Protein AF-E1ZUA6-F1 (afdb_monomer)

Secondary structure (DSSP, 8-state):
---HHHHHHHHHHHHS-SSHHHHHHHHHHHHHTTSHHHHHHHHHTTHHHHHHHHHH-TTS-HHHHHHHHHHHHHHHTS-HHHHHHHHHTTHHHHHHHHTT-S-HHHHHHHHHHHHHHTTSGGGHHHHHHTTHHHHHHHHTTSS-HHHHHHHHHHHHHHHTT-HHHHHHHHHTTHHHHHHHHHT-TT-HHHHHHHHHHHHHHHHH-TTHHHHHHHTTHHHHHHHHHHH-S-HHHHHHHHHHHHHHHTT-HHHHHHHHHTTHHHHHHHHTT-S-HHHHHHHHHHHHHHHSS-HHHHHHHHHTTHHHHHHHHHHH-S-HHHHHHHHHHHHHHHHHHHHHHT---GGG--S-----------------------------S-SSSSS-------------------

Foldseek 3Di:
DDDLVLLLVLQVQLVPDADDSVLVSLQVLLVQLLDPVSLVSNVVSVNLLSLLCLLQDPSHDPSNNLSSLSNLLSQLLDDPVSLVSNVVSPNLLSLLVQLPPPDLSSVLSSLSSLLSSLQDPPCLVVNVVSVNLLSLLVQLVDPDLSSLLSSLSSLLSSLAVPLVSLVVNVVSVNLLSLLVQLQPPPDLSNVLSSLSNVLSSCVSPVVCLVVNVVSVSLLSLQCLLQPRPDLSSVLSSLQNLLSSLAPDPPSLVVNVVSVNLLSLLVQCPDPDPSSLLSSLSSLLSSLAPHLPSLVSNVVSVVQVSLVCSLVDPPDPSSNVSSVSSNVSSVVSVVVVVPDDDPVVPDDDDDDDDDDDDDDDDDDDDDDDDDDDDDDDPDPPPPPDDPPDPDPPDDDDPDDDDD

Sequence (402 aa):
MATTTTIRTLGKRLCSGSGRKATAAARTLADLSYGIDNKTAIIAAGGIPALVRCLGSKDSTEALQQEAAAVLCNLSSGSPDNKAAIAAAGAIPALVQHLRSSSEQMQEVASTALRNLACGPDHKLAIAAAGAIPALLHCLRTSSSHLLEAAAGALGNLAYKAPDHGAAIAAAGGIPTLVRQLRSTSSHGVQAAAVIALGNLLTAYPAHKAAVSAAGGIAALVQPLRSSGSEEVQARAADLLGMLASDSADNQAAIAAAGAIPALVRHLRSSSNAVQEQAASALWSLSEGSPDSSAAIAAAGGIPALQQLHRSSPSDTAREAAAAALRGLADNGQAAAGVPSPESAAEGSAATAGDPAAALTPPVVALGAAEPAGPTVAATAVARVCAADGCANTRRLKLCTG

Nearest PDB structures (foldseek):
  1t08-assembly1_A  TM=8.279E-01  e=5.416E-11  Homo sapiens
  1g3j-assembly1_A  TM=7.171E-01  e=6.095E-12  Homo sapiens
  1i7w-assembly1_A  TM=7.254E-01  e=2.022E-11  Mus musculus
  8y0p-assembly2_B  TM=7.064E-01  e=1.318E-11  Homo sapiens
  3fex-assembly3_C  TM=7.017E-01  e=3.646E-12  Homo sapiens

Structure (mmCIF, N/CA/C/O backbone):
data_AF-E1ZUA6-F1
#
_entry.id   AF-E1ZUA6-F1
#
loop_
_atom_site.group_PDB
_atom_site.id
_atom_site.type_symbol
_atom_site.label_atom_id
_atom_site.label_alt_id
_atom_site.label_comp_id
_atom_site.label_asym_id
_atom_site.label_entity_id
_atom_site.label_seq_id
_atom_site.pdbx_PDB_ins_code
_atom_site.Cartn_x
_atom_site.Cartn_y
_atom_site.Cartn_z
_atom_site.occupancy
_atom_site.B_iso_or_equiv
_atom_site.auth_seq_id
_atom_site.auth_comp_id
_atom_site.auth_asym_id
_atom_site.auth_atom_id
_atom_site.pdbx_PDB_model_num
ATOM 1 N N . MET A 1 1 ? 2.604 11.334 32.187 1.00 49.47 1 MET A N 1
ATOM 2 C CA . MET A 1 1 ? 2.101 9.948 32.317 1.00 49.47 1 MET A CA 1
ATOM 3 C C . MET A 1 1 ? 0.777 9.978 33.061 1.00 49.47 1 MET A C 1
ATOM 5 O O . MET A 1 1 ? 0.718 10.609 34.110 1.00 49.47 1 MET A O 1
ATOM 9 N N . ALA A 1 2 ? -0.277 9.349 32.537 1.00 62.06 2 ALA A N 1
ATOM 10 C CA . ALA A 1 2 ? -1.470 9.111 33.349 1.00 62.06 2 ALA A CA 1
ATOM 11 C C . ALA A 1 2 ? -1.167 7.976 34.331 1.00 62.06 2 ALA A C 1
ATOM 13 O O . ALA A 1 2 ? -0.488 7.015 33.979 1.00 62.06 2 ALA A O 1
ATOM 14 N N . THR A 1 3 ? -1.645 8.074 35.569 1.00 72.12 3 THR A N 1
ATOM 15 C CA . THR A 1 3 ? -1.441 6.993 36.536 1.00 72.12 3 THR A CA 1
ATOM 16 C C . THR A 1 3 ? -2.278 5.773 36.134 1.00 72.12 3 THR A C 1
ATOM 18 O O . THR A 1 3 ? -3.409 5.906 35.658 1.00 72.12 3 THR A O 1
ATOM 21 N N . THR A 1 4 ? -1.762 4.562 36.361 1.00 72.00 4 THR A N 1
ATOM 22 C CA . THR A 1 4 ? -2.482 3.292 36.128 1.00 72.00 4 THR A CA 1
ATOM 23 C C . THR A 1 4 ? -3.862 3.276 36.804 1.00 72.00 4 THR A C 1
ATOM 25 O O . THR A 1 4 ? -4.820 2.691 36.295 1.00 72.00 4 THR A O 1
ATOM 28 N N . THR A 1 5 ? -3.997 3.980 37.931 1.00 76.69 5 THR A N 1
ATOM 29 C CA . THR A 1 5 ? -5.258 4.194 38.654 1.00 76.69 5 THR A CA 1
ATOM 30 C C . THR A 1 5 ? -6.281 4.990 37.838 1.00 76.69 5 THR A C 1
ATOM 32 O O . THR A 1 5 ? -7.459 4.620 37.809 1.00 76.69 5 THR A O 1
ATOM 35 N N . THR A 1 6 ? -5.852 6.038 37.128 1.00 82.31 6 THR A N 1
ATOM 36 C CA . THR A 1 6 ? -6.717 6.824 36.235 1.00 82.31 6 THR A CA 1
ATOM 37 C C . THR A 1 6 ? -7.239 5.962 35.090 1.00 82.31 6 THR A C 1
ATOM 39 O O . THR A 1 6 ? -8.448 5.910 34.873 1.00 82.31 6 THR A O 1
ATOM 42 N N . ILE A 1 7 ? -6.367 5.198 34.423 1.00 78.94 7 ILE A N 1
ATOM 43 C CA . ILE A 1 7 ? -6.752 4.325 33.299 1.00 78.94 7 ILE A CA 1
ATOM 44 C C . ILE A 1 7 ? -7.747 3.245 33.744 1.00 78.94 7 ILE A C 1
ATOM 46 O O . ILE A 1 7 ? -8.769 3.033 33.092 1.00 78.94 7 ILE A O 1
ATOM 50 N N . ARG A 1 8 ? -7.524 2.627 34.909 1.00 75.81 8 ARG A N 1
ATOM 51 C CA . ARG A 1 8 ? -8.460 1.644 35.477 1.00 75.81 8 ARG A CA 1
ATOM 52 C C . ARG A 1 8 ? -9.822 2.260 35.807 1.00 75.81 8 ARG A C 1
ATOM 54 O O . ARG A 1 8 ? -10.855 1.623 35.610 1.00 75.81 8 ARG A O 1
ATOM 61 N N . THR A 1 9 ? -9.837 3.497 36.298 1.00 82.06 9 THR A N 1
ATOM 62 C CA . THR A 1 9 ? -11.080 4.223 36.605 1.00 82.06 9 THR A CA 1
ATOM 63 C C . THR A 1 9 ? -11.858 4.557 35.333 1.00 82.06 9 THR A C 1
ATOM 65 O O . THR A 1 9 ? -13.077 4.384 35.301 1.00 82.06 9 THR A O 1
ATOM 68 N N . LEU A 1 10 ? -11.166 4.973 34.268 1.00 82.06 10 LEU A N 1
ATOM 69 C CA . LEU A 1 10 ? -11.766 5.204 32.952 1.00 82.06 10 LEU A CA 1
ATOM 70 C C . LEU A 1 10 ? -12.322 3.901 32.353 1.00 82.06 10 LEU A C 1
ATOM 72 O O . LEU A 1 10 ? -13.457 3.890 31.883 1.00 82.06 10 LEU A O 1
ATOM 76 N N . GLY A 1 11 ? -11.593 2.786 32.475 1.00 74.75 11 GLY A N 1
ATOM 77 C CA . GLY A 1 11 ? -12.065 1.458 32.064 1.00 74.75 11 GLY A CA 1
ATOM 78 C C . GLY A 1 11 ? -13.337 1.018 32.798 1.00 74.75 11 GLY A C 1
ATOM 79 O O . GLY A 1 11 ? -14.295 0.571 32.172 1.00 74.75 11 GLY A O 1
ATOM 80 N N . LYS A 1 12 ? -13.419 1.236 34.118 1.00 74.25 12 LYS A N 1
ATOM 81 C CA . LYS A 1 12 ? -14.656 0.975 34.878 1.00 74.25 12 LYS A CA 1
ATOM 82 C C . LYS A 1 12 ? -15.833 1.820 34.381 1.00 74.25 12 LYS A C 1
ATOM 84 O O . LYS A 1 12 ? -16.938 1.296 34.289 1.00 74.25 12 LYS A O 1
ATOM 89 N N . ARG A 1 13 ? -15.601 3.090 34.024 1.00 79.44 13 ARG A N 1
ATOM 90 C CA . ARG A 1 13 ? -16.639 3.985 33.476 1.00 79.44 13 ARG A CA 1
ATOM 91 C C . ARG A 1 13 ? -17.137 3.553 32.096 1.00 79.44 13 ARG A C 1
ATOM 93 O O . ARG A 1 13 ? -18.312 3.758 31.817 1.00 79.44 13 ARG A O 1
ATOM 100 N N . LEU A 1 14 ? -16.283 2.937 31.273 1.00 76.50 14 LEU A N 1
ATOM 101 C CA . LEU A 1 14 ? -16.694 2.290 30.018 1.00 76.50 14 LEU A CA 1
ATOM 102 C C . LEU A 1 14 ? -17.568 1.055 30.271 1.00 76.50 14 LEU A C 1
ATOM 104 O O . LEU A 1 14 ? -18.508 0.793 29.530 1.00 76.50 14 LEU A O 1
ATOM 108 N N . CYS A 1 15 ? -17.278 0.292 31.327 1.00 66.19 15 CYS A N 1
ATOM 109 C CA . CYS A 1 15 ? -18.060 -0.890 31.686 1.00 66.19 15 CYS A CA 1
ATOM 110 C C . CYS A 1 15 ? -19.402 -0.571 32.361 1.00 66.19 15 CYS A C 1
ATOM 112 O O . CYS A 1 15 ? -20.297 -1.410 32.315 1.00 66.19 15 CYS A O 1
ATOM 114 N N . SER A 1 16 ? -19.542 0.592 33.006 1.00 66.00 16 SER A N 1
ATOM 115 C CA . SER A 1 16 ? -20.678 0.901 33.885 1.00 66.00 16 SER A CA 1
ATOM 116 C C . SER A 1 16 ? -21.829 1.687 33.236 1.00 66.00 16 SER A C 1
ATOM 118 O O . SER A 1 16 ? -22.741 2.084 33.956 1.00 66.00 16 SER A O 1
ATOM 120 N N . GLY A 1 17 ? -21.815 1.963 31.926 1.00 62.03 17 GLY A N 1
ATOM 121 C CA . GLY A 1 17 ? -22.987 2.546 31.254 1.00 62.03 17 GLY A CA 1
ATOM 122 C C . GLY A 1 17 ? -22.753 3.067 29.835 1.00 62.03 17 GLY A C 1
ATOM 123 O O . GLY A 1 17 ? -21.620 3.309 29.430 1.00 62.03 17 GLY A O 1
ATOM 124 N N . SER A 1 18 ? -23.845 3.279 29.097 1.00 62.84 18 SER A N 1
ATOM 125 C CA . SER A 1 18 ? -23.893 4.035 27.840 1.00 62.84 18 SER A CA 1
ATOM 126 C C . SER A 1 18 ? -24.262 5.502 28.125 1.00 62.84 18 SER A C 1
ATOM 128 O O . SER A 1 18 ? -25.080 5.795 28.996 1.00 62.84 18 SER A O 1
ATOM 130 N N . GLY A 1 19 ? -23.615 6.463 27.450 1.00 75.50 19 GLY A N 1
ATOM 131 C CA . GLY A 1 19 ? -23.944 7.896 27.559 1.00 75.50 19 GLY A CA 1
ATOM 132 C C . GLY A 1 19 ? -22.750 8.828 27.801 1.00 75.50 19 GLY A C 1
ATOM 133 O O . GLY A 1 19 ? -21.592 8.426 27.715 1.00 75.50 19 GLY A O 1
ATOM 134 N N . ARG A 1 20 ? -23.029 10.101 28.136 1.00 79.50 20 ARG A N 1
ATOM 135 C CA . ARG A 1 20 ? -22.033 11.201 28.183 1.00 79.50 20 ARG A CA 1
ATOM 136 C C . ARG A 1 20 ? -20.773 10.892 29.004 1.00 79.50 20 ARG A C 1
ATOM 138 O O . ARG A 1 20 ? -19.676 11.262 28.599 1.00 79.50 20 ARG A O 1
ATOM 145 N N . LYS A 1 21 ? -20.911 10.205 30.144 1.00 82.06 21 LYS A N 1
ATOM 146 C CA . LYS A 1 21 ? -19.772 9.840 31.009 1.00 82.06 21 LYS A CA 1
ATOM 147 C C . LYS A 1 21 ? -18.867 8.779 30.374 1.00 82.06 21 LYS A C 1
ATOM 149 O O . LYS A 1 21 ? -17.652 8.864 30.534 1.00 82.06 21 LYS A O 1
ATOM 154 N N . ALA A 1 22 ? -19.443 7.814 29.657 1.00 82.50 22 ALA A N 1
ATOM 155 C CA . ALA A 1 22 ? -18.689 6.796 28.933 1.00 82.50 22 ALA A CA 1
ATOM 156 C C . ALA A 1 22 ? -18.001 7.394 27.702 1.00 82.50 22 ALA A C 1
ATOM 158 O O . ALA A 1 22 ? -16.825 7.127 27.485 1.00 82.50 22 ALA A O 1
ATOM 159 N N . THR A 1 23 ? -18.677 8.286 26.968 1.00 85.25 23 THR A N 1
ATOM 160 C CA . THR A 1 23 ? -18.072 9.023 25.845 1.00 85.25 23 THR A CA 1
ATOM 161 C C . THR A 1 23 ? -16.884 9.868 26.301 1.00 85.25 23 THR A C 1
ATOM 163 O O . THR A 1 23 ? -15.819 9.796 25.700 1.00 85.25 23 THR A O 1
ATOM 166 N N . ALA A 1 24 ? -17.022 10.621 27.399 1.00 85.81 24 ALA A N 1
ATOM 167 C CA . ALA A 1 24 ? -15.912 11.401 27.948 1.00 85.81 24 ALA A CA 1
ATOM 168 C C . ALA A 1 24 ? -14.736 10.505 28.369 1.00 85.81 24 ALA A C 1
ATOM 170 O O . ALA A 1 24 ? -13.585 10.841 28.109 1.00 85.81 24 ALA A O 1
ATOM 171 N N . ALA A 1 25 ? -15.021 9.346 28.974 1.00 85.88 25 ALA A N 1
ATOM 172 C CA . ALA A 1 25 ? -13.983 8.388 29.335 1.00 85.88 25 ALA A CA 1
ATOM 173 C C . ALA A 1 25 ? -13.278 7.797 28.103 1.00 85.88 25 ALA A C 1
ATOM 175 O O . ALA A 1 25 ? -12.053 7.708 28.102 1.00 85.88 25 ALA A O 1
ATOM 176 N N . ALA A 1 26 ? -14.032 7.436 27.059 1.00 85.88 26 ALA A N 1
ATOM 177 C CA . ALA A 1 26 ? -13.498 6.932 25.796 1.00 85.88 26 ALA A CA 1
ATOM 178 C C . ALA A 1 26 ? -12.597 7.968 25.112 1.00 85.88 26 ALA A C 1
ATOM 180 O O . ALA A 1 26 ? -11.482 7.632 24.730 1.00 85.88 26 ALA A O 1
ATOM 181 N N . ARG A 1 27 ? -13.027 9.234 25.063 1.00 87.62 27 ARG A N 1
ATOM 182 C CA . ARG A 1 27 ? -12.238 10.340 24.505 1.00 87.62 27 ARG A CA 1
ATOM 183 C C . ARG A 1 27 ? -10.916 10.536 25.237 1.00 87.62 27 ARG A C 1
ATOM 185 O O . ARG A 1 27 ? -9.861 10.549 24.618 1.00 87.62 27 ARG A O 1
ATOM 192 N N . THR A 1 28 ? -10.946 10.597 26.570 1.00 88.31 28 THR A N 1
ATOM 193 C CA . THR A 1 28 ? -9.705 10.691 27.354 1.00 88.31 28 THR A CA 1
ATOM 194 C C . THR A 1 28 ? -8.797 9.484 27.116 1.00 88.31 28 THR A C 1
ATOM 196 O O . THR A 1 28 ? -7.578 9.624 27.068 1.00 88.31 28 THR A O 1
ATOM 199 N N . LEU A 1 29 ? -9.362 8.285 26.954 1.00 86.56 29 LEU A N 1
ATOM 200 C CA . LEU A 1 29 ? -8.576 7.100 26.617 1.00 86.56 29 LEU A CA 1
ATOM 201 C C . LEU A 1 29 ? -7.996 7.162 25.200 1.00 86.56 29 LEU A C 1
ATOM 203 O O . LEU A 1 29 ? -6.868 6.707 25.021 1.00 86.56 29 LEU A O 1
ATOM 207 N N . ALA A 1 30 ? -8.702 7.746 24.229 1.00 87.00 30 ALA A N 1
ATOM 208 C CA . ALA A 1 30 ? -8.186 7.976 22.883 1.00 87.00 30 ALA A CA 1
ATOM 209 C C . ALA A 1 30 ? -6.932 8.861 22.937 1.00 87.00 30 ALA A C 1
ATOM 211 O O . ALA A 1 30 ? -5.881 8.445 22.447 1.00 87.00 30 ALA A O 1
ATOM 212 N N . ASP A 1 31 ? -6.989 9.981 23.661 1.00 87.50 31 ASP A N 1
ATOM 213 C CA . ASP A 1 31 ? -5.846 10.886 23.845 1.00 87.50 31 ASP A CA 1
ATOM 214 C C . ASP A 1 31 ? -4.671 10.205 24.566 1.00 87.50 31 ASP A C 1
ATOM 216 O O . ASP A 1 31 ? -3.506 10.345 24.191 1.00 87.50 31 ASP A O 1
ATOM 220 N N . LEU A 1 32 ? -4.955 9.416 25.605 1.00 86.38 32 LEU A N 1
ATOM 221 C CA . LEU A 1 32 ? -3.907 8.709 26.341 1.00 86.38 32 LEU A CA 1
ATOM 222 C C . LEU A 1 32 ? -3.281 7.580 25.520 1.00 86.38 32 LEU A C 1
ATOM 224 O O . LEU A 1 32 ? -2.091 7.303 25.683 1.00 86.38 32 LEU A O 1
ATOM 228 N N . SER A 1 33 ? -4.053 6.938 24.643 1.00 85.56 33 SER A N 1
ATOM 229 C CA . SER A 1 33 ? -3.621 5.766 23.880 1.00 85.56 33 SER A CA 1
ATOM 230 C C . SER A 1 33 ? -2.544 6.057 22.833 1.00 85.56 33 SER A C 1
ATOM 232 O O . SER A 1 33 ? -1.962 5.109 22.321 1.00 85.56 33 SER A O 1
ATOM 234 N N . TYR A 1 34 ? -2.195 7.319 22.558 1.00 83.88 34 TYR A N 1
ATOM 235 C CA . TYR A 1 34 ? -1.010 7.641 21.752 1.00 83.88 34 TYR A CA 1
ATOM 236 C C . TYR A 1 34 ? 0.305 7.255 22.456 1.00 83.88 34 TYR A C 1
ATOM 238 O O . TYR A 1 34 ? 1.270 6.870 21.797 1.00 83.88 34 TYR A O 1
ATOM 246 N N . GLY A 1 35 ? 0.345 7.298 23.794 1.00 83.06 35 GLY A N 1
ATOM 247 C CA . GLY A 1 35 ? 1.528 6.939 24.581 1.00 83.06 35 GLY A CA 1
ATOM 248 C C . GLY A 1 35 ? 1.682 5.427 24.763 1.00 83.06 35 GLY A C 1
ATOM 249 O O . GLY A 1 35 ? 0.755 4.765 25.225 1.00 83.06 35 GLY A O 1
ATOM 250 N N . ILE A 1 36 ? 2.867 4.883 24.464 1.00 78.06 36 ILE A N 1
ATOM 251 C CA . ILE A 1 36 ? 3.152 3.434 24.531 1.00 78.06 36 ILE A CA 1
ATOM 252 C C . ILE A 1 36 ? 2.833 2.850 25.917 1.00 78.06 36 ILE A C 1
ATOM 254 O O . ILE A 1 36 ? 2.105 1.862 26.004 1.00 78.06 36 ILE A O 1
ATOM 258 N N . ASP A 1 37 ? 3.286 3.493 26.997 1.00 81.88 37 ASP A N 1
ATOM 259 C CA . ASP A 1 37 ? 3.046 3.015 28.369 1.00 81.88 37 ASP A CA 1
ATOM 260 C C . ASP A 1 37 ? 1.551 2.976 28.721 1.00 81.88 37 ASP A C 1
ATOM 262 O O . ASP A 1 37 ? 1.068 2.062 29.396 1.00 81.88 37 ASP A O 1
ATOM 266 N N . ASN A 1 38 ? 0.785 3.942 28.204 1.00 84.81 38 ASN A N 1
ATOM 267 C CA . ASN A 1 38 ? -0.655 3.996 28.417 1.00 84.81 38 ASN A CA 1
ATOM 268 C C . ASN A 1 38 ? -1.372 2.868 27.661 1.00 84.81 38 ASN A C 1
ATOM 270 O O . ASN A 1 38 ? -2.332 2.320 28.198 1.00 84.81 38 ASN A O 1
ATOM 274 N N . LYS A 1 39 ? -0.912 2.473 26.459 1.00 85.62 39 LYS A N 1
ATOM 275 C CA . LYS A 1 39 ? -1.493 1.337 25.713 1.00 85.62 39 LYS A CA 1
ATOM 276 C C . LYS A 1 39 ? -1.449 0.061 26.554 1.00 85.62 39 LYS A C 1
ATOM 278 O O . LYS A 1 39 ? -2.476 -0.593 26.725 1.00 85.62 39 LYS A O 1
ATOM 283 N N . THR A 1 40 ? -0.295 -0.241 27.149 1.00 83.69 40 THR A N 1
ATOM 284 C CA . THR A 1 40 ? -0.115 -1.409 28.025 1.00 83.69 40 THR A CA 1
ATOM 285 C C . THR A 1 40 ? -1.046 -1.353 29.236 1.00 83.69 40 THR A C 1
ATOM 287 O O . THR A 1 40 ? -1.708 -2.339 29.561 1.00 83.69 40 THR A O 1
ATOM 290 N N . ALA A 1 41 ? -1.165 -0.188 29.878 1.00 84.25 41 ALA A N 1
ATOM 291 C CA . ALA A 1 41 ? -2.051 -0.010 31.026 1.00 84.25 41 ALA A CA 1
ATOM 292 C C . ALA A 1 41 ? -3.544 -0.149 30.667 1.00 84.25 41 ALA A C 1
ATOM 294 O O . ALA A 1 41 ? -4.310 -0.706 31.455 1.00 84.25 41 ALA A O 1
ATOM 295 N N . ILE A 1 42 ? -3.965 0.316 29.484 1.00 85.19 42 ILE A N 1
ATOM 296 C CA . ILE A 1 42 ? -5.344 0.163 28.987 1.00 85.19 42 ILE A CA 1
ATOM 297 C C . ILE A 1 42 ? -5.676 -1.318 28.794 1.00 85.19 42 ILE A C 1
ATOM 299 O O . ILE A 1 42 ? -6.744 -1.777 29.206 1.00 85.19 42 ILE A O 1
ATOM 303 N N . ILE A 1 43 ? -4.750 -2.076 28.209 1.00 85.88 43 ILE A N 1
ATOM 304 C CA . ILE A 1 43 ? -4.918 -3.510 27.959 1.00 85.88 43 ILE A CA 1
ATOM 305 C C . ILE A 1 43 ? -4.984 -4.278 29.281 1.00 85.88 43 ILE A C 1
ATOM 307 O O . ILE A 1 43 ? -5.938 -5.023 29.502 1.00 85.88 43 ILE A O 1
ATOM 311 N N . ALA A 1 44 ? -4.042 -4.028 30.196 1.00 83.00 44 ALA A N 1
ATOM 312 C CA . ALA A 1 44 ? -4.011 -4.659 31.517 1.00 83.00 44 ALA A CA 1
ATOM 313 C C . ALA A 1 44 ? -5.262 -4.353 32.363 1.00 83.00 44 ALA A C 1
ATOM 315 O O . ALA A 1 44 ? -5.636 -5.136 33.233 1.00 83.00 44 ALA A O 1
ATOM 316 N N . ALA A 1 45 ? -5.934 -3.227 32.107 1.00 83.56 45 ALA A N 1
ATOM 317 C CA . ALA A 1 45 ? -7.194 -2.870 32.753 1.00 83.56 45 ALA A CA 1
ATOM 318 C C . ALA A 1 45 ? -8.436 -3.542 32.127 1.00 83.56 45 ALA A C 1
ATOM 320 O O . ALA A 1 45 ? -9.553 -3.225 32.536 1.00 83.56 45 ALA A O 1
ATOM 321 N N . GLY A 1 46 ? -8.272 -4.437 31.144 1.00 84.75 46 GLY A N 1
ATOM 322 C CA . GLY A 1 46 ? -9.387 -5.067 30.428 1.00 84.75 46 GLY A CA 1
ATOM 323 C C . GLY A 1 46 ? -10.087 -4.120 29.448 1.00 84.75 46 GLY A C 1
ATOM 324 O O . GLY A 1 46 ? -11.274 -4.286 29.167 1.00 84.75 46 GLY A O 1
ATOM 325 N N . GLY A 1 47 ? -9.374 -3.108 28.939 1.00 88.31 47 GLY A N 1
ATOM 326 C CA . GLY A 1 47 ? -9.942 -2.087 28.062 1.00 88.31 47 GLY A CA 1
ATOM 327 C C . GLY A 1 47 ? -10.455 -2.638 26.731 1.00 88.31 47 GLY A C 1
ATOM 328 O O . GLY A 1 47 ? -11.516 -2.216 26.283 1.00 88.31 47 GLY A O 1
ATOM 329 N N . ILE A 1 48 ? -9.760 -3.608 26.122 1.00 91.38 48 ILE A N 1
ATOM 330 C CA . ILE A 1 48 ? -10.111 -4.123 24.785 1.00 91.38 48 ILE A CA 1
ATOM 331 C C . ILE A 1 48 ? -11.540 -4.706 24.744 1.00 91.38 48 ILE A C 1
ATOM 333 O O . ILE A 1 48 ? -12.342 -4.187 23.966 1.00 91.38 48 ILE A O 1
ATOM 337 N N . PRO A 1 49 ? -11.928 -5.699 25.575 1.00 91.44 49 PRO A N 1
ATOM 338 C CA . PRO A 1 49 ? -13.294 -6.233 25.539 1.00 91.44 49 PRO A CA 1
ATOM 339 C C . PRO A 1 49 ? -14.373 -5.172 25.798 1.00 91.44 49 PRO A C 1
ATOM 341 O O . PRO A 1 49 ? -15.434 -5.193 25.175 1.00 91.44 49 PRO A O 1
ATOM 344 N N . ALA A 1 50 ? -14.104 -4.214 26.694 1.00 89.50 50 ALA A N 1
ATOM 345 C CA . ALA A 1 50 ? -15.037 -3.130 26.987 1.00 89.50 50 ALA A CA 1
ATOM 346 C C . ALA A 1 50 ? -15.237 -2.205 25.776 1.00 89.50 50 ALA A C 1
ATOM 348 O O . ALA A 1 50 ? -16.376 -1.883 25.441 1.00 89.50 50 ALA A O 1
ATOM 349 N N . LEU A 1 51 ? -14.148 -1.828 25.099 1.00 92.31 51 LEU A N 1
ATOM 350 C CA . LEU A 1 51 ? -14.174 -0.989 23.901 1.00 92.31 51 LEU A CA 1
ATOM 351 C C . LEU A 1 51 ? -14.883 -1.686 22.736 1.00 92.31 51 LEU A C 1
ATOM 353 O O . LEU A 1 51 ? -15.698 -1.056 22.071 1.00 92.31 51 LEU A O 1
ATOM 357 N N . VAL A 1 52 ? -14.641 -2.985 22.522 1.00 93.88 52 VAL A N 1
ATOM 358 C CA . VAL A 1 52 ? -15.330 -3.747 21.464 1.00 93.88 52 VAL A CA 1
ATOM 359 C C . VAL A 1 52 ? -16.834 -3.829 21.727 1.00 93.88 52 VAL A C 1
ATOM 361 O O . VAL A 1 52 ? -17.634 -3.634 20.812 1.00 93.88 52 VAL A O 1
ATOM 364 N N . ARG A 1 53 ? -17.245 -4.021 22.985 1.00 91.56 53 ARG A N 1
ATOM 365 C CA . ARG A 1 53 ? -18.665 -3.970 23.358 1.00 91.56 53 ARG A CA 1
ATOM 366 C C . ARG A 1 53 ? -19.280 -2.592 23.094 1.00 91.56 53 ARG A C 1
ATOM 368 O O . ARG A 1 53 ? -20.392 -2.530 22.581 1.00 91.56 53 ARG A O 1
ATOM 375 N N . CYS A 1 54 ? -18.579 -1.502 23.416 1.00 91.12 54 CYS A N 1
ATOM 376 C CA . CYS A 1 54 ? -19.038 -0.145 23.095 1.00 91.12 54 CYS A CA 1
ATOM 377 C C . CYS A 1 54 ? -19.141 0.083 21.579 1.00 91.12 54 CYS A C 1
ATOM 379 O O . CYS A 1 54 ? -20.090 0.710 21.124 1.00 91.12 54 CYS A O 1
ATOM 381 N N . LEU A 1 55 ? -18.201 -0.458 20.799 1.00 92.88 55 LEU A N 1
ATOM 382 C CA . LEU A 1 55 ? -18.181 -0.340 19.342 1.00 92.88 55 LEU A CA 1
ATOM 383 C C . LEU A 1 55 ? -19.376 -1.042 18.674 1.00 92.88 55 LEU A C 1
ATOM 385 O O . LEU A 1 55 ? -19.937 -0.507 17.720 1.00 92.88 55 LEU A O 1
ATOM 389 N N . GLY A 1 56 ? -19.746 -2.236 19.151 1.00 88.94 56 GLY A N 1
ATOM 390 C CA . GLY A 1 56 ? -20.802 -3.066 18.554 1.00 88.94 56 GLY A CA 1
ATOM 391 C C . GLY A 1 56 ? -22.201 -2.901 19.164 1.00 88.94 56 GLY A C 1
ATOM 392 O O . GLY A 1 56 ? -23.170 -3.428 18.620 1.00 88.94 56 GLY A O 1
ATOM 393 N N . SER A 1 57 ? -22.335 -2.208 20.298 1.00 87.75 57 SER A N 1
ATOM 394 C CA . SER A 1 57 ? -23.624 -2.051 20.980 1.00 87.75 57 SER A CA 1
ATOM 395 C C . SER A 1 57 ? -24.517 -1.022 20.284 1.00 87.75 57 SER A C 1
ATOM 397 O O . SER A 1 57 ? -24.095 0.108 20.035 1.00 87.75 57 SER A O 1
ATOM 399 N N . LYS A 1 58 ? -25.783 -1.394 20.050 1.00 84.00 58 LYS A N 1
ATOM 400 C CA . LYS A 1 58 ? -26.833 -0.494 19.538 1.00 84.00 58 LYS A CA 1
ATOM 401 C C . LYS A 1 58 ? -27.234 0.593 20.540 1.00 84.00 58 LYS A C 1
ATOM 403 O O . LYS A 1 58 ? -27.730 1.633 20.129 1.00 84.00 58 LYS A O 1
ATOM 408 N N . ASP A 1 59 ? -26.987 0.368 21.829 1.00 83.94 59 ASP A N 1
ATOM 409 C CA . ASP A 1 59 ? -27.285 1.329 22.899 1.00 83.94 59 ASP A CA 1
ATOM 410 C C . ASP A 1 59 ? -26.168 2.372 23.072 1.00 83.94 59 ASP A C 1
ATOM 412 O O . ASP A 1 59 ? -26.285 3.304 23.873 1.00 83.94 59 ASP A O 1
ATOM 416 N N . SER A 1 60 ? -25.045 2.201 22.367 1.00 86.19 60 SER A N 1
ATOM 417 C CA . SER A 1 60 ? -23.941 3.159 22.383 1.00 86.19 60 SER A CA 1
ATOM 418 C C . SER A 1 60 ? -24.212 4.286 21.400 1.00 86.19 60 SER A C 1
ATOM 420 O O . SER A 1 60 ? -24.636 4.058 20.272 1.00 86.19 60 SER A O 1
ATOM 422 N N . THR A 1 61 ? -23.939 5.519 21.822 1.00 89.31 61 THR A N 1
ATOM 423 C CA . THR A 1 61 ? -24.040 6.677 20.932 1.00 89.31 61 THR A CA 1
ATOM 424 C C . THR A 1 61 ? -22.974 6.603 19.840 1.00 89.31 61 THR A C 1
ATOM 426 O O . THR A 1 61 ? -21.890 6.069 20.078 1.00 89.31 61 THR A O 1
ATOM 429 N N . GLU A 1 62 ? -23.229 7.210 18.679 1.00 89.19 62 GLU A N 1
ATOM 430 C CA . GLU A 1 62 ? -22.240 7.298 17.589 1.00 89.19 62 GLU A CA 1
ATOM 431 C C . GLU A 1 62 ? -20.915 7.895 18.077 1.00 89.19 62 GLU A C 1
ATOM 433 O O . GLU A 1 62 ? -19.843 7.370 17.791 1.00 89.19 62 GLU A O 1
ATOM 438 N N . ALA A 1 63 ? -20.983 8.928 18.924 1.00 90.12 63 ALA A N 1
ATOM 439 C CA . ALA A 1 63 ? -19.803 9.507 19.555 1.00 90.12 63 ALA A CA 1
ATOM 440 C C . ALA A 1 63 ? -19.037 8.482 20.410 1.00 90.12 63 ALA A C 1
ATOM 442 O O . ALA A 1 63 ? -17.817 8.425 20.347 1.00 90.12 63 ALA A O 1
ATOM 443 N N . LEU A 1 64 ? -19.718 7.647 21.205 1.00 90.62 64 LEU A N 1
ATOM 444 C CA . LEU A 1 64 ? -19.043 6.603 21.983 1.00 90.62 64 LEU A CA 1
ATOM 445 C C . LEU A 1 64 ? -18.418 5.531 21.078 1.00 90.62 64 LEU A C 1
ATOM 447 O O . LEU A 1 64 ? -17.297 5.106 21.343 1.00 90.62 64 LEU A O 1
ATOM 451 N N . GLN A 1 65 ? -19.117 5.110 20.023 1.00 93.25 65 GLN A N 1
ATOM 452 C CA . GLN A 1 65 ? -18.602 4.135 19.058 1.00 93.25 65 GLN A CA 1
ATOM 453 C C . GLN A 1 65 ? -17.354 4.664 18.345 1.00 93.25 65 GLN A C 1
ATOM 455 O O . GLN A 1 65 ? -16.364 3.944 18.236 1.00 93.25 65 GLN A O 1
ATOM 460 N N . GLN A 1 66 ? -17.368 5.936 17.946 1.00 92.94 66 GLN A N 1
ATOM 461 C CA . GLN A 1 66 ? -16.245 6.589 17.285 1.00 92.94 66 GLN A CA 1
ATOM 462 C C . GLN A 1 66 ? -15.019 6.698 18.199 1.00 92.94 66 GLN A C 1
ATOM 464 O O . GLN A 1 66 ? -13.918 6.331 17.794 1.00 92.94 66 GLN A O 1
ATOM 469 N N . GLU A 1 67 ? -15.196 7.131 19.450 1.00 92.81 67 GLU A N 1
ATOM 470 C CA . GLU A 1 67 ? -14.091 7.197 20.417 1.00 92.81 67 GLU A CA 1
ATOM 471 C C . GLU A 1 67 ? -13.566 5.789 20.754 1.00 92.81 67 GLU A C 1
ATOM 473 O O . GLU A 1 67 ? -12.358 5.575 20.848 1.00 92.81 67 GLU A O 1
ATOM 478 N N . ALA A 1 68 ? -14.453 4.793 20.875 1.00 93.44 68 ALA A N 1
ATOM 479 C CA . ALA A 1 68 ? -14.053 3.405 21.092 1.00 93.44 68 ALA A CA 1
ATOM 480 C C . ALA A 1 68 ? -13.236 2.853 19.913 1.00 93.44 68 ALA A C 1
ATOM 482 O O . ALA A 1 68 ? -12.200 2.217 20.124 1.00 93.44 68 ALA A O 1
ATOM 483 N N . ALA A 1 69 ? -13.662 3.138 18.680 1.00 95.38 69 ALA A N 1
ATOM 484 C CA . ALA A 1 69 ? -12.920 2.792 17.476 1.00 95.38 69 ALA A CA 1
ATOM 485 C C . ALA A 1 69 ? -11.555 3.489 17.434 1.00 95.38 69 ALA A C 1
ATOM 487 O O . ALA A 1 69 ? -10.570 2.849 17.074 1.00 95.38 69 ALA A O 1
ATOM 488 N N . ALA A 1 70 ? -11.474 4.758 17.848 1.00 94.50 70 ALA A N 1
ATOM 489 C CA . ALA A 1 70 ? -10.224 5.515 17.881 1.00 94.50 70 ALA A CA 1
ATOM 490 C C . ALA A 1 70 ? -9.220 4.893 18.860 1.00 94.50 70 ALA A C 1
ATOM 492 O O . ALA A 1 70 ? -8.059 4.679 18.507 1.00 94.50 70 ALA A O 1
ATOM 493 N N . VAL A 1 71 ? -9.675 4.498 20.056 1.00 94.00 71 VAL A N 1
ATOM 494 C CA . VAL A 1 71 ? -8.814 3.790 21.016 1.00 94.00 71 VAL A CA 1
ATOM 495 C C . VAL A 1 71 ? -8.352 2.450 20.437 1.00 94.00 71 VAL A C 1
ATOM 497 O O . VAL A 1 71 ? -7.162 2.146 20.481 1.00 94.00 71 VAL A O 1
ATOM 500 N N . LEU A 1 72 ? -9.255 1.654 19.853 1.00 95.31 72 LEU A N 1
ATOM 501 C CA . LEU A 1 72 ? -8.900 0.371 19.229 1.00 95.31 72 LEU A CA 1
ATOM 502 C C . LEU A 1 72 ? -7.916 0.549 18.062 1.00 95.31 72 LEU A C 1
ATOM 504 O O . LEU A 1 72 ? -6.961 -0.219 17.948 1.00 95.31 72 LEU A O 1
ATOM 508 N N . CYS A 1 73 ? -8.094 1.587 17.244 1.00 95.56 73 CYS A N 1
ATOM 509 C CA . CYS A 1 73 ? -7.171 1.967 16.180 1.00 95.56 73 CYS A CA 1
ATOM 510 C C . CYS A 1 73 ? -5.771 2.250 16.746 1.00 95.56 73 CYS A C 1
ATOM 512 O O . CYS A 1 73 ? -4.792 1.638 16.310 1.00 95.56 73 CYS A O 1
ATOM 514 N N . ASN A 1 74 ? -5.670 3.067 17.794 1.00 94.19 74 ASN A N 1
ATOM 515 C CA . ASN A 1 74 ? -4.393 3.388 18.431 1.00 94.19 74 ASN A CA 1
ATOM 516 C C . ASN A 1 74 ? -3.730 2.165 19.087 1.00 94.19 74 ASN A C 1
ATOM 518 O O . ASN A 1 74 ? -2.509 1.995 19.008 1.00 94.19 74 ASN A O 1
ATOM 522 N N . LEU A 1 75 ? -4.514 1.275 19.702 1.00 92.00 75 LEU A N 1
ATOM 523 C CA . LEU A 1 75 ? -4.009 0.022 20.274 1.00 92.00 75 LEU A CA 1
ATOM 524 C C . LEU A 1 75 ? -3.530 -0.957 19.190 1.00 92.00 75 LEU A C 1
ATOM 526 O O . LEU A 1 75 ? -2.515 -1.629 19.390 1.00 92.00 75 LEU A O 1
ATOM 530 N N . SER A 1 76 ? -4.210 -0.997 18.037 1.00 92.69 76 SER A N 1
ATOM 531 C CA . SER A 1 76 ? -3.862 -1.862 16.900 1.00 92.69 76 SER A CA 1
ATOM 532 C C . SER A 1 76 ? -2.547 -1.475 16.224 1.00 92.69 76 SER A C 1
ATOM 534 O O . SER A 1 76 ? -1.928 -2.315 15.583 1.00 92.69 76 SER A O 1
ATOM 536 N N . SER A 1 77 ? -2.068 -0.241 16.406 1.00 89.31 77 SER A N 1
ATOM 537 C CA . SER A 1 77 ? -0.739 0.178 15.942 1.00 89.31 77 SER A CA 1
ATOM 538 C C . SER A 1 77 ? 0.404 -0.340 16.840 1.00 89.31 77 SER A C 1
ATOM 540 O O . SER A 1 77 ? 1.564 0.003 16.617 1.00 89.31 77 SER A O 1
ATOM 542 N N . GLY A 1 78 ? 0.078 -1.077 17.910 1.00 78.50 78 GLY A N 1
ATOM 543 C CA . GLY A 1 78 ? 1.025 -1.655 18.864 1.00 78.50 78 GLY A CA 1
ATOM 544 C C . GLY A 1 78 ? 1.578 -3.021 18.442 1.00 78.50 78 GLY A C 1
ATOM 545 O O . GLY A 1 78 ? 1.670 -3.341 17.257 1.00 78.50 78 GLY A O 1
ATOM 546 N N . SER A 1 79 ? 1.963 -3.829 19.433 1.00 85.06 79 SER A N 1
ATOM 547 C CA . SER A 1 79 ? 2.557 -5.156 19.223 1.00 85.06 79 SER A CA 1
ATOM 548 C C . SER A 1 79 ? 1.587 -6.142 18.546 1.00 85.06 79 SER A C 1
ATOM 550 O O . SER A 1 79 ? 0.368 -5.949 18.608 1.00 85.06 79 SER A O 1
ATOM 552 N N . PRO A 1 80 ? 2.099 -7.231 17.937 1.00 89.38 80 PRO A N 1
ATOM 553 C CA . PRO A 1 80 ? 1.269 -8.334 17.445 1.00 89.38 80 PRO A CA 1
ATOM 554 C C . PRO A 1 80 ? 0.282 -8.868 18.495 1.00 89.38 80 PRO A C 1
ATOM 556 O O . PRO A 1 80 ? -0.877 -9.100 18.169 1.00 89.38 80 PRO A O 1
ATOM 559 N N . ASP A 1 81 ? 0.689 -8.938 19.767 1.00 90.00 81 ASP A N 1
ATOM 560 C CA . ASP A 1 81 ? -0.180 -9.369 20.873 1.00 90.00 81 ASP A CA 1
ATOM 561 C C . ASP A 1 81 ? -1.411 -8.466 21.039 1.00 90.00 81 ASP A C 1
ATOM 563 O O . ASP A 1 81 ? -2.521 -8.951 21.262 1.00 90.00 81 ASP A O 1
ATOM 567 N N . ASN A 1 82 ? -1.249 -7.147 20.876 1.00 90.75 82 ASN A N 1
ATOM 568 C CA . ASN A 1 82 ? -2.372 -6.211 20.937 1.00 90.75 82 ASN A CA 1
ATOM 569 C C . ASN A 1 82 ? -3.353 -6.463 19.791 1.00 90.75 82 ASN A C 1
ATOM 571 O O . ASN A 1 82 ? -4.566 -6.453 19.999 1.00 90.75 82 ASN A O 1
ATOM 575 N N . LYS A 1 83 ? -2.831 -6.689 18.580 1.00 94.06 83 LYS A N 1
ATOM 576 C CA . LYS A 1 83 ? -3.641 -6.981 17.390 1.00 94.06 83 LYS A CA 1
ATOM 577 C C . LYS A 1 83 ? -4.428 -8.278 17.580 1.00 94.06 83 LYS A C 1
ATOM 579 O O . LYS A 1 83 ? -5.641 -8.280 17.372 1.00 94.06 83 LYS A O 1
ATOM 584 N N . ALA A 1 84 ? -3.768 -9.320 18.088 1.00 93.75 84 ALA A N 1
ATOM 585 C CA . ALA A 1 84 ? -4.390 -10.597 18.409 1.00 93.75 84 ALA A CA 1
ATOM 586 C C . ALA A 1 84 ? -5.485 -10.451 19.476 1.00 93.75 84 ALA A C 1
ATOM 588 O O . ALA A 1 84 ? -6.586 -10.966 19.291 1.00 93.75 84 ALA A O 1
ATOM 589 N N . ALA A 1 85 ? -5.238 -9.691 20.549 1.00 93.44 85 ALA A N 1
ATOM 590 C CA . ALA A 1 85 ? -6.234 -9.436 21.590 1.00 93.44 85 ALA A CA 1
ATOM 591 C C . ALA A 1 85 ? -7.459 -8.665 21.061 1.00 93.44 85 ALA A C 1
ATOM 593 O O . ALA A 1 85 ? -8.592 -8.989 21.416 1.00 93.44 85 ALA A O 1
ATOM 594 N N . ILE A 1 86 ? -7.252 -7.672 20.189 1.00 95.31 86 ILE A N 1
ATOM 595 C CA . ILE A 1 86 ? -8.333 -6.920 19.529 1.00 95.31 86 ILE A CA 1
ATOM 596 C C . ILE A 1 86 ? -9.164 -7.843 18.628 1.00 95.31 86 ILE A C 1
ATOM 598 O O . ILE A 1 86 ? -10.396 -7.815 18.684 1.00 95.31 86 ILE A O 1
ATOM 602 N N . ALA A 1 87 ? -8.505 -8.676 17.818 1.00 95.88 87 ALA A N 1
ATOM 603 C CA . ALA A 1 87 ? -9.175 -9.632 16.943 1.00 95.88 87 ALA A CA 1
ATOM 604 C C . ALA A 1 87 ? -9.970 -10.676 17.748 1.00 95.88 87 ALA A C 1
ATOM 606 O O . ALA A 1 87 ? -11.154 -10.878 17.477 1.00 95.88 87 ALA A O 1
ATOM 607 N N . ALA A 1 88 ? -9.359 -11.266 18.781 1.00 95.25 88 ALA A N 1
ATOM 608 C CA . ALA A 1 88 ? -9.980 -12.265 19.653 1.00 95.25 88 ALA A CA 1
ATOM 609 C C . ALA A 1 88 ? -11.177 -11.712 20.441 1.00 95.25 88 ALA A C 1
ATOM 611 O O . ALA A 1 88 ? -12.131 -12.439 20.707 1.00 95.25 88 ALA A O 1
ATOM 612 N N . ALA A 1 89 ? -11.168 -10.418 20.772 1.00 95.19 89 ALA A N 1
ATOM 613 C CA . ALA A 1 89 ? -12.302 -9.751 21.404 1.00 95.19 89 ALA A CA 1
ATOM 614 C C . ALA A 1 89 ? -13.491 -9.509 20.453 1.00 95.19 89 ALA A C 1
ATOM 616 O O . ALA A 1 89 ? -14.521 -9.013 20.903 1.00 95.19 89 ALA A O 1
ATOM 617 N N . GLY A 1 90 ? -13.373 -9.840 19.160 1.00 95.62 90 GLY A N 1
ATOM 618 C CA . GLY A 1 90 ? -14.454 -9.709 18.180 1.00 95.62 90 GLY A CA 1
ATOM 619 C C . GLY A 1 90 ? -14.548 -8.331 17.521 1.00 95.62 90 GLY A C 1
ATOM 620 O O . GLY A 1 90 ? -15.615 -7.955 17.041 1.00 95.62 90 GLY A O 1
ATOM 621 N N . ALA A 1 91 ? -13.457 -7.556 17.481 1.00 97.31 91 ALA A N 1
ATOM 622 C CA . ALA A 1 91 ? -13.483 -6.207 16.908 1.00 97.31 91 ALA A CA 1
ATOM 623 C C . ALA A 1 91 ? -13.699 -6.187 15.384 1.00 97.31 91 ALA A C 1
ATOM 625 O O . ALA A 1 91 ? -14.297 -5.245 14.869 1.00 97.31 91 ALA A O 1
ATOM 626 N N . ILE A 1 92 ? -13.213 -7.201 14.654 1.00 98.25 92 ILE A N 1
ATOM 627 C CA . ILE A 1 92 ? -13.166 -7.191 13.179 1.00 98.25 92 ILE A CA 1
ATOM 628 C C . ILE A 1 92 ? -14.562 -7.019 12.548 1.00 98.25 92 ILE A C 1
ATOM 630 O O . ILE A 1 92 ? -14.718 -6.078 11.769 1.00 98.25 92 ILE A O 1
ATOM 634 N N . PRO A 1 93 ? -15.593 -7.827 12.880 1.00 97.75 93 PRO A N 1
ATOM 635 C CA . PRO A 1 93 ? -16.924 -7.644 12.296 1.00 97.75 93 PRO A CA 1
ATOM 636 C C . PRO A 1 93 ? -17.521 -6.260 12.582 1.00 97.75 93 PRO A C 1
ATOM 638 O O . PRO A 1 93 ? -18.106 -5.645 11.691 1.00 97.75 93 PRO A O 1
ATOM 641 N N . ALA A 1 94 ? -17.324 -5.737 13.798 1.00 96.75 94 ALA A N 1
ATOM 642 C CA . ALA A 1 94 ? -17.819 -4.418 14.184 1.00 96.75 94 ALA A CA 1
ATOM 643 C C . ALA A 1 94 ? -17.108 -3.291 13.412 1.00 96.75 94 ALA A C 1
ATOM 645 O O . ALA A 1 94 ? -17.761 -2.383 12.905 1.00 96.75 94 ALA A O 1
ATOM 646 N N . LEU A 1 95 ? -15.783 -3.367 13.253 1.00 98.25 95 LEU A N 1
ATOM 647 C CA . LEU A 1 95 ? -15.021 -2.410 12.443 1.00 98.25 95 LEU A CA 1
ATOM 648 C C . LEU A 1 95 ? -15.466 -2.435 10.974 1.00 98.25 95 LEU A C 1
ATOM 650 O O . LEU A 1 95 ? -15.645 -1.378 10.376 1.00 98.25 95 LEU A O 1
ATOM 654 N N . VAL A 1 96 ? -15.707 -3.621 10.404 1.00 98.44 96 VAL A N 1
ATOM 655 C CA . VAL A 1 96 ? -16.193 -3.746 9.019 1.00 98.44 96 VAL A CA 1
ATOM 656 C C . VAL A 1 96 ? -17.608 -3.189 8.856 1.00 98.44 96 VAL A C 1
ATOM 658 O O . VAL A 1 96 ? -17.900 -2.556 7.842 1.00 98.44 96 VAL A O 1
ATOM 661 N N . GLN A 1 97 ? -18.484 -3.356 9.850 1.00 96.94 97 GLN A N 1
ATOM 662 C CA . GLN A 1 97 ? -19.800 -2.714 9.848 1.00 96.94 97 GLN A CA 1
ATOM 663 C C . GLN A 1 97 ? -19.675 -1.182 9.788 1.00 96.94 97 GLN A C 1
ATOM 665 O O . GLN A 1 97 ? -20.375 -0.540 9.004 1.00 96.94 97 GLN A O 1
ATOM 670 N N . HIS A 1 98 ? -18.753 -0.606 10.563 1.00 97.31 98 HIS A N 1
ATOM 671 C CA . HIS A 1 98 ? -18.545 0.843 10.644 1.00 97.31 98 HIS A CA 1
ATOM 672 C C . HIS A 1 98 ? -17.919 1.479 9.395 1.00 97.31 98 HIS A C 1
ATOM 674 O O . HIS A 1 98 ? -18.044 2.688 9.213 1.00 97.31 98 HIS A O 1
ATOM 680 N N . LEU A 1 99 ? -17.357 0.691 8.471 1.00 97.69 99 LEU A N 1
ATOM 681 C CA . LEU A 1 99 ? -16.977 1.178 7.134 1.00 97.69 99 LEU A CA 1
ATOM 682 C C . LEU A 1 99 ? -18.177 1.691 6.315 1.00 97.69 99 LEU A C 1
ATOM 684 O O . LEU A 1 99 ? -17.991 2.408 5.339 1.00 97.69 99 LEU A O 1
ATOM 688 N N . ARG A 1 100 ? -19.410 1.329 6.697 1.00 95.50 100 ARG A N 1
ATOM 689 C CA . ARG A 1 100 ? -20.654 1.818 6.076 1.00 95.50 100 ARG A CA 1
ATOM 690 C C . ARG A 1 100 ? -21.339 2.926 6.887 1.00 95.50 100 ARG A C 1
ATOM 692 O O . ARG A 1 100 ? -22.502 3.226 6.632 1.00 95.50 100 ARG A O 1
ATOM 699 N N . SER A 1 101 ? -20.655 3.499 7.879 1.00 94.56 101 SER A N 1
ATOM 700 C CA . SER A 1 101 ? -21.174 4.629 8.658 1.00 94.56 101 SER A CA 1
ATOM 701 C C . SER A 1 101 ? -21.404 5.855 7.768 1.00 94.56 101 SER A C 1
ATOM 703 O O . SER A 1 101 ? -20.706 6.036 6.776 1.00 94.56 101 SER A O 1
ATOM 705 N N . SER A 1 102 ? -22.347 6.723 8.130 1.00 92.69 102 SER A N 1
ATOM 706 C CA . SER A 1 102 ? -22.512 8.040 7.496 1.00 92.69 102 SER A CA 1
ATOM 707 C C . SER A 1 102 ? -21.384 9.019 7.854 1.00 92.69 102 SER A C 1
ATOM 709 O O . SER A 1 102 ? -21.194 10.010 7.155 1.00 92.69 102 SER A O 1
ATOM 711 N N . SER A 1 103 ? -20.631 8.750 8.927 1.00 94.81 103 SER A N 1
ATOM 712 C CA . SER A 1 103 ? -19.498 9.568 9.366 1.00 94.81 103 SER A CA 1
ATOM 713 C C . SER A 1 103 ? -18.209 9.135 8.666 1.00 94.81 103 SER A C 1
ATOM 715 O O . SER A 1 103 ? -17.697 8.043 8.918 1.00 94.81 103 SER A O 1
ATOM 717 N N . GLU A 1 104 ? -17.637 10.010 7.834 1.00 94.75 104 GLU A N 1
ATOM 718 C CA . GLU A 1 104 ? -16.334 9.761 7.194 1.00 94.75 104 GLU A CA 1
ATOM 719 C C . GLU A 1 104 ? -15.218 9.557 8.224 1.00 94.75 104 GLU A C 1
ATOM 721 O O . GLU A 1 104 ? -14.352 8.708 8.032 1.00 94.75 104 GLU A O 1
ATOM 726 N N . GLN A 1 105 ? -15.277 10.258 9.361 1.00 95.00 105 GLN A N 1
ATOM 727 C CA . GLN A 1 105 ? -14.308 10.089 10.444 1.00 95.00 105 GLN A CA 1
ATOM 728 C C . GLN A 1 105 ? -14.386 8.682 11.059 1.00 95.00 105 GLN A C 1
ATOM 730 O O . GLN A 1 105 ? -13.363 8.067 11.356 1.00 95.00 105 GLN A O 1
ATOM 735 N N . MET A 1 106 ? -15.596 8.136 11.219 1.00 96.69 106 MET A N 1
ATOM 736 C CA . MET A 1 106 ? -15.788 6.755 11.670 1.00 96.69 106 MET A CA 1
ATOM 737 C C . MET A 1 106 ? -15.255 5.757 10.632 1.00 96.69 106 MET A C 1
ATOM 739 O O . MET A 1 106 ? -14.553 4.811 10.997 1.00 96.69 106 MET A O 1
ATOM 743 N N . GLN A 1 107 ? -15.527 5.985 9.341 1.00 98.06 107 GLN A N 1
ATOM 744 C CA . GLN A 1 107 ? -14.992 5.152 8.259 1.00 98.06 107 GLN A CA 1
ATOM 745 C C . GLN A 1 107 ? -13.456 5.174 8.221 1.00 98.06 107 GLN A C 1
ATOM 747 O O . GLN A 1 107 ? -12.832 4.130 8.021 1.00 98.06 107 GLN A O 1
ATOM 752 N N . GLU A 1 108 ? -12.837 6.336 8.438 1.00 97.62 108 GLU A N 1
ATOM 753 C CA . GLU A 1 108 ? -11.381 6.518 8.426 1.00 97.62 108 GLU A CA 1
ATOM 754 C C . GLU A 1 108 ? -10.720 5.754 9.572 1.00 97.62 108 GLU A C 1
ATOM 756 O O . GLU A 1 108 ? -9.789 4.971 9.356 1.00 97.62 108 GLU A O 1
ATOM 761 N N . VAL A 1 109 ? -11.243 5.921 10.788 1.00 97.19 109 VAL A N 1
ATOM 762 C CA . VAL A 1 109 ? -10.745 5.227 11.978 1.00 97.19 109 VAL A CA 1
ATOM 763 C C . VAL A 1 109 ? -10.913 3.712 11.831 1.00 97.19 109 VAL A C 1
ATOM 765 O O . VAL A 1 109 ? -9.984 2.957 12.129 1.00 97.19 109 VAL A O 1
ATOM 768 N N . ALA A 1 110 ? -12.060 3.250 11.321 1.00 98.31 110 ALA A N 1
ATOM 769 C CA . ALA A 1 110 ? -12.289 1.833 11.054 1.00 98.31 110 ALA A CA 1
ATOM 770 C C . ALA A 1 110 ? -11.331 1.282 9.984 1.00 98.31 110 ALA A C 1
ATOM 772 O O . ALA A 1 110 ? -10.723 0.229 10.187 1.00 98.31 110 ALA A O 1
ATOM 773 N N . SER A 1 111 ? -11.139 2.011 8.880 1.00 98.50 111 SER A N 1
ATOM 774 C CA . SER A 1 111 ? -10.208 1.639 7.806 1.00 98.50 111 SER A CA 1
ATOM 775 C C . SER A 1 111 ? -8.772 1.545 8.319 1.00 98.50 111 SER A C 1
ATOM 777 O O . SER A 1 111 ? -8.068 0.582 8.018 1.00 98.50 111 SER A O 1
ATOM 779 N N . THR A 1 112 ? -8.353 2.494 9.159 1.00 98.25 112 THR A N 1
ATOM 780 C CA . THR A 1 112 ? -7.007 2.525 9.747 1.00 98.25 112 THR A CA 1
ATOM 781 C C . THR A 1 112 ? -6.790 1.376 10.731 1.00 98.25 112 THR A C 1
ATOM 783 O O . THR A 1 112 ? -5.758 0.705 10.678 1.00 98.25 112 THR A O 1
ATOM 786 N N . ALA A 1 113 ? -7.775 1.076 11.584 1.00 97.94 113 ALA A N 1
ATOM 787 C CA . ALA A 1 113 ? -7.711 -0.079 12.476 1.00 97.94 113 ALA A CA 1
ATOM 788 C C . ALA A 1 113 ? -7.591 -1.395 11.684 1.00 97.94 113 ALA A C 1
ATOM 790 O O . ALA A 1 113 ? -6.732 -2.225 11.984 1.00 97.94 113 ALA A O 1
ATOM 791 N N . LEU A 1 114 ? -8.392 -1.569 10.626 1.00 98.50 114 LEU A N 1
ATOM 792 C CA . LEU A 1 114 ? -8.323 -2.747 9.755 1.00 98.50 114 LEU A CA 1
ATOM 793 C C . LEU A 1 114 ? -6.989 -2.834 9.005 1.00 98.50 114 LEU A C 1
ATOM 795 O O . LEU A 1 114 ? -6.406 -3.916 8.935 1.00 98.50 114 LEU A O 1
ATOM 799 N N . ARG A 1 115 ? -6.453 -1.707 8.519 1.00 98.19 115 ARG A N 1
ATOM 800 C CA . ARG A 1 115 ? -5.108 -1.632 7.929 1.00 98.19 115 ARG A CA 1
ATOM 801 C C . ARG A 1 115 ? -4.043 -2.134 8.904 1.00 98.19 115 ARG A C 1
ATOM 803 O O . ARG A 1 115 ? -3.208 -2.953 8.519 1.00 98.19 115 ARG A O 1
ATOM 810 N N . ASN A 1 116 ? -4.080 -1.680 10.156 1.00 97.50 116 ASN A N 1
ATOM 811 C CA . ASN A 1 116 ? -3.113 -2.067 11.186 1.00 97.50 116 ASN A CA 1
ATOM 812 C C . ASN A 1 116 ? -3.187 -3.564 11.524 1.00 97.50 116 ASN A C 1
ATOM 814 O O . ASN A 1 116 ? -2.143 -4.216 11.663 1.00 97.50 116 ASN A O 1
ATOM 818 N N . LEU A 1 117 ? -4.404 -4.110 11.623 1.00 97.06 117 LEU A N 1
ATOM 819 C CA . LEU A 1 117 ? -4.648 -5.538 11.851 1.00 97.06 117 LEU A CA 1
ATOM 820 C C . LEU A 1 117 ? -4.200 -6.394 10.654 1.00 97.06 117 LEU A C 1
ATOM 822 O O . LEU A 1 117 ? -3.634 -7.463 10.855 1.00 97.06 117 LEU A O 1
ATOM 826 N N . ALA A 1 118 ? -4.370 -5.904 9.422 1.00 96.69 118 ALA A N 1
ATOM 827 C CA . ALA A 1 118 ? -3.960 -6.590 8.193 1.00 96.69 118 ALA A CA 1
ATOM 828 C C . ALA A 1 118 ? -2.449 -6.508 7.891 1.00 96.69 118 ALA A C 1
ATOM 830 O O . ALA A 1 118 ? -1.997 -7.050 6.887 1.00 96.69 118 ALA A O 1
ATOM 831 N N . CYS A 1 119 ? -1.652 -5.827 8.720 1.00 91.94 119 CYS A N 1
ATOM 832 C CA . CYS A 1 119 ? -0.204 -5.704 8.514 1.00 91.94 119 CYS A CA 1
ATOM 833 C C . CYS A 1 119 ? 0.519 -7.070 8.572 1.00 91.94 119 CYS A C 1
ATOM 835 O O . CYS A 1 119 ? 1.472 -7.294 7.832 1.00 91.94 119 CYS A O 1
ATOM 837 N N . GLY A 1 120 ? 0.035 -7.998 9.407 1.00 85.62 120 GLY A N 1
ATOM 838 C CA . GLY A 1 120 ? 0.502 -9.389 9.473 1.00 85.62 120 GLY A CA 1
ATOM 839 C C . GLY A 1 120 ? -0.467 -10.365 8.791 1.00 85.62 120 GLY A C 1
ATOM 840 O O . GLY A 1 120 ? -1.585 -9.974 8.454 1.00 85.62 120 GLY A O 1
ATOM 841 N N . PRO A 1 121 ? -0.072 -11.632 8.570 1.00 87.25 121 PRO A N 1
ATOM 842 C CA . PRO A 1 121 ? -0.930 -12.632 7.927 1.00 87.25 121 PRO A CA 1
ATOM 843 C C . PRO A 1 121 ? -2.125 -13.056 8.798 1.00 87.25 121 PRO A C 1
ATOM 845 O O . PRO A 1 121 ? -3.198 -13.330 8.262 1.00 87.25 121 PRO A O 1
ATOM 848 N N . ASP A 1 122 ? -1.966 -13.034 10.123 1.00 92.69 122 ASP A N 1
ATOM 849 C CA . ASP A 1 122 ? -2.853 -13.686 11.100 1.00 92.69 122 ASP A CA 1
ATOM 850 C C . ASP A 1 122 ? -4.323 -13.255 11.034 1.00 92.69 122 ASP A C 1
ATOM 852 O O . ASP A 1 122 ? -5.217 -14.003 11.427 1.00 92.69 122 ASP A O 1
ATOM 856 N N . HIS A 1 123 ? -4.600 -12.034 10.573 1.00 96.31 123 HIS A N 1
ATOM 857 C CA . HIS A 1 123 ? -5.948 -11.460 10.617 1.00 96.31 123 HIS A CA 1
ATOM 858 C C . HIS A 1 123 ? -6.539 -11.186 9.235 1.00 96.31 123 HIS A C 1
ATOM 860 O O . HIS A 1 123 ? -7.724 -10.869 9.140 1.00 96.31 123 HIS A O 1
ATOM 866 N N . LYS A 1 124 ? -5.761 -11.330 8.153 1.00 96.50 124 LYS A N 1
ATOM 867 C CA . LYS A 1 124 ? -6.218 -10.972 6.799 1.00 96.50 124 LYS A CA 1
ATOM 868 C C . LYS A 1 124 ? -7.443 -11.778 6.382 1.00 96.50 124 LYS A C 1
ATOM 870 O O . LYS A 1 124 ? -8.396 -11.197 5.874 1.00 96.50 124 LYS A O 1
ATOM 875 N N . LEU A 1 125 ? -7.432 -13.088 6.650 1.00 96.69 125 LEU A N 1
ATOM 876 C CA . LEU A 1 125 ? -8.540 -13.982 6.313 1.00 96.69 125 LEU A CA 1
ATOM 877 C C . LEU A 1 125 ? -9.821 -13.591 7.060 1.00 96.69 125 LEU A C 1
ATOM 879 O O . LEU A 1 125 ? -10.874 -13.467 6.446 1.00 96.69 125 LEU A O 1
ATOM 883 N N . ALA A 1 126 ? -9.729 -13.327 8.367 1.00 97.88 126 ALA A N 1
ATOM 884 C CA . ALA A 1 126 ? -10.873 -12.899 9.172 1.00 97.88 126 ALA A CA 1
ATOM 885 C C . ALA A 1 126 ? -11.439 -11.547 8.701 1.00 97.88 126 ALA A C 1
ATOM 887 O O . ALA A 1 126 ? -12.654 -11.370 8.635 1.00 97.88 126 ALA A O 1
ATOM 888 N N . ILE A 1 127 ? -10.566 -10.604 8.332 1.00 98.44 127 ILE A N 1
ATOM 889 C CA . ILE A 1 127 ? -10.961 -9.295 7.794 1.00 98.44 127 ILE A CA 1
ATOM 890 C C . ILE A 1 127 ? -11.667 -9.453 6.439 1.00 98.44 127 ILE A C 1
ATOM 892 O O . ILE A 1 127 ? -12.732 -8.869 6.228 1.00 98.44 127 ILE A O 1
ATOM 896 N N . ALA A 1 128 ? -11.114 -10.261 5.531 1.00 97.62 128 ALA A N 1
ATOM 897 C CA . ALA A 1 128 ? -11.722 -10.526 4.231 1.00 97.62 128 ALA A CA 1
ATOM 898 C C . ALA A 1 128 ? -13.077 -11.240 4.373 1.00 97.62 128 ALA A C 1
ATOM 900 O O . ALA A 1 128 ? -14.064 -10.787 3.791 1.00 97.62 128 ALA A O 1
ATOM 901 N N . ALA A 1 129 ? -13.150 -12.282 5.209 1.00 97.56 129 ALA A N 1
ATOM 902 C CA . ALA A 1 129 ? -14.369 -13.046 5.481 1.00 97.56 129 ALA A CA 1
ATOM 903 C C . ALA A 1 129 ? -15.482 -12.197 6.118 1.00 97.56 129 ALA A C 1
ATOM 905 O O . ALA A 1 129 ? -16.659 -12.426 5.852 1.00 97.56 129 ALA A O 1
ATOM 906 N N . ALA A 1 130 ? -15.128 -11.172 6.900 1.00 97.94 130 ALA A N 1
ATOM 907 C CA . ALA A 1 130 ? -16.088 -10.209 7.439 1.00 97.94 130 ALA A CA 1
ATOM 908 C C . ALA A 1 130 ? -16.673 -9.252 6.374 1.00 97.94 130 A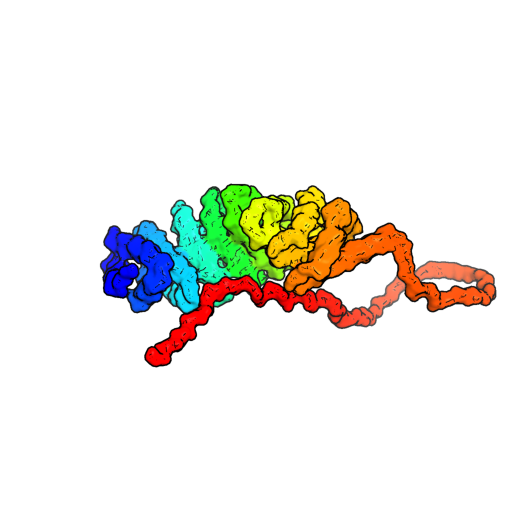LA A C 1
ATOM 910 O O . ALA A 1 130 ? -17.555 -8.453 6.688 1.00 97.94 130 ALA A O 1
ATOM 911 N N . GLY A 1 131 ? -16.209 -9.314 5.120 1.00 97.94 131 GLY A N 1
ATOM 912 C CA . GLY A 1 131 ? -16.698 -8.482 4.019 1.00 97.94 131 GLY A CA 1
ATOM 913 C C . GLY A 1 131 ? -16.007 -7.120 3.911 1.00 97.94 131 GLY A C 1
ATOM 914 O O . GLY A 1 131 ? -16.601 -6.175 3.386 1.00 97.94 131 GLY A O 1
ATOM 915 N N . ALA A 1 132 ? -14.766 -6.998 4.398 1.00 98.44 132 ALA A N 1
ATOM 916 C CA . ALA A 1 132 ? -14.034 -5.731 4.386 1.00 98.44 132 ALA A CA 1
ATOM 917 C C . ALA A 1 132 ? -13.718 -5.224 2.972 1.00 98.44 132 ALA A C 1
ATOM 919 O O . ALA A 1 132 ? -13.810 -4.027 2.735 1.00 98.44 132 ALA A O 1
ATOM 920 N N . ILE A 1 133 ? -13.379 -6.105 2.024 1.00 98.31 133 ILE A N 1
ATOM 921 C CA . ILE A 1 133 ? -12.954 -5.716 0.664 1.00 98.31 133 ILE A CA 1
ATOM 922 C C . ILE A 1 133 ? -13.991 -4.818 -0.042 1.00 98.31 133 ILE A C 1
ATOM 924 O O . ILE A 1 133 ? -13.645 -3.685 -0.384 1.00 98.31 133 ILE A O 1
ATOM 928 N N . PRO A 1 134 ? -15.260 -5.237 -0.233 1.00 98.00 134 PRO A N 1
ATOM 929 C CA . PRO A 1 134 ? -16.251 -4.381 -0.887 1.00 98.00 134 PRO A CA 1
ATOM 930 C C . PRO A 1 134 ? -16.561 -3.105 -0.089 1.00 98.00 134 PRO A C 1
ATOM 932 O O . PRO A 1 134 ? -16.865 -2.073 -0.685 1.00 98.00 134 PRO A O 1
ATOM 935 N N . ALA A 1 135 ? -16.466 -3.143 1.244 1.00 98.25 135 ALA A N 1
ATOM 936 C CA . ALA A 1 135 ? -16.694 -1.972 2.088 1.00 98.25 135 ALA A CA 1
ATOM 937 C C . ALA A 1 135 ? -15.556 -0.938 1.971 1.00 98.25 135 ALA A C 1
ATOM 939 O O . ALA A 1 135 ? -15.821 0.245 1.788 1.00 98.25 135 ALA A O 1
ATOM 940 N N . LEU A 1 136 ? -14.294 -1.376 1.964 1.00 98.56 136 LEU A N 1
ATOM 941 C CA . LEU A 1 136 ? -13.130 -0.509 1.750 1.00 98.56 136 LEU A CA 1
ATOM 942 C C . LEU A 1 136 ? -13.135 0.103 0.341 1.00 98.56 136 LEU A C 1
ATOM 944 O O . LEU A 1 136 ? -12.826 1.280 0.174 1.00 98.56 136 LEU A O 1
ATOM 948 N N . LEU A 1 137 ? -13.552 -0.658 -0.678 1.00 97.81 137 LEU A N 1
ATOM 949 C CA . LEU A 1 137 ? -13.728 -0.126 -2.034 1.00 97.81 137 LEU A CA 1
ATOM 950 C C . LEU A 1 137 ? -14.836 0.933 -2.116 1.00 97.81 137 LEU A C 1
ATOM 952 O O . LEU A 1 137 ? -14.734 1.865 -2.914 1.00 97.81 137 LEU A O 1
ATOM 956 N N . HIS A 1 138 ? -15.878 0.826 -1.287 1.00 96.69 138 HIS A N 1
ATOM 957 C CA . HIS A 1 138 ? -16.886 1.876 -1.161 1.00 96.69 138 HIS A CA 1
ATOM 958 C C . HIS A 1 138 ? -16.293 3.156 -0.552 1.00 96.69 138 HIS A C 1
ATOM 960 O O . HIS A 1 138 ? -16.520 4.235 -1.099 1.00 96.69 138 HIS A O 1
ATOM 966 N N . CYS A 1 139 ? -15.465 3.039 0.493 1.00 97.44 139 CYS A N 1
ATOM 967 C CA . CYS A 1 139 ? -14.759 4.174 1.098 1.00 97.44 139 CYS A CA 1
ATOM 968 C C . CYS A 1 139 ? -13.846 4.914 0.101 1.00 97.44 139 CYS A C 1
ATOM 970 O O . CYS A 1 139 ? -13.666 6.121 0.219 1.00 97.44 139 CYS A O 1
ATOM 972 N N . LEU A 1 140 ? -13.345 4.250 -0.950 1.00 96.19 140 LEU A N 1
ATOM 973 C CA . LEU A 1 140 ? -12.547 4.886 -2.012 1.00 96.19 140 LEU A CA 1
ATOM 974 C C . LEU A 1 140 ? -13.334 5.818 -2.964 1.00 96.19 140 LEU A C 1
ATOM 976 O O . LEU A 1 140 ? -12.794 6.266 -3.984 1.00 96.19 140 LEU A O 1
ATOM 980 N N . ARG A 1 141 ? -14.614 6.089 -2.677 1.00 92.69 141 ARG A N 1
ATOM 981 C CA . ARG A 1 141 ? -15.484 7.011 -3.434 1.00 92.69 141 ARG A CA 1
ATOM 982 C C . ARG A 1 141 ? -15.636 8.393 -2.783 1.00 92.69 141 ARG A C 1
ATOM 984 O O . ARG A 1 141 ? -16.267 9.253 -3.385 1.00 92.69 141 ARG A O 1
ATOM 991 N N . THR A 1 142 ? -15.071 8.593 -1.595 1.00 91.50 142 THR A N 1
ATOM 992 C CA . THR A 1 142 ? -15.010 9.888 -0.893 1.00 91.50 142 THR A CA 1
ATOM 993 C C . THR A 1 142 ? -14.036 10.876 -1.559 1.00 91.50 142 THR A C 1
ATOM 995 O O . THR A 1 142 ? -13.192 10.492 -2.372 1.00 91.50 142 THR A O 1
ATOM 998 N N . SER A 1 143 ? -14.130 12.151 -1.172 1.00 90.50 143 SER A N 1
ATOM 999 C CA . SER A 1 143 ?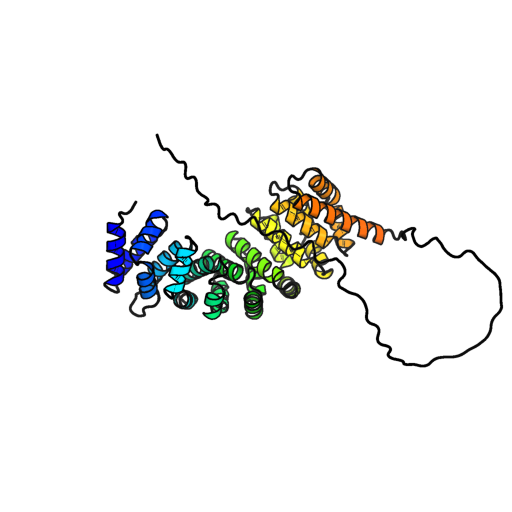 -13.126 13.193 -1.415 1.00 90.50 143 SER A CA 1
ATOM 1000 C C . SER A 1 143 ? -12.113 13.365 -0.270 1.00 90.50 143 SER A C 1
ATOM 1002 O O . SER A 1 143 ? -11.143 14.101 -0.438 1.00 90.50 143 SER A O 1
ATOM 1004 N N . SER A 1 144 ? -12.318 12.726 0.888 1.00 93.81 144 SER A N 1
ATOM 1005 C CA . SER A 1 144 ? -11.413 12.816 2.043 1.00 93.81 144 SER A CA 1
ATOM 1006 C C . SER A 1 144 ? -10.095 12.078 1.787 1.00 93.81 144 SER A C 1
ATOM 1008 O O . SER A 1 144 ? -10.063 10.853 1.666 1.00 93.81 144 SER A O 1
ATOM 1010 N N . SER A 1 145 ? -8.981 12.813 1.744 1.00 93.75 145 SER A N 1
ATOM 1011 C CA . SER A 1 145 ? -7.646 12.242 1.520 1.00 93.75 145 SER A CA 1
ATOM 1012 C C . SER A 1 145 ? -7.239 11.244 2.605 1.00 93.75 145 SER A C 1
ATOM 1014 O O . SER A 1 145 ? -6.655 10.211 2.283 1.00 93.75 145 SER A O 1
ATOM 1016 N N . HIS A 1 146 ? -7.584 11.511 3.866 1.00 94.25 146 HIS A N 1
ATOM 1017 C CA . HIS A 1 146 ? -7.270 10.627 4.988 1.00 94.25 146 HIS A CA 1
ATOM 1018 C C . HIS A 1 146 ? -7.992 9.280 4.874 1.00 94.25 146 HIS A C 1
ATOM 1020 O O . HIS A 1 146 ? -7.375 8.223 5.017 1.00 94.25 146 HIS A O 1
ATOM 1026 N N . LEU A 1 147 ? -9.281 9.301 4.524 1.00 96.69 147 LEU A N 1
ATOM 1027 C CA . LEU A 1 147 ? -10.052 8.080 4.307 1.00 96.69 147 LEU A CA 1
ATOM 1028 C C . LEU A 1 147 ? -9.576 7.315 3.062 1.00 96.69 147 LEU A C 1
ATOM 1030 O O . LEU A 1 147 ? -9.460 6.089 3.107 1.00 96.69 147 LEU A O 1
ATOM 1034 N N . LEU A 1 148 ? -9.258 8.020 1.971 1.00 96.50 148 LEU A N 1
ATOM 1035 C CA . LEU A 1 148 ? -8.695 7.409 0.763 1.00 96.50 148 LEU A CA 1
ATOM 1036 C C . LEU A 1 148 ? -7.388 6.666 1.064 1.00 96.50 148 LEU A C 1
ATOM 1038 O O . LEU A 1 148 ? -7.224 5.517 0.651 1.00 96.50 148 LEU A O 1
ATOM 1042 N N . GLU A 1 149 ? -6.482 7.299 1.808 1.00 95.56 149 GLU A N 1
ATOM 1043 C CA . GLU A 1 149 ? -5.210 6.707 2.217 1.00 95.56 149 GLU A CA 1
ATOM 1044 C C . GLU A 1 149 ? -5.422 5.486 3.121 1.00 95.56 149 GLU A C 1
ATOM 1046 O O . GLU A 1 149 ? -4.863 4.415 2.860 1.00 95.56 149 GLU A O 1
ATOM 1051 N N . ALA A 1 150 ? -6.276 5.609 4.142 1.00 97.44 150 ALA A N 1
ATOM 1052 C CA . ALA A 1 150 ? -6.572 4.522 5.067 1.00 97.44 150 ALA A CA 1
ATOM 1053 C C . ALA A 1 150 ? -7.176 3.303 4.349 1.00 97.44 150 ALA A C 1
ATOM 1055 O O . ALA A 1 150 ? -6.730 2.171 4.562 1.00 97.44 150 ALA A O 1
ATOM 1056 N N . ALA A 1 151 ? -8.155 3.525 3.465 1.00 98.31 151 ALA A N 1
ATOM 1057 C CA . ALA A 1 151 ? -8.835 2.461 2.736 1.00 98.31 151 ALA A CA 1
ATOM 1058 C C . ALA A 1 151 ? -7.927 1.789 1.692 1.00 98.31 151 ALA A C 1
ATOM 1060 O O . ALA A 1 151 ? -7.872 0.557 1.630 1.00 98.31 151 ALA A O 1
ATOM 1061 N N . ALA A 1 152 ? -7.165 2.567 0.913 1.00 97.56 152 ALA A N 1
ATOM 1062 C CA . ALA A 1 152 ? -6.205 2.022 -0.049 1.00 97.56 152 ALA A CA 1
ATOM 1063 C C . ALA A 1 152 ? -5.092 1.236 0.661 1.00 97.56 152 ALA A C 1
ATOM 1065 O O . ALA A 1 152 ? -4.746 0.133 0.239 1.00 97.56 152 ALA A O 1
ATOM 1066 N N . GLY A 1 153 ? -4.589 1.752 1.787 1.00 97.00 153 GLY A N 1
ATOM 1067 C CA . GLY A 1 153 ? -3.578 1.075 2.591 1.00 97.00 153 GLY A CA 1
ATOM 1068 C C . GLY A 1 153 ? -4.088 -0.231 3.207 1.00 97.00 153 GLY A C 1
ATOM 1069 O O . GLY A 1 153 ? -3.355 -1.220 3.237 1.00 97.00 153 GLY A O 1
ATOM 1070 N N . ALA A 1 154 ? -5.348 -0.275 3.655 1.00 98.44 154 ALA A N 1
ATOM 1071 C CA . ALA A 1 154 ? -5.973 -1.508 4.132 1.00 98.44 154 ALA A CA 1
ATOM 1072 C C . ALA A 1 154 ? -6.067 -2.565 3.020 1.00 98.44 154 ALA A C 1
ATOM 1074 O O . ALA A 1 154 ? -5.687 -3.716 3.237 1.00 98.44 154 ALA A O 1
ATOM 1075 N N . LEU A 1 155 ? -6.508 -2.174 1.819 1.00 98.31 155 LEU A N 1
ATOM 1076 C CA . LEU A 1 155 ? -6.567 -3.062 0.652 1.00 98.31 155 LEU A CA 1
ATOM 1077 C C . LEU A 1 155 ? -5.176 -3.560 0.242 1.00 98.31 155 LEU A C 1
ATOM 1079 O O . LEU A 1 155 ? -5.012 -4.748 -0.031 1.00 98.31 155 LEU A O 1
ATOM 1083 N N . GLY A 1 156 ? -4.165 -2.688 0.263 1.00 96.50 156 GLY A N 1
ATOM 1084 C CA . GLY A 1 156 ? -2.784 -3.072 -0.021 1.00 96.50 156 GLY A CA 1
ATOM 1085 C C . GLY A 1 156 ? -2.253 -4.115 0.962 1.00 96.50 156 GLY A C 1
ATOM 1086 O O . GLY A 1 156 ? -1.691 -5.125 0.535 1.00 96.50 156 GLY A O 1
ATOM 1087 N N . ASN A 1 157 ? -2.502 -3.934 2.261 1.00 97.12 157 ASN A N 1
ATOM 1088 C CA . ASN A 1 157 ? -2.133 -4.916 3.282 1.00 97.12 157 ASN A CA 1
ATOM 1089 C C . ASN A 1 157 ? -2.877 -6.248 3.098 1.00 97.12 157 ASN A C 1
ATOM 1091 O O . ASN A 1 157 ? -2.271 -7.313 3.237 1.00 97.12 157 ASN A O 1
ATOM 1095 N N . LEU A 1 158 ? -4.166 -6.204 2.742 1.00 97.44 158 LEU A N 1
ATOM 1096 C CA . LEU A 1 158 ? -4.960 -7.403 2.466 1.00 97.44 158 LEU A CA 1
ATOM 1097 C C . LEU A 1 158 ? -4.476 -8.172 1.234 1.00 97.44 158 LEU A C 1
ATOM 1099 O O . LEU A 1 158 ? -4.542 -9.396 1.269 1.00 97.44 158 LEU A O 1
ATOM 1103 N N . ALA A 1 159 ? -3.972 -7.486 0.203 1.00 95.62 159 ALA A N 1
ATOM 1104 C CA . ALA A 1 159 ? -3.424 -8.099 -1.011 1.00 95.62 159 ALA A CA 1
ATOM 1105 C C . ALA A 1 159 ? -2.006 -8.673 -0.823 1.00 95.62 159 ALA A C 1
ATOM 1107 O O . ALA A 1 159 ? -1.617 -9.613 -1.516 1.00 95.62 159 ALA A O 1
ATOM 1108 N N . TYR A 1 160 ? -1.215 -8.129 0.109 1.00 94.50 160 TYR A N 1
ATOM 1109 C CA . TYR A 1 160 ? 0.183 -8.528 0.292 1.00 94.50 160 TYR A CA 1
ATOM 1110 C C . TYR A 1 160 ? 0.322 -10.018 0.641 1.00 94.50 160 TYR A C 1
ATOM 1112 O O . TYR A 1 160 ? -0.138 -10.452 1.704 1.00 94.50 160 TYR A O 1
ATOM 1120 N N . LYS A 1 161 ? 0.994 -10.784 -0.232 1.00 91.50 161 LYS A N 1
ATOM 1121 C CA . LYS A 1 161 ? 1.194 -12.243 -0.102 1.00 91.50 161 LYS A CA 1
ATOM 1122 C C . LYS A 1 161 ? -0.113 -13.022 0.127 1.00 91.50 161 LYS A C 1
ATOM 1124 O O . LYS A 1 161 ? -0.118 -14.031 0.824 1.00 91.50 161 LYS A O 1
ATOM 1129 N N . ALA A 1 162 ? -1.222 -12.537 -0.431 1.00 92.19 162 ALA A N 1
ATOM 1130 C CA . ALA A 1 162 ? -2.541 -13.143 -0.287 1.00 92.19 162 ALA A CA 1
ATOM 1131 C C . ALA A 1 162 ? -3.269 -13.151 -1.644 1.00 92.19 162 ALA A C 1
ATOM 1133 O O . ALA A 1 162 ? -4.086 -12.263 -1.916 1.00 92.19 162 ALA A O 1
ATOM 1134 N N . PRO A 1 163 ? -2.962 -14.128 -2.516 1.00 91.12 163 PRO A N 1
ATOM 1135 C CA . PRO A 1 163 ? -3.510 -14.175 -3.866 1.00 91.12 163 PRO A CA 1
ATOM 1136 C C . PRO A 1 163 ? -5.049 -14.224 -3.868 1.00 91.12 163 PRO A C 1
ATOM 1138 O O . PRO A 1 163 ? -5.686 -13.461 -4.588 1.00 91.12 163 PRO A O 1
ATOM 1141 N N . ASP A 1 164 ? -5.707 -15.002 -3.015 1.00 92.75 164 ASP A N 1
ATOM 1142 C CA . ASP A 1 164 ? -7.182 -15.049 -3.030 1.00 92.75 164 ASP A CA 1
ATOM 1143 C C . ASP A 1 164 ? -7.823 -13.679 -2.741 1.00 92.75 164 ASP A C 1
ATOM 1145 O O . ASP A 1 164 ? -8.793 -13.274 -3.387 1.00 92.75 164 ASP A O 1
ATOM 1149 N N . HIS A 1 165 ? -7.230 -12.901 -1.829 1.00 95.12 165 HIS A N 1
ATOM 1150 C CA . HIS A 1 165 ? -7.679 -11.535 -1.557 1.00 95.12 165 HIS A CA 1
ATOM 1151 C C . HIS A 1 165 ? -7.390 -10.600 -2.729 1.00 95.12 165 HIS A C 1
ATOM 1153 O O . HIS A 1 165 ? -8.228 -9.764 -3.059 1.00 95.12 165 HIS A O 1
ATOM 1159 N N . GLY A 1 166 ? -6.225 -10.735 -3.369 1.00 93.81 166 GLY A N 1
ATOM 1160 C CA . GLY A 1 166 ? -5.876 -9.942 -4.543 1.00 93.81 166 GLY A CA 1
ATOM 1161 C C . GLY A 1 166 ? -6.859 -10.150 -5.698 1.00 93.81 166 GLY A C 1
ATOM 1162 O O . GLY A 1 166 ? -7.347 -9.175 -6.273 1.00 93.81 166 GLY A O 1
ATOM 1163 N N . ALA A 1 167 ? -7.226 -11.404 -5.973 1.00 92.88 167 ALA A N 1
ATOM 1164 C CA . ALA A 1 167 ? -8.245 -11.743 -6.963 1.00 92.88 167 ALA A CA 1
ATOM 1165 C C . ALA A 1 167 ? -9.621 -11.168 -6.583 1.00 92.88 167 ALA A C 1
ATOM 1167 O O . ALA A 1 167 ? -10.289 -10.563 -7.421 1.00 92.88 167 ALA A O 1
ATOM 1168 N N . ALA A 1 168 ? -10.022 -11.268 -5.310 1.00 95.31 168 ALA A N 1
ATOM 1169 C CA . ALA A 1 168 ? -11.279 -10.692 -4.829 1.00 95.31 168 ALA A CA 1
ATOM 1170 C C . ALA A 1 168 ? -11.319 -9.155 -4.955 1.00 95.31 168 ALA A C 1
ATOM 1172 O O . ALA A 1 168 ? -12.341 -8.592 -5.351 1.00 95.31 168 ALA A O 1
ATOM 1173 N N . ILE A 1 169 ? -10.209 -8.466 -4.663 1.00 96.69 169 ILE A N 1
ATOM 1174 C CA . ILE A 1 169 ? -10.083 -7.011 -4.838 1.00 96.69 169 ILE A CA 1
ATOM 1175 C C . ILE A 1 169 ? -10.214 -6.638 -6.318 1.00 96.69 169 ILE A C 1
ATOM 1177 O O . ILE A 1 169 ? -10.938 -5.697 -6.649 1.00 96.69 169 ILE A O 1
ATOM 1181 N N . ALA A 1 170 ? -9.544 -7.368 -7.212 1.00 94.81 170 ALA A N 1
ATOM 1182 C CA . ALA A 1 170 ? -9.623 -7.126 -8.649 1.00 94.81 170 ALA A CA 1
ATOM 1183 C C . ALA A 1 170 ? -11.046 -7.352 -9.187 1.00 94.81 170 ALA A C 1
ATOM 1185 O O . ALA A 1 170 ? -11.597 -6.458 -9.834 1.00 94.81 170 ALA A O 1
ATOM 1186 N N . ALA A 1 171 ? -11.672 -8.483 -8.842 1.00 94.12 171 ALA A N 1
ATOM 1187 C CA . ALA A 1 171 ? -13.035 -8.831 -9.247 1.00 94.12 171 ALA A CA 1
ATOM 1188 C C . ALA A 1 171 ? -14.082 -7.814 -8.761 1.00 94.12 171 ALA A C 1
ATOM 1190 O O . ALA A 1 171 ? -15.058 -7.544 -9.457 1.00 94.12 171 ALA A O 1
ATOM 1191 N N . ALA A 1 172 ? -13.859 -7.192 -7.601 1.00 95.38 172 ALA A N 1
ATOM 1192 C CA . ALA A 1 172 ? -14.722 -6.142 -7.063 1.00 95.38 172 ALA A CA 1
ATOM 1193 C C . ALA A 1 172 ? -14.472 -4.740 -7.672 1.00 95.38 172 ALA A C 1
ATOM 1195 O O . ALA A 1 172 ? -15.028 -3.751 -7.190 1.00 95.38 172 ALA A O 1
ATOM 1196 N N . GLY A 1 173 ? -13.643 -4.621 -8.718 1.00 95.06 173 GLY A N 1
ATOM 1197 C CA . GLY A 1 173 ? -13.338 -3.345 -9.381 1.00 95.06 173 GLY A CA 1
ATOM 1198 C C . GLY A 1 173 ? -12.260 -2.512 -8.677 1.00 95.06 173 GLY A C 1
ATOM 1199 O O . GLY A 1 173 ? -12.196 -1.289 -8.846 1.00 95.06 173 GLY A O 1
ATOM 1200 N N . GLY A 1 174 ? -11.401 -3.150 -7.877 1.00 96.62 174 GLY A N 1
ATOM 1201 C CA . GLY A 1 174 ? -10.349 -2.473 -7.121 1.00 96.62 174 GLY A CA 1
ATOM 1202 C C . GLY A 1 174 ? -9.266 -1.845 -7.992 1.00 96.62 174 GLY A C 1
ATOM 1203 O O . GLY A 1 174 ? -8.864 -0.718 -7.723 1.00 96.62 174 GLY A O 1
ATOM 1204 N N . ILE A 1 175 ? -8.850 -2.509 -9.075 1.00 96.12 175 ILE A N 1
ATOM 1205 C CA . ILE A 1 175 ? -7.790 -2.016 -9.973 1.00 96.12 175 ILE A CA 1
ATOM 1206 C C . ILE A 1 175 ? -8.112 -0.629 -10.562 1.00 96.12 175 ILE A C 1
ATOM 1208 O O . ILE A 1 175 ? -7.348 0.303 -10.299 1.00 96.12 175 ILE A O 1
ATOM 1212 N N . PRO A 1 176 ? -9.227 -0.422 -11.295 1.00 96.00 176 PRO A N 1
ATOM 1213 C CA . PRO A 1 176 ? -9.535 0.898 -11.848 1.00 96.00 176 PRO A CA 1
ATOM 1214 C C . PRO A 1 176 ? -9.743 1.956 -10.755 1.00 96.00 176 PRO A C 1
ATOM 1216 O O . PRO A 1 176 ? -9.382 3.120 -10.938 1.00 96.00 176 PRO A O 1
ATOM 1219 N N . THR A 1 177 ? -10.265 1.555 -9.590 1.00 95.88 177 THR A N 1
ATOM 1220 C CA . THR A 1 177 ? -10.443 2.450 -8.440 1.00 95.88 177 THR A CA 1
ATOM 1221 C C . THR A 1 177 ? -9.100 2.927 -7.882 1.00 95.88 177 THR A C 1
ATOM 1223 O O . THR A 1 177 ? -8.939 4.123 -7.652 1.00 95.88 177 THR A O 1
ATOM 1226 N N . LEU A 1 178 ? -8.125 2.032 -7.703 1.00 96.19 178 LEU A N 1
ATOM 1227 C CA . LEU A 1 178 ? -6.782 2.362 -7.216 1.00 96.19 178 LEU A CA 1
ATOM 1228 C C . LEU A 1 178 ? -5.986 3.177 -8.245 1.00 96.19 178 LEU A C 1
ATOM 1230 O O . LEU A 1 178 ? -5.336 4.152 -7.877 1.00 96.19 178 LEU A O 1
ATOM 1234 N N . VAL A 1 179 ? -6.105 2.859 -9.540 1.00 95.50 179 VAL A N 1
ATOM 1235 C CA . VAL A 1 179 ? -5.486 3.653 -10.617 1.00 95.50 179 VAL A CA 1
ATOM 1236 C C . VAL A 1 179 ? -6.016 5.090 -10.631 1.00 95.50 179 VAL A C 1
ATOM 1238 O O . VAL A 1 179 ? -5.247 6.027 -10.837 1.00 95.50 179 VAL A O 1
ATOM 1241 N N . ARG A 1 180 ? -7.307 5.302 -10.347 1.00 93.88 180 ARG A N 1
ATOM 1242 C CA . ARG A 1 180 ? -7.855 6.656 -10.178 1.00 93.88 180 ARG A CA 1
ATOM 1243 C C . ARG A 1 180 ? -7.174 7.410 -9.031 1.00 93.88 180 ARG A C 1
ATOM 1245 O O . ARG A 1 180 ? -6.909 8.597 -9.191 1.00 93.88 180 ARG A O 1
ATOM 1252 N N . GLN A 1 181 ? -6.862 6.742 -7.918 1.00 91.81 181 GLN A N 1
ATOM 1253 C CA . GLN A 1 181 ? -6.221 7.383 -6.762 1.00 91.81 181 GLN A CA 1
ATOM 1254 C C . GLN A 1 181 ? -4.775 7.814 -7.028 1.00 91.81 181 GLN A C 1
ATOM 1256 O O . GLN A 1 181 ? -4.338 8.826 -6.485 1.00 91.81 181 GLN A O 1
ATOM 1261 N N . LEU A 1 182 ? -4.051 7.129 -7.922 1.00 89.19 182 LEU A N 1
ATOM 1262 C CA . LEU A 1 182 ? -2.711 7.558 -8.354 1.00 89.19 182 LEU A CA 1
ATOM 1263 C C . LEU A 1 182 ? -2.702 8.968 -8.962 1.00 89.19 182 LEU A C 1
ATOM 1265 O O . LEU A 1 182 ? -1.725 9.701 -8.824 1.00 89.19 182 LEU A O 1
ATOM 1269 N N . ARG A 1 183 ? -3.811 9.363 -9.598 1.00 86.25 183 ARG A N 1
ATOM 1270 C CA . ARG A 1 183 ? -3.980 10.686 -10.219 1.00 86.25 183 ARG A CA 1
ATOM 1271 C C . ARG A 1 183 ? -4.254 11.797 -9.200 1.00 86.25 183 ARG A C 1
ATOM 1273 O O . ARG A 1 183 ? -4.369 12.955 -9.591 1.00 86.25 183 ARG A O 1
ATOM 1280 N N . SER A 1 184 ? -4.381 11.467 -7.913 1.00 78.81 184 SER A N 1
ATOM 1281 C CA . SER A 1 184 ? -4.591 12.451 -6.852 1.00 78.81 184 SER A CA 1
ATOM 1282 C C . SER A 1 184 ? -3.308 13.244 -6.610 1.00 78.81 184 SER A C 1
ATOM 1284 O O . SER A 1 184 ? -2.375 12.770 -5.969 1.00 78.81 184 SER A O 1
ATOM 1286 N N . THR A 1 185 ? -3.245 14.463 -7.142 1.00 68.69 185 THR A N 1
ATOM 1287 C CA . THR A 1 185 ? -2.068 15.339 -7.033 1.00 68.69 185 THR A CA 1
ATOM 1288 C C . THR A 1 185 ? -1.961 16.050 -5.684 1.00 68.69 185 THR A C 1
ATOM 1290 O O . THR A 1 185 ? -0.926 16.641 -5.391 1.00 68.69 185 THR A O 1
ATOM 1293 N N . SER A 1 186 ? -3.011 15.995 -4.861 1.00 72.56 186 SER A N 1
ATOM 1294 C CA . SER A 1 186 ? -3.133 16.741 -3.606 1.00 72.56 186 SER A CA 1
ATOM 1295 C C . SER A 1 186 ? -2.686 15.968 -2.362 1.00 72.56 186 SER A C 1
ATOM 1297 O O . SER A 1 186 ? -2.569 16.571 -1.298 1.00 72.56 186 SER A O 1
ATOM 1299 N N . SER A 1 187 ? -2.427 14.656 -2.459 1.00 81.69 187 SER A N 1
ATOM 1300 C CA . SER A 1 187 ? -1.959 13.853 -1.321 1.00 81.69 187 SER A CA 1
ATOM 1301 C C . SER A 1 187 ? -0.969 12.765 -1.730 1.00 81.69 187 SER A C 1
ATOM 1303 O O . SER A 1 187 ? -1.330 11.759 -2.344 1.00 81.69 187 SER A O 1
ATOM 1305 N N . HIS A 1 188 ? 0.284 12.930 -1.300 1.00 82.19 188 HIS A N 1
ATOM 1306 C CA . HIS A 1 188 ? 1.319 11.910 -1.463 1.00 82.19 188 HIS A CA 1
ATOM 1307 C C . HIS A 1 188 ? 1.001 10.612 -0.709 1.00 82.19 188 HIS A C 1
ATOM 1309 O O . HIS A 1 188 ? 1.374 9.545 -1.186 1.00 82.19 188 HIS A O 1
ATOM 1315 N N . GLY A 1 189 ? 0.296 10.681 0.426 1.00 86.69 189 GLY A N 1
ATOM 1316 C CA . GLY A 1 189 ? -0.098 9.495 1.193 1.00 86.69 189 GLY A CA 1
ATOM 1317 C C . GLY A 1 189 ? -1.097 8.618 0.435 1.00 86.69 189 GLY A C 1
ATOM 1318 O O . GLY A 1 189 ? -0.917 7.404 0.335 1.00 86.69 189 GLY A O 1
ATOM 1319 N N . VAL A 1 190 ? -2.082 9.239 -0.227 1.00 91.06 190 VAL A N 1
ATOM 1320 C CA . VAL A 1 190 ? -3.036 8.533 -1.101 1.00 91.06 190 VAL A CA 1
ATOM 1321 C C . VAL A 1 190 ? -2.318 7.875 -2.279 1.00 91.06 190 VAL A C 1
ATOM 1323 O O . VAL A 1 190 ? -2.564 6.703 -2.571 1.00 91.06 190 VAL A O 1
ATOM 1326 N N . GLN A 1 191 ? -1.400 8.598 -2.932 1.00 88.56 191 GLN A N 1
ATOM 1327 C CA . GLN A 1 191 ? -0.595 8.040 -4.021 1.00 88.56 191 GLN A CA 1
ATOM 1328 C C . GLN A 1 191 ? 0.245 6.851 -3.541 1.00 88.56 191 GLN A C 1
ATOM 1330 O O . GLN A 1 191 ? 0.219 5.802 -4.178 1.00 88.56 191 GLN A O 1
ATOM 1335 N N . ALA A 1 192 ? 0.933 6.981 -2.403 1.00 88.31 192 ALA A N 1
ATOM 1336 C CA . ALA A 1 192 ? 1.746 5.914 -1.825 1.00 88.31 192 ALA A CA 1
ATOM 1337 C C . ALA A 1 192 ? 0.918 4.651 -1.563 1.00 88.31 192 ALA A C 1
ATOM 1339 O O . ALA A 1 192 ? 1.263 3.566 -2.035 1.00 88.31 192 ALA A O 1
ATOM 1340 N N . ALA A 1 193 ? -0.217 4.801 -0.877 1.00 93.06 193 ALA A N 1
ATOM 1341 C CA . ALA A 1 193 ? -1.110 3.694 -0.567 1.00 93.06 193 ALA A CA 1
ATOM 1342 C C . ALA A 1 193 ? -1.635 3.001 -1.837 1.00 93.06 193 ALA A C 1
ATOM 1344 O O . ALA A 1 193 ? -1.680 1.771 -1.896 1.00 93.06 193 ALA A O 1
ATOM 1345 N N . ALA A 1 194 ? -1.984 3.773 -2.870 1.00 94.62 194 ALA A N 1
ATOM 1346 C CA . ALA A 1 194 ? -2.459 3.239 -4.141 1.00 94.62 194 ALA A CA 1
ATOM 1347 C C . ALA A 1 194 ? -1.364 2.500 -4.929 1.00 94.62 194 ALA A C 1
ATOM 1349 O O . ALA A 1 194 ? -1.628 1.407 -5.435 1.00 94.62 194 ALA A O 1
ATOM 1350 N N . VAL A 1 195 ? -0.140 3.045 -5.002 1.00 93.00 195 VAL A N 1
ATOM 1351 C CA . VAL A 1 195 ? 0.999 2.376 -5.662 1.00 93.00 195 VAL A CA 1
ATOM 1352 C C . VAL A 1 195 ? 1.306 1.052 -4.960 1.00 93.00 195 VAL A C 1
ATOM 1354 O O . VAL A 1 195 ? 1.428 0.026 -5.625 1.00 93.00 195 VAL A O 1
ATOM 1357 N N . ILE A 1 196 ? 1.378 1.051 -3.624 1.00 91.38 196 ILE A N 1
ATOM 1358 C CA . ILE A 1 196 ? 1.658 -0.159 -2.837 1.00 91.38 196 ILE A CA 1
ATOM 1359 C C . ILE A 1 196 ? 0.567 -1.213 -3.054 1.00 91.38 196 ILE A C 1
ATOM 1361 O O . ILE A 1 196 ? 0.873 -2.385 -3.276 1.00 91.38 196 ILE A O 1
ATOM 1365 N N . ALA A 1 197 ? -0.707 -0.809 -3.029 1.00 95.56 197 ALA A N 1
ATOM 1366 C CA . ALA A 1 197 ? -1.812 -1.733 -3.249 1.00 95.56 197 ALA A CA 1
ATOM 1367 C C . ALA A 1 197 ? -1.772 -2.362 -4.649 1.00 95.56 197 ALA A C 1
ATOM 1369 O O . ALA A 1 197 ? -1.925 -3.575 -4.770 1.00 95.56 197 ALA A O 1
ATOM 1370 N N . LEU A 1 198 ? -1.514 -1.569 -5.694 1.00 95.56 198 LEU A N 1
ATOM 1371 C CA . LEU A 1 198 ? -1.375 -2.081 -7.059 1.00 95.56 198 LEU A CA 1
ATOM 1372 C C . LEU A 1 198 ? -0.153 -2.995 -7.218 1.00 95.56 198 LEU A C 1
ATOM 1374 O O . LEU A 1 198 ? -0.273 -4.033 -7.863 1.00 95.56 198 LEU A O 1
ATOM 1378 N N . GLY A 1 199 ? 0.979 -2.663 -6.589 1.00 92.50 199 GLY A N 1
ATOM 1379 C CA . GLY A 1 199 ? 2.164 -3.527 -6.554 1.00 92.50 199 GLY A CA 1
ATOM 1380 C C . GLY A 1 199 ? 1.849 -4.898 -5.989 1.00 92.50 199 GLY A C 1
ATOM 1381 O O . GLY A 1 199 ? 2.052 -5.905 -6.661 1.00 92.50 199 GLY A O 1
ATOM 1382 N N . ASN A 1 200 ? 1.218 -4.937 -4.817 1.00 93.56 200 ASN A N 1
ATOM 1383 C CA . ASN A 1 200 ? 0.833 -6.195 -4.184 1.00 93.56 200 ASN A CA 1
ATOM 1384 C C . ASN A 1 200 ? -0.143 -7.017 -5.048 1.00 93.56 200 ASN A C 1
ATOM 1386 O O . ASN A 1 200 ? -0.066 -8.245 -5.055 1.00 93.56 200 ASN A O 1
ATOM 1390 N N . LEU A 1 201 ? -1.038 -6.359 -5.796 1.00 93.50 201 LEU A N 1
ATOM 1391 C CA . LEU A 1 201 ? -1.958 -7.024 -6.725 1.00 93.50 201 LEU A CA 1
ATOM 1392 C C . LEU A 1 201 ? -1.255 -7.608 -7.959 1.00 93.50 201 LEU A C 1
ATOM 1394 O O . LEU A 1 201 ? -1.659 -8.680 -8.414 1.00 93.50 201 LEU A O 1
ATOM 1398 N N . LEU A 1 202 ? -0.237 -6.924 -8.498 1.00 90.50 202 LEU A N 1
ATOM 1399 C CA . LEU A 1 202 ? 0.535 -7.397 -9.654 1.00 90.50 202 LEU A CA 1
ATOM 1400 C C . LEU A 1 202 ? 1.505 -8.518 -9.279 1.00 90.50 202 LEU A C 1
ATOM 1402 O O . LEU A 1 202 ? 1.595 -9.498 -10.014 1.00 90.50 202 LEU A O 1
ATOM 1406 N N . THR A 1 203 ? 2.172 -8.424 -8.123 1.00 86.38 203 THR A N 1
ATOM 1407 C CA . THR A 1 203 ? 3.058 -9.492 -7.632 1.00 86.38 203 THR A CA 1
ATOM 1408 C C . THR A 1 203 ? 2.292 -10.796 -7.404 1.00 86.38 203 THR A C 1
ATOM 1410 O O . THR A 1 203 ? 2.834 -11.874 -7.627 1.00 86.38 203 THR A O 1
ATOM 1413 N N . ALA A 1 204 ? 1.028 -10.714 -6.972 1.00 77.88 204 ALA A N 1
ATOM 1414 C CA . ALA A 1 204 ? 0.188 -11.889 -6.762 1.00 77.88 204 ALA A CA 1
ATOM 1415 C C . ALA A 1 204 ? -0.350 -12.490 -8.073 1.00 77.88 204 ALA A C 1
ATOM 1417 O O . ALA A 1 204 ? -0.455 -13.710 -8.171 1.00 77.88 204 ALA A O 1
ATOM 1418 N N . TYR A 1 205 ? -0.688 -11.655 -9.068 1.00 80.69 205 TYR A N 1
ATOM 1419 C CA . TYR A 1 205 ? -1.180 -12.115 -10.371 1.00 80.69 205 TYR A CA 1
ATOM 1420 C C . TYR A 1 205 ? -0.698 -11.222 -11.517 1.00 80.69 205 TYR A C 1
ATOM 1422 O O . TYR A 1 205 ? -1.272 -10.154 -11.759 1.00 80.69 205 TYR A O 1
ATOM 1430 N N . PRO A 1 206 ? 0.250 -11.710 -12.331 1.00 76.62 206 PRO A N 1
ATOM 1431 C CA . PRO A 1 206 ? 0.667 -11.037 -13.559 1.00 76.62 206 PRO A CA 1
ATOM 1432 C C . PRO A 1 206 ? -0.484 -10.777 -14.544 1.00 76.62 206 PRO A C 1
ATOM 1434 O O . PRO A 1 206 ? -0.444 -9.807 -15.295 1.00 76.62 206 PRO A O 1
ATOM 1437 N N . ALA A 1 207 ? -1.561 -11.571 -14.506 1.00 82.31 207 ALA A N 1
ATOM 1438 C CA . ALA A 1 207 ? -2.756 -11.348 -15.328 1.00 82.31 207 ALA A CA 1
ATOM 1439 C C . ALA A 1 207 ? -3.421 -9.976 -15.079 1.00 82.31 207 ALA A C 1
ATOM 1441 O O . ALA A 1 207 ? -4.078 -9.429 -15.964 1.00 82.31 207 ALA A O 1
ATOM 1442 N N . HIS A 1 208 ? -3.214 -9.371 -13.904 1.00 87.94 208 HIS A N 1
ATOM 1443 C CA . HIS A 1 208 ? -3.714 -8.032 -13.599 1.00 87.94 208 HIS A CA 1
ATOM 1444 C C . HIS A 1 208 ? -2.975 -6.914 -14.355 1.00 87.94 208 HIS A C 1
ATOM 1446 O O . HIS A 1 208 ? -3.506 -5.803 -14.419 1.00 87.94 208 HIS A O 1
ATOM 1452 N N . LYS A 1 209 ? -1.806 -7.179 -14.969 1.00 89.81 209 LYS A N 1
ATOM 1453 C CA . LYS A 1 209 ? -1.048 -6.188 -15.759 1.00 89.81 209 LYS A CA 1
ATOM 1454 C C . LYS A 1 209 ? -1.933 -5.544 -16.832 1.00 89.81 209 LYS A C 1
ATOM 1456 O O . LYS A 1 209 ? -2.021 -4.321 -16.9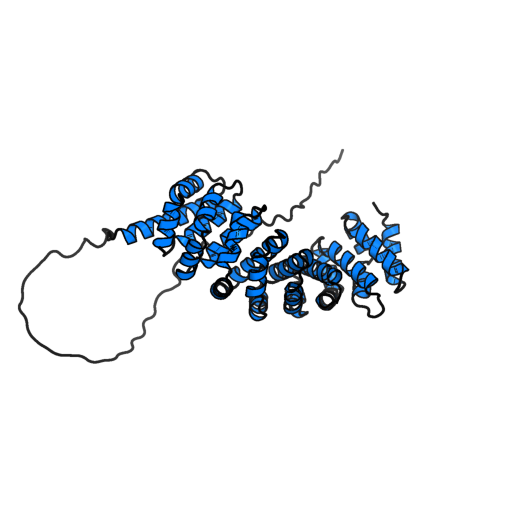00 1.00 89.81 209 LYS A O 1
ATOM 1461 N N . ALA A 1 210 ? -2.669 -6.358 -17.593 1.00 89.38 210 ALA A N 1
ATOM 1462 C CA . ALA A 1 210 ? -3.571 -5.879 -18.641 1.00 89.38 210 ALA A CA 1
ATOM 1463 C C . ALA A 1 210 ? -4.684 -4.972 -18.087 1.00 89.38 210 ALA A C 1
ATOM 1465 O O . ALA A 1 210 ? -4.982 -3.929 -18.666 1.00 89.38 210 ALA A O 1
ATOM 1466 N N . ALA A 1 211 ? -5.260 -5.318 -16.931 1.00 92.38 211 ALA A N 1
ATOM 1467 C CA . ALA A 1 211 ? -6.295 -4.510 -16.286 1.00 92.38 211 ALA A CA 1
ATOM 1468 C C . ALA A 1 211 ? -5.754 -3.162 -15.776 1.00 92.38 211 ALA A C 1
ATOM 1470 O O . ALA A 1 211 ? -6.432 -2.139 -15.893 1.00 92.38 211 ALA A O 1
ATOM 1471 N N . VAL A 1 212 ? -4.528 -3.138 -15.239 1.00 94.69 212 VAL A N 1
ATOM 1472 C CA . VAL A 1 212 ? -3.859 -1.898 -14.813 1.00 94.69 212 VAL A CA 1
ATOM 1473 C C . VAL A 1 212 ? -3.569 -1.002 -16.019 1.00 94.69 212 VAL A C 1
ATOM 1475 O O . VAL A 1 212 ? -3.878 0.192 -15.972 1.00 94.69 212 VAL A O 1
ATOM 1478 N N . SER A 1 213 ? -3.042 -1.562 -17.112 1.00 93.12 213 SER A N 1
ATOM 1479 C CA . SER A 1 213 ? -2.793 -0.819 -18.353 1.00 93.12 213 SER A CA 1
ATOM 1480 C C . SER A 1 213 ? -4.084 -0.264 -18.956 1.00 93.12 213 SER A C 1
ATOM 1482 O O . SER A 1 213 ? -4.158 0.935 -19.220 1.00 93.12 213 SER A O 1
ATOM 1484 N N . ALA A 1 214 ? -5.134 -1.084 -19.071 1.00 92.81 214 ALA A N 1
ATOM 1485 C CA . ALA A 1 214 ? -6.437 -0.674 -19.601 1.00 92.81 214 ALA A CA 1
ATOM 1486 C C . ALA A 1 214 ? -7.113 0.425 -18.760 1.00 92.81 214 ALA A C 1
ATOM 1488 O O . ALA A 1 214 ? -7.794 1.294 -19.298 1.00 92.81 214 ALA A O 1
ATOM 1489 N N . ALA A 1 215 ? -6.883 0.448 -17.442 1.00 94.50 215 ALA A N 1
ATOM 1490 C CA . ALA A 1 215 ? -7.356 1.520 -16.564 1.00 94.50 215 ALA A CA 1
ATOM 1491 C C . ALA A 1 215 ? -6.551 2.837 -16.698 1.00 94.50 215 ALA A C 1
ATOM 1493 O O . ALA A 1 215 ? -6.862 3.835 -16.033 1.00 94.50 215 ALA A O 1
ATOM 1494 N N . GLY A 1 216 ? -5.509 2.861 -17.537 1.00 94.69 216 GLY A N 1
ATOM 1495 C CA . GLY A 1 216 ? -4.596 3.990 -17.707 1.00 94.69 216 GLY A CA 1
ATOM 1496 C C . GLY A 1 216 ? -3.582 4.114 -16.567 1.00 94.69 216 GLY A C 1
ATOM 1497 O O . GLY A 1 216 ? -3.230 5.235 -16.186 1.00 94.69 216 GLY A O 1
ATOM 1498 N N . GLY A 1 217 ? -3.160 2.983 -15.989 1.00 94.69 217 GLY A N 1
ATOM 1499 C CA . GLY A 1 217 ? -2.200 2.915 -14.886 1.00 94.69 217 GLY A CA 1
ATOM 1500 C C . GLY A 1 217 ? -0.810 3.423 -15.263 1.00 94.69 217 GLY A C 1
ATOM 1501 O O . GLY A 1 217 ? -0.220 4.168 -14.489 1.00 94.69 217 GLY A O 1
ATOM 1502 N N . ILE A 1 218 ? -0.332 3.121 -16.476 1.00 94.69 218 ILE A N 1
ATOM 1503 C CA . ILE A 1 218 ? 0.988 3.560 -16.968 1.00 94.69 218 ILE A CA 1
ATOM 1504 C C . ILE A 1 218 ? 1.119 5.086 -16.897 1.00 94.69 218 ILE A C 1
ATOM 1506 O O . ILE A 1 218 ? 2.014 5.604 -16.233 1.00 94.69 218 ILE A O 1
ATOM 1510 N N . ALA A 1 219 ? 0.180 5.816 -17.507 1.00 93.50 219 ALA A N 1
ATOM 1511 C CA . ALA A 1 219 ? 0.179 7.277 -17.475 1.00 93.50 219 ALA A CA 1
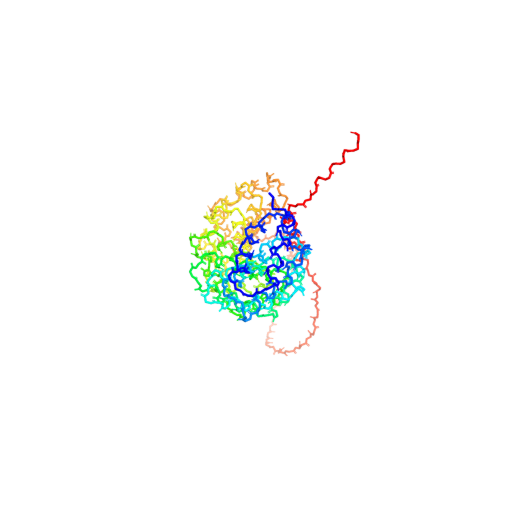ATOM 1512 C C . ALA A 1 219 ? 0.035 7.827 -16.042 1.00 93.50 219 ALA A C 1
ATOM 1514 O O . ALA A 1 219 ? 0.674 8.818 -15.691 1.00 93.50 219 ALA A O 1
ATOM 1515 N N . ALA A 1 220 ? -0.764 7.165 -15.197 1.00 93.12 220 ALA A N 1
ATOM 1516 C CA . ALA A 1 220 ? -0.975 7.576 -13.811 1.00 93.12 220 ALA A CA 1
ATOM 1517 C C . ALA A 1 220 ? 0.265 7.381 -12.914 1.00 93.12 220 ALA A C 1
ATOM 1519 O O . ALA A 1 220 ? 0.390 8.078 -11.911 1.00 93.12 220 ALA A O 1
ATOM 1520 N N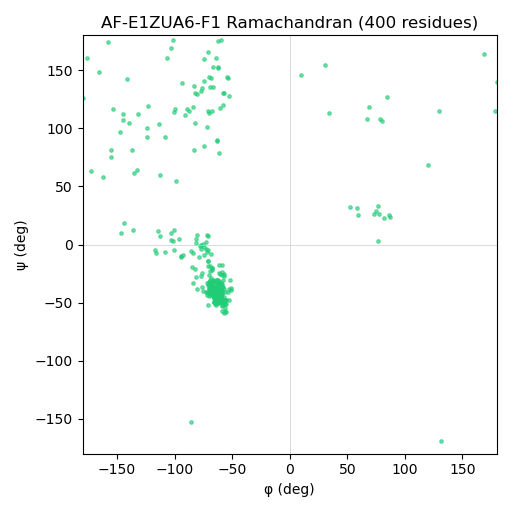 . LEU A 1 221 ? 1.192 6.484 -13.271 1.00 93.25 221 LEU A N 1
ATOM 1521 C CA . LEU A 1 221 ? 2.424 6.219 -12.514 1.00 93.25 221 LEU A CA 1
ATOM 1522 C C . LEU A 1 221 ? 3.557 7.207 -12.811 1.00 93.25 221 LEU A C 1
ATOM 1524 O O . LEU A 1 221 ? 4.448 7.384 -11.979 1.00 93.25 221 LEU A O 1
ATOM 1528 N N . VAL A 1 222 ? 3.518 7.896 -13.954 1.00 89.50 222 VAL A N 1
ATOM 1529 C CA . VAL A 1 222 ? 4.578 8.841 -14.347 1.00 89.50 222 VAL A CA 1
ATOM 1530 C C . VAL A 1 222 ? 4.688 10.016 -13.373 1.00 89.50 222 VAL A C 1
ATOM 1532 O O . VAL A 1 222 ? 5.793 10.483 -13.093 1.00 89.50 222 VAL A O 1
ATOM 1535 N N . GLN A 1 223 ? 3.571 10.499 -12.822 1.00 86.62 223 GLN A N 1
ATOM 1536 C CA . GLN A 1 223 ? 3.604 11.607 -11.866 1.00 86.62 223 GLN A CA 1
ATOM 1537 C C . GLN A 1 223 ? 4.203 11.187 -10.505 1.00 86.62 223 GLN A C 1
ATOM 1539 O O . GLN A 1 223 ? 5.158 11.848 -10.088 1.00 86.62 223 GLN A O 1
ATOM 1544 N N . PRO A 1 224 ? 3.749 10.105 -9.832 1.00 86.75 224 PRO A N 1
ATOM 1545 C CA . PRO A 1 224 ? 4.425 9.574 -8.645 1.00 86.75 224 PRO A CA 1
ATOM 1546 C C . PRO A 1 224 ? 5.918 9.307 -8.869 1.00 86.75 224 PRO A C 1
ATOM 1548 O O . PRO A 1 224 ? 6.731 9.636 -8.010 1.00 86.75 224 PRO A O 1
ATOM 1551 N N . LEU A 1 225 ? 6.297 8.805 -10.051 1.00 88.69 225 LEU A N 1
ATOM 1552 C CA . LEU A 1 225 ? 7.696 8.598 -10.423 1.00 88.69 225 LEU A CA 1
ATOM 1553 C C . LEU A 1 225 ? 8.498 9.913 -10.452 1.00 88.69 225 LEU A C 1
ATOM 1555 O O . LEU A 1 225 ? 9.638 9.949 -9.997 1.00 88.69 225 LEU A O 1
ATOM 1559 N N . ARG A 1 226 ? 7.944 10.996 -11.013 1.00 85.19 226 ARG A N 1
ATOM 1560 C CA . ARG A 1 226 ? 8.667 12.269 -11.200 1.00 85.19 226 ARG A CA 1
ATOM 1561 C C . ARG A 1 226 ? 8.670 13.170 -9.970 1.00 85.19 226 ARG A C 1
ATOM 1563 O O . ARG A 1 226 ? 9.631 13.916 -9.793 1.00 85.19 226 ARG A O 1
ATOM 1570 N N . SER A 1 227 ? 7.597 13.150 -9.185 1.00 68.88 227 SER A N 1
ATOM 1571 C CA . SER A 1 227 ? 7.237 14.284 -8.327 1.00 68.88 227 SER A CA 1
ATOM 1572 C C . SER A 1 227 ? 6.813 13.899 -6.912 1.00 68.88 227 SER A C 1
ATOM 1574 O O . SER A 1 227 ? 6.280 14.751 -6.204 1.00 68.88 227 SER A O 1
ATOM 1576 N N . SER A 1 228 ? 7.028 12.661 -6.458 1.00 61.75 228 SER A N 1
ATOM 1577 C CA . SER A 1 228 ? 6.835 12.372 -5.035 1.00 61.75 228 SER A CA 1
ATOM 1578 C C . SER A 1 228 ? 8.007 12.921 -4.216 1.00 61.75 228 SER A C 1
ATOM 1580 O O . SER A 1 228 ? 9.172 12.699 -4.548 1.00 61.75 228 SER A O 1
ATOM 1582 N N . GLY A 1 229 ? 7.705 13.587 -3.098 1.00 67.19 229 GLY A N 1
ATOM 1583 C CA . GLY A 1 229 ? 8.694 13.918 -2.062 1.00 67.19 229 GLY A CA 1
ATOM 1584 C C . GLY A 1 229 ? 9.166 12.704 -1.245 1.00 67.19 229 GLY A C 1
ATOM 1585 O O . GLY A 1 229 ? 9.843 12.875 -0.240 1.00 67.19 229 GLY A O 1
ATOM 1586 N N . SER A 1 230 ? 8.781 11.486 -1.644 1.00 81.06 230 SER A N 1
ATOM 1587 C CA . SER A 1 230 ? 9.094 10.231 -0.959 1.00 81.06 230 SER A CA 1
ATOM 1588 C C . SER A 1 230 ? 9.816 9.279 -1.905 1.00 81.06 230 SER A C 1
ATOM 1590 O O . SER A 1 230 ? 9.250 8.881 -2.927 1.00 81.06 230 SER A O 1
ATOM 1592 N N . GLU A 1 231 ? 11.043 8.902 -1.537 1.00 86.94 231 GLU A N 1
ATOM 1593 C CA . GLU A 1 231 ? 11.866 7.914 -2.246 1.00 86.94 231 GLU A CA 1
ATOM 1594 C C . GLU A 1 231 ? 11.170 6.547 -2.332 1.00 86.94 231 GLU A C 1
ATOM 1596 O O . GLU A 1 231 ? 11.249 5.879 -3.358 1.00 86.94 231 GLU A O 1
ATOM 1601 N N . GLU A 1 232 ? 10.417 6.158 -1.299 1.00 84.19 232 GLU A N 1
ATOM 1602 C CA . GLU A 1 232 ? 9.651 4.906 -1.284 1.00 84.19 232 GLU A CA 1
ATOM 1603 C C . GLU A 1 232 ? 8.609 4.876 -2.410 1.00 84.19 232 GLU A C 1
ATOM 1605 O O . GLU A 1 232 ? 8.502 3.895 -3.145 1.00 84.19 232 GLU A O 1
ATOM 1610 N N . VAL A 1 233 ? 7.886 5.984 -2.603 1.00 86.12 233 VAL A N 1
ATOM 1611 C CA . VAL A 1 233 ? 6.889 6.105 -3.676 1.00 86.12 233 VAL A CA 1
ATOM 1612 C C . VAL A 1 233 ? 7.555 6.069 -5.051 1.00 86.12 233 VAL A C 1
ATOM 1614 O O . VAL A 1 233 ? 7.025 5.430 -5.957 1.00 86.12 233 VAL A O 1
ATOM 1617 N N . GLN A 1 234 ? 8.726 6.697 -5.210 1.00 90.69 234 GLN A N 1
ATOM 1618 C CA . GLN A 1 234 ? 9.478 6.658 -6.471 1.00 90.69 234 GLN A CA 1
ATOM 1619 C C . GLN A 1 234 ? 9.943 5.237 -6.790 1.00 90.69 234 GLN A C 1
ATOM 1621 O O . GLN A 1 234 ? 9.754 4.775 -7.914 1.00 90.69 234 GLN A O 1
ATOM 1626 N N . ALA A 1 235 ? 10.505 4.538 -5.798 1.00 91.81 235 ALA A N 1
ATOM 1627 C CA . ALA A 1 235 ? 10.965 3.163 -5.946 1.00 91.81 235 ALA A CA 1
ATOM 1628 C C . ALA A 1 235 ? 9.802 2.232 -6.311 1.00 91.81 235 ALA A C 1
ATOM 1630 O O . ALA A 1 235 ? 9.908 1.456 -7.254 1.00 91.81 235 ALA A O 1
ATOM 1631 N N . ARG A 1 236 ? 8.659 2.355 -5.624 1.00 90.62 236 ARG A N 1
ATOM 1632 C CA . ARG A 1 236 ? 7.475 1.530 -5.905 1.00 90.62 236 ARG A CA 1
ATOM 1633 C C . ARG A 1 236 ? 6.821 1.858 -7.245 1.00 90.62 236 ARG A C 1
ATOM 1635 O O . ARG A 1 236 ? 6.331 0.954 -7.910 1.00 90.62 236 ARG A O 1
ATOM 1642 N N . ALA A 1 237 ? 6.825 3.121 -7.669 1.00 93.94 237 ALA A N 1
ATOM 1643 C CA . ALA A 1 237 ? 6.337 3.498 -8.993 1.00 93.94 237 ALA A CA 1
ATOM 1644 C C . ALA A 1 237 ? 7.243 2.951 -10.108 1.00 93.94 237 ALA A C 1
ATOM 1646 O O . ALA A 1 237 ? 6.731 2.479 -11.121 1.00 93.94 237 ALA A O 1
ATOM 1647 N N . ALA A 1 238 ? 8.567 2.987 -9.917 1.00 95.62 238 ALA A N 1
ATOM 1648 C CA . ALA A 1 238 ? 9.528 2.394 -10.846 1.00 95.62 238 ALA A CA 1
ATOM 1649 C C . ALA A 1 238 ? 9.349 0.871 -10.943 1.00 95.62 238 ALA A C 1
ATOM 1651 O O . ALA A 1 238 ? 9.202 0.355 -12.046 1.00 95.62 238 ALA A O 1
ATOM 1652 N N . ASP A 1 239 ? 9.255 0.185 -9.802 1.00 94.44 239 ASP A N 1
ATOM 1653 C CA . ASP A 1 239 ? 8.989 -1.257 -9.718 1.00 94.44 239 ASP A CA 1
ATOM 1654 C C . ASP A 1 239 ? 7.699 -1.640 -10.467 1.00 94.44 239 ASP A C 1
ATOM 1656 O O . ASP A 1 239 ? 7.695 -2.512 -11.335 1.00 94.44 239 ASP A O 1
ATOM 1660 N N . LEU A 1 240 ? 6.606 -0.899 -10.243 1.00 94.94 240 LEU A N 1
ATOM 1661 C CA . LEU A 1 240 ? 5.335 -1.150 -10.926 1.00 94.94 240 LEU A CA 1
ATOM 1662 C C . LEU A 1 240 ? 5.414 -0.945 -12.444 1.00 94.94 240 LEU A C 1
ATOM 1664 O O . LEU A 1 240 ? 4.806 -1.706 -13.195 1.00 94.94 240 LEU A O 1
ATOM 1668 N N . LEU A 1 241 ? 6.172 0.052 -12.910 1.00 95.88 241 LEU A N 1
ATOM 1669 C CA . LEU A 1 241 ? 6.429 0.245 -14.339 1.00 95.88 241 LEU A CA 1
ATOM 1670 C C . LEU A 1 241 ? 7.261 -0.907 -14.922 1.00 95.88 241 LEU A C 1
ATOM 1672 O O . LEU A 1 241 ? 6.936 -1.374 -16.010 1.00 95.88 241 LEU A O 1
ATOM 1676 N N . GLY A 1 242 ? 8.266 -1.409 -14.197 1.00 95.06 242 GLY A N 1
ATOM 1677 C CA . GLY A 1 242 ? 9.036 -2.594 -14.594 1.00 95.06 242 GLY A CA 1
ATOM 1678 C C . GLY A 1 242 ? 8.170 -3.855 -14.684 1.00 95.06 242 GLY A C 1
ATOM 1679 O O . GLY A 1 242 ? 8.179 -4.559 -15.695 1.00 95.06 242 GLY A O 1
ATOM 1680 N N . MET A 1 243 ? 7.314 -4.089 -13.685 1.00 93.94 243 MET A N 1
ATOM 1681 C CA . MET A 1 243 ? 6.337 -5.181 -13.715 1.00 93.94 243 MET A CA 1
ATOM 1682 C C . MET A 1 243 ? 5.370 -5.069 -14.900 1.00 93.94 243 MET A C 1
ATOM 1684 O O . MET A 1 243 ? 5.036 -6.083 -15.503 1.00 93.94 243 MET A O 1
ATOM 1688 N N . LEU A 1 244 ? 4.912 -3.866 -15.256 1.00 94.38 244 LEU A N 1
ATOM 1689 C CA . LEU A 1 244 ? 4.039 -3.676 -16.418 1.00 94.38 244 LEU A CA 1
ATOM 1690 C C . LEU A 1 244 ? 4.781 -3.869 -17.748 1.00 94.38 244 LEU A C 1
ATOM 1692 O O . LEU A 1 244 ? 4.176 -4.378 -18.689 1.00 94.38 244 LEU A O 1
ATOM 1696 N N . ALA A 1 245 ? 6.056 -3.480 -17.819 1.00 93.81 245 ALA A N 1
ATOM 1697 C CA . ALA A 1 245 ? 6.902 -3.635 -19.001 1.00 93.81 245 ALA A CA 1
ATOM 1698 C C . ALA A 1 245 ? 7.278 -5.099 -19.280 1.00 93.81 245 ALA A C 1
ATOM 1700 O O . ALA A 1 245 ? 7.319 -5.504 -20.439 1.00 93.81 245 ALA A O 1
ATOM 1701 N N . SER A 1 246 ? 7.543 -5.888 -18.234 1.00 91.62 246 SER A N 1
ATOM 1702 C CA . SER A 1 246 ? 7.949 -7.291 -18.398 1.00 91.62 246 SER A CA 1
ATOM 1703 C C . SER A 1 246 ? 6.901 -8.094 -19.171 1.00 91.62 246 SER A C 1
ATOM 1705 O O . SER A 1 246 ? 5.707 -8.062 -18.846 1.00 91.62 246 SER A O 1
ATOM 1707 N N . ASP A 1 247 ? 7.378 -8.817 -20.183 1.00 87.62 247 ASP A N 1
ATOM 1708 C CA . ASP A 1 247 ? 6.598 -9.669 -21.086 1.00 87.62 247 ASP A CA 1
ATOM 1709 C C . ASP A 1 247 ? 5.492 -8.934 -21.874 1.00 87.62 247 ASP A C 1
ATOM 1711 O O . ASP A 1 247 ? 4.489 -9.540 -22.255 1.00 87.62 247 ASP A O 1
ATOM 1715 N N . SER A 1 248 ? 5.622 -7.619 -22.112 1.00 89.81 248 SER A N 1
ATOM 1716 C CA . SER A 1 248 ? 4.609 -6.850 -22.850 1.00 89.81 248 SER A CA 1
ATOM 1717 C C . SER A 1 248 ? 5.193 -5.696 -23.671 1.00 89.81 248 SER A C 1
ATOM 1719 O O . SER A 1 248 ? 5.351 -4.579 -23.178 1.00 89.81 248 SER A O 1
ATOM 1721 N N . ALA A 1 249 ? 5.415 -5.943 -24.967 1.00 89.56 249 ALA A N 1
ATOM 1722 C CA . ALA A 1 249 ? 5.871 -4.929 -25.925 1.00 89.56 249 ALA A CA 1
ATOM 1723 C C . ALA A 1 249 ? 4.938 -3.703 -25.992 1.00 89.56 249 ALA A C 1
ATOM 1725 O O . ALA A 1 249 ? 5.405 -2.564 -25.984 1.00 89.56 249 ALA A O 1
ATOM 1726 N N . ASP A 1 250 ? 3.620 -3.920 -25.959 1.00 90.38 250 ASP A N 1
ATOM 1727 C CA . ASP A 1 250 ? 2.631 -2.834 -25.952 1.00 90.38 250 ASP A CA 1
ATOM 1728 C C . ASP A 1 250 ? 2.779 -1.937 -24.715 1.00 90.38 250 ASP A C 1
ATOM 1730 O O . ASP A 1 250 ? 2.765 -0.706 -24.819 1.00 90.38 250 ASP A O 1
ATOM 1734 N N . ASN A 1 251 ? 2.971 -2.532 -23.530 1.00 93.19 251 ASN A N 1
ATOM 1735 C CA . ASN A 1 251 ? 3.202 -1.761 -22.312 1.00 93.19 251 ASN A CA 1
ATOM 1736 C C . ASN A 1 251 ? 4.563 -1.063 -22.342 1.00 93.19 251 ASN A C 1
ATOM 1738 O O . ASN A 1 251 ? 4.647 0.084 -21.911 1.00 93.19 251 ASN A O 1
ATOM 1742 N N . GLN A 1 252 ? 5.616 -1.704 -22.859 1.00 93.56 252 GLN A N 1
ATOM 1743 C CA . GLN A 1 252 ? 6.933 -1.078 -23.015 1.00 93.56 252 GLN A CA 1
ATOM 1744 C C . GLN A 1 252 ? 6.843 0.181 -23.887 1.00 93.56 252 GLN A C 1
ATOM 1746 O O . GLN A 1 252 ? 7.322 1.244 -23.482 1.00 93.56 252 GLN A O 1
ATOM 1751 N N . ALA A 1 253 ? 6.164 0.088 -25.035 1.00 91.62 253 ALA A N 1
ATOM 1752 C CA . ALA A 1 253 ? 5.921 1.219 -25.925 1.00 91.62 253 ALA A CA 1
ATOM 1753 C C . ALA A 1 253 ? 5.076 2.308 -25.243 1.00 91.62 253 ALA A C 1
ATOM 1755 O O . ALA A 1 253 ? 5.418 3.491 -25.301 1.00 91.62 253 ALA A O 1
ATOM 1756 N N . ALA A 1 254 ? 4.015 1.931 -24.522 1.00 93.44 254 ALA A N 1
ATOM 1757 C CA . ALA A 1 254 ? 3.181 2.878 -23.783 1.00 93.44 254 ALA A CA 1
ATOM 1758 C C . ALA A 1 254 ? 3.945 3.589 -22.648 1.00 93.44 254 ALA A C 1
ATOM 1760 O O . ALA A 1 254 ? 3.755 4.786 -22.431 1.00 93.44 254 ALA A O 1
ATOM 1761 N N . ILE A 1 255 ? 4.836 2.886 -21.940 1.00 94.88 255 ILE A N 1
ATOM 1762 C CA . ILE A 1 255 ? 5.698 3.452 -20.890 1.00 94.88 255 ILE A CA 1
ATOM 1763 C C . ILE A 1 255 ? 6.704 4.442 -21.493 1.00 94.88 255 ILE A C 1
ATOM 1765 O O . ILE A 1 255 ? 6.917 5.527 -20.934 1.00 94.88 255 ILE A O 1
ATOM 1769 N N . ALA A 1 256 ? 7.289 4.103 -22.647 1.00 92.62 256 ALA A N 1
ATOM 1770 C CA . ALA A 1 256 ? 8.164 4.998 -23.394 1.00 92.62 256 ALA A CA 1
ATOM 1771 C C . ALA A 1 256 ? 7.411 6.262 -23.846 1.00 92.62 256 ALA A C 1
ATOM 1773 O O . ALA A 1 256 ? 7.844 7.376 -23.540 1.00 92.62 256 ALA A O 1
ATOM 1774 N N . ALA A 1 257 ? 6.239 6.100 -24.471 1.00 92.50 257 ALA A N 1
ATOM 1775 C CA . ALA A 1 257 ? 5.392 7.194 -24.946 1.00 92.50 257 ALA A CA 1
ATOM 1776 C C . ALA A 1 257 ? 4.882 8.102 -23.811 1.00 92.50 257 ALA A C 1
ATOM 1778 O O . ALA A 1 257 ? 4.777 9.315 -23.982 1.00 92.50 257 ALA A O 1
ATOM 1779 N N . ALA A 1 258 ? 4.631 7.548 -22.620 1.00 93.19 258 ALA A N 1
ATOM 1780 C CA . ALA A 1 258 ? 4.264 8.321 -21.433 1.00 93.19 258 ALA A CA 1
ATOM 1781 C C . ALA A 1 258 ? 5.443 9.139 -20.848 1.00 93.19 258 ALA A C 1
ATOM 1783 O O . ALA A 1 258 ? 5.269 9.935 -19.919 1.00 93.19 258 ALA A O 1
ATOM 1784 N N . GLY A 1 259 ? 6.659 8.966 -21.380 1.00 92.31 259 GLY A N 1
ATOM 1785 C CA . GLY A 1 259 ? 7.857 9.692 -20.970 1.00 92.31 259 GLY A CA 1
ATOM 1786 C C . GLY A 1 259 ? 8.424 9.229 -19.627 1.00 92.31 259 GLY A C 1
ATOM 1787 O O . GLY A 1 259 ? 9.015 10.035 -18.900 1.00 92.31 259 GLY A O 1
ATOM 1788 N N . ALA A 1 260 ? 8.233 7.961 -19.253 1.00 95.44 260 ALA A N 1
ATOM 1789 C CA . ALA A 1 260 ? 8.791 7.421 -18.012 1.00 95.44 260 ALA A CA 1
ATOM 1790 C C . ALA A 1 260 ? 10.319 7.235 -18.085 1.00 95.44 260 ALA A C 1
ATOM 1792 O O . ALA A 1 260 ? 11.007 7.452 -17.087 1.00 95.44 260 ALA A O 1
ATOM 1793 N N . ILE A 1 261 ? 10.860 6.902 -19.265 1.00 96.12 261 ILE A N 1
ATOM 1794 C CA . ILE A 1 261 ? 12.281 6.558 -19.464 1.00 96.12 261 ILE A CA 1
ATOM 1795 C C . ILE A 1 261 ? 13.242 7.653 -18.962 1.00 96.12 261 ILE A C 1
ATOM 1797 O O . ILE A 1 261 ? 14.106 7.332 -18.145 1.00 96.12 261 ILE A O 1
ATOM 1801 N N . PRO A 1 262 ? 13.099 8.945 -19.329 1.00 95.56 262 PRO A N 1
ATOM 1802 C CA . PRO A 1 262 ? 13.997 9.983 -18.814 1.00 95.56 262 PRO A CA 1
ATOM 1803 C C . PRO A 1 262 ? 13.967 10.113 -17.284 1.00 95.56 262 PRO A C 1
ATOM 1805 O O . PRO A 1 262 ? 14.989 10.392 -16.657 1.00 95.56 262 PRO A O 1
ATOM 1808 N N . ALA A 1 263 ? 12.804 9.886 -16.663 1.00 95.19 263 ALA A N 1
ATOM 1809 C CA . ALA A 1 263 ? 12.672 9.920 -15.210 1.00 95.19 263 ALA A CA 1
ATOM 1810 C C . ALA A 1 263 ? 13.363 8.717 -14.547 1.00 95.19 263 ALA A C 1
ATOM 1812 O O . ALA A 1 263 ? 14.072 8.908 -13.561 1.00 95.19 263 ALA A O 1
ATOM 1813 N N . LEU A 1 264 ? 13.228 7.514 -15.118 1.00 96.94 264 LEU A N 1
ATOM 1814 C CA . LEU A 1 264 ? 13.941 6.315 -14.665 1.00 96.94 264 LEU A CA 1
ATOM 1815 C C . LEU A 1 264 ? 15.463 6.487 -14.786 1.00 96.94 264 LEU A C 1
ATOM 1817 O O . LEU A 1 264 ? 16.188 6.231 -13.829 1.00 96.94 264 LEU A O 1
ATOM 1821 N N . VAL A 1 265 ? 15.956 7.019 -15.910 1.00 97.06 265 VAL A N 1
ATOM 1822 C CA . VAL A 1 265 ? 17.395 7.282 -16.101 1.00 97.06 265 VAL A CA 1
ATOM 1823 C C . VAL A 1 265 ? 17.925 8.312 -15.098 1.00 97.06 265 VAL A C 1
ATOM 1825 O O . VAL A 1 265 ? 19.036 8.167 -14.584 1.00 97.06 265 VAL A O 1
ATOM 1828 N N . ARG A 1 266 ? 17.143 9.348 -14.770 1.00 95.19 266 ARG A N 1
ATOM 1829 C CA . ARG A 1 266 ? 17.509 10.307 -13.716 1.00 95.19 266 ARG A CA 1
ATOM 1830 C C . ARG A 1 266 ? 17.626 9.622 -12.349 1.00 95.19 266 ARG A C 1
ATOM 1832 O O . ARG A 1 266 ? 18.557 9.922 -11.604 1.00 95.19 266 ARG A O 1
ATOM 1839 N N . HIS A 1 267 ? 16.714 8.703 -12.037 1.00 95.25 267 HIS A N 1
ATOM 1840 C CA . HIS A 1 267 ? 16.652 7.987 -10.758 1.00 95.25 267 HIS A CA 1
ATOM 1841 C C . HIS A 1 267 ? 17.814 7.025 -10.503 1.00 95.25 267 HIS A C 1
ATOM 1843 O O . HIS A 1 267 ? 18.138 6.776 -9.344 1.00 95.25 267 HIS A O 1
ATOM 1849 N N . LEU A 1 268 ? 18.535 6.598 -11.544 1.00 95.19 268 LEU A N 1
ATOM 1850 C CA . LEU A 1 268 ? 19.807 5.871 -11.398 1.00 95.19 268 LEU A CA 1
ATOM 1851 C C . LEU A 1 268 ? 20.876 6.665 -10.626 1.00 95.19 268 LEU A C 1
ATOM 1853 O O . LEU A 1 268 ? 21.847 6.088 -10.151 1.00 95.19 268 LEU A O 1
ATOM 1857 N N . ARG A 1 269 ? 20.712 7.989 -10.501 1.00 92.38 269 ARG A N 1
ATOM 1858 C CA . ARG A 1 269 ? 21.604 8.884 -9.745 1.00 92.38 269 ARG A CA 1
ATOM 1859 C C . ARG A 1 269 ? 21.032 9.296 -8.382 1.00 92.38 269 ARG A C 1
ATOM 1861 O O . ARG A 1 269 ? 21.559 10.214 -7.762 1.00 92.38 269 ARG A O 1
ATOM 1868 N N . SER A 1 270 ? 19.939 8.671 -7.937 1.00 91.62 270 SER A N 1
ATOM 1869 C CA . SER A 1 270 ? 19.337 8.937 -6.625 1.00 91.62 270 SER A CA 1
ATOM 1870 C C . SER A 1 270 ? 20.304 8.587 -5.489 1.00 91.62 270 SER A C 1
ATOM 1872 O O . SER A 1 270 ? 21.138 7.701 -5.646 1.00 91.62 270 SER A O 1
ATOM 1874 N N . SER A 1 271 ? 20.179 9.241 -4.333 1.00 90.31 271 SER A N 1
ATOM 1875 C CA . SER A 1 271 ? 20.855 8.832 -3.090 1.00 90.31 271 SER A CA 1
ATOM 1876 C C . SER A 1 271 ? 20.299 7.530 -2.509 1.00 90.31 271 SER A C 1
ATOM 1878 O O . SER A 1 271 ? 20.950 6.892 -1.686 1.00 90.31 271 SER A O 1
ATOM 1880 N N . SER A 1 272 ? 19.094 7.143 -2.926 1.00 92.12 272 SER A N 1
ATOM 1881 C CA . SER A 1 272 ? 18.388 5.976 -2.415 1.00 92.12 272 SER A CA 1
ATOM 1882 C C . SER A 1 272 ? 18.730 4.723 -3.208 1.00 92.12 272 SER A C 1
ATOM 1884 O O . SER A 1 272 ? 18.370 4.614 -4.383 1.00 92.12 272 SER A O 1
ATOM 1886 N N . ASN A 1 273 ? 19.348 3.738 -2.554 1.00 92.81 273 ASN A N 1
ATOM 1887 C CA . ASN A 1 273 ? 19.647 2.442 -3.175 1.00 92.81 273 ASN A CA 1
ATOM 1888 C C . ASN A 1 273 ? 18.376 1.757 -3.705 1.00 92.81 273 ASN A C 1
ATOM 1890 O O . ASN A 1 273 ? 18.396 1.194 -4.794 1.00 92.81 273 ASN A O 1
ATOM 1894 N N . ALA A 1 274 ? 17.255 1.867 -2.980 1.00 92.00 274 ALA A N 1
ATOM 1895 C CA . ALA A 1 274 ? 15.979 1.299 -3.409 1.00 92.00 274 ALA A CA 1
ATOM 1896 C C . ALA A 1 274 ? 15.473 1.948 -4.708 1.00 92.00 274 ALA A C 1
ATOM 1898 O O . ALA A 1 274 ? 15.038 1.252 -5.618 1.00 92.00 274 ALA A O 1
ATOM 1899 N N . VAL A 1 275 ? 15.565 3.277 -4.832 1.00 94.31 275 VAL A N 1
ATOM 1900 C CA . VAL A 1 275 ? 15.168 3.978 -6.066 1.00 94.31 275 VAL A CA 1
ATOM 1901 C C . VAL A 1 275 ? 16.087 3.600 -7.227 1.00 94.31 275 VAL A C 1
ATOM 1903 O O . VAL A 1 275 ? 15.595 3.357 -8.326 1.00 94.31 275 VAL A O 1
ATOM 1906 N N . GLN A 1 276 ? 17.400 3.520 -6.989 1.00 95.56 276 GLN A N 1
ATOM 1907 C CA . GLN A 1 276 ? 18.371 3.109 -8.006 1.00 95.56 276 GLN A CA 1
ATOM 1908 C C . GLN A 1 276 ? 18.091 1.692 -8.522 1.00 95.56 276 GLN A C 1
ATOM 1910 O O . GLN A 1 276 ? 18.025 1.486 -9.732 1.00 95.56 276 GLN A O 1
ATOM 1915 N N . GLU A 1 277 ? 17.906 0.734 -7.609 1.00 95.69 277 GLU A N 1
ATOM 1916 C CA . GLU A 1 277 ? 17.621 -0.668 -7.922 1.00 95.69 277 GLU A CA 1
ATOM 1917 C C . GLU A 1 277 ? 16.347 -0.797 -8.759 1.00 95.69 277 GLU A C 1
ATOM 1919 O O . GLU A 1 277 ? 16.379 -1.374 -9.846 1.00 95.69 277 GLU A O 1
ATOM 1924 N N . GLN A 1 278 ? 15.243 -0.202 -8.297 1.00 96.56 278 GLN A N 1
ATOM 1925 C CA . GLN A 1 278 ? 13.962 -0.319 -8.993 1.00 96.56 278 GLN A CA 1
ATOM 1926 C C . GLN A 1 278 ? 13.959 0.421 -10.335 1.00 96.56 278 GLN A C 1
ATOM 1928 O O . GLN A 1 278 ? 13.365 -0.054 -11.301 1.00 96.56 278 GLN A O 1
ATOM 1933 N N . ALA A 1 279 ? 14.671 1.547 -10.446 1.00 97.31 279 ALA A N 1
ATOM 1934 C CA . ALA A 1 279 ? 14.843 2.232 -11.723 1.00 97.31 279 ALA A CA 1
ATOM 1935 C C . ALA A 1 279 ? 15.662 1.399 -12.722 1.00 97.31 279 ALA A C 1
ATOM 1937 O O . ALA A 1 279 ? 15.292 1.322 -13.892 1.00 97.31 279 ALA A O 1
ATOM 1938 N N . ALA A 1 280 ? 16.749 0.762 -12.276 1.00 97.44 280 ALA A N 1
ATOM 1939 C CA . ALA A 1 280 ? 17.562 -0.108 -13.122 1.00 97.44 280 ALA A CA 1
ATOM 1940 C C . ALA A 1 280 ? 16.786 -1.357 -13.566 1.00 97.44 280 ALA A C 1
ATOM 1942 O O . ALA A 1 280 ? 16.815 -1.695 -14.747 1.00 97.44 280 ALA A O 1
ATOM 1943 N N . SER A 1 281 ? 16.034 -1.978 -12.652 1.00 96.75 281 SER A N 1
ATOM 1944 C CA . SER A 1 281 ? 15.167 -3.124 -12.948 1.00 96.75 281 SER A CA 1
ATOM 1945 C C . SER A 1 281 ? 14.090 -2.768 -13.980 1.00 96.75 281 SER A C 1
ATOM 1947 O O . SER A 1 281 ? 13.936 -3.453 -14.987 1.00 96.75 281 SER A O 1
ATOM 1949 N N . ALA A 1 282 ? 13.421 -1.622 -13.819 1.00 97.19 282 ALA A N 1
ATOM 1950 C CA . ALA A 1 282 ? 12.435 -1.157 -14.792 1.00 97.19 282 ALA A CA 1
ATOM 1951 C C . ALA A 1 282 ? 13.044 -0.883 -16.177 1.00 97.19 282 ALA A C 1
ATOM 1953 O O . ALA A 1 282 ? 12.426 -1.191 -17.194 1.00 97.19 282 ALA A O 1
ATOM 1954 N N . LEU A 1 283 ? 14.258 -0.321 -16.233 1.00 97.19 283 LEU A N 1
ATOM 1955 C CA . LEU A 1 283 ? 14.976 -0.105 -17.494 1.00 97.19 283 LEU A CA 1
ATOM 1956 C C . LEU A 1 283 ? 15.409 -1.417 -18.154 1.00 97.19 283 LEU A C 1
ATOM 1958 O O . LEU A 1 283 ? 15.416 -1.478 -19.379 1.00 97.19 283 LEU A O 1
ATOM 1962 N N . TRP A 1 284 ? 15.731 -2.451 -17.373 1.00 96.00 284 TRP A N 1
ATOM 1963 C CA . TRP A 1 284 ? 15.968 -3.795 -17.899 1.00 96.00 284 TRP A CA 1
ATOM 1964 C C . TRP A 1 284 ? 14.698 -4.374 -18.525 1.00 96.00 284 TRP A C 1
ATOM 1966 O O . TRP A 1 284 ? 14.710 -4.717 -19.702 1.00 96.00 284 TRP A O 1
ATOM 1976 N N . SER A 1 285 ? 13.571 -4.365 -17.809 1.00 95.12 285 SER A N 1
ATOM 1977 C CA . SER A 1 285 ? 12.300 -4.857 -18.361 1.00 95.12 285 SER A CA 1
ATOM 1978 C C . SER A 1 285 ? 11.826 -4.072 -19.590 1.00 95.12 285 SER A C 1
ATOM 1980 O O . SER A 1 285 ? 11.055 -4.590 -20.391 1.00 95.12 285 SER A O 1
ATOM 1982 N N . LEU A 1 286 ? 12.254 -2.815 -19.744 1.00 93.75 286 LEU A N 1
ATOM 1983 C CA . LEU A 1 286 ? 11.994 -2.003 -20.934 1.00 93.75 286 LEU A CA 1
ATOM 1984 C C . LEU A 1 286 ? 12.952 -2.298 -22.091 1.00 93.75 286 LEU A C 1
ATOM 1986 O O . LEU A 1 286 ? 12.573 -2.061 -23.234 1.00 93.75 286 LEU A O 1
ATOM 1990 N N . SER A 1 287 ? 14.176 -2.756 -21.817 1.00 91.00 287 SER A N 1
ATOM 1991 C CA . SER A 1 287 ? 15.139 -3.116 -22.859 1.00 91.00 287 SER A CA 1
ATOM 1992 C C . SER A 1 287 ? 14.944 -4.540 -23.371 1.00 91.00 287 SER A C 1
ATOM 1994 O O . SER A 1 287 ? 15.366 -4.840 -24.480 1.00 91.00 287 SER A O 1
ATOM 1996 N N . GLU A 1 288 ? 14.271 -5.422 -22.636 1.00 87.50 288 GLU A N 1
ATOM 1997 C CA . GLU A 1 288 ? 13.989 -6.778 -23.114 1.00 87.50 288 GLU A CA 1
ATOM 1998 C C . GLU A 1 288 ? 12.965 -6.781 -24.257 1.00 87.50 288 GLU A C 1
ATOM 2000 O O . GLU A 1 288 ? 11.796 -6.463 -24.067 1.00 87.50 288 GLU A O 1
ATOM 2005 N N . GLY A 1 289 ? 13.392 -7.155 -25.467 1.00 75.06 289 GLY A N 1
ATOM 2006 C CA . GLY A 1 289 ? 12.481 -7.419 -26.588 1.00 75.06 289 GLY A CA 1
ATOM 2007 C C . GLY A 1 289 ? 11.884 -6.196 -27.300 1.00 75.06 289 GLY A C 1
ATOM 2008 O O . GLY A 1 289 ? 11.116 -6.386 -28.240 1.00 75.06 289 GLY A O 1
ATOM 2009 N N . SER A 1 290 ? 12.248 -4.962 -26.922 1.00 82.38 290 SER A N 1
ATOM 2010 C CA . SER A 1 290 ? 11.835 -3.729 -27.619 1.00 82.38 290 SER A CA 1
ATOM 2011 C C . SER A 1 290 ? 13.042 -2.880 -28.053 1.00 82.38 290 SER A C 1
ATOM 2013 O O . SER A 1 290 ? 13.604 -2.129 -27.245 1.00 82.38 290 SER A O 1
ATOM 2015 N N . PRO A 1 291 ? 13.448 -2.947 -29.339 1.00 85.88 291 PRO A N 1
ATOM 2016 C CA . PRO A 1 291 ? 14.512 -2.103 -29.887 1.00 85.88 291 PRO A CA 1
ATOM 2017 C C . PRO A 1 291 ? 14.222 -0.605 -29.744 1.00 85.88 291 PRO A C 1
ATOM 2019 O O . PRO A 1 291 ? 15.131 0.166 -29.439 1.00 85.88 291 PRO A O 1
ATOM 2022 N N . ASP A 1 292 ? 12.957 -0.200 -29.887 1.00 87.94 292 ASP A N 1
ATOM 2023 C CA . ASP A 1 292 ? 12.530 1.196 -29.757 1.00 87.94 292 ASP A CA 1
ATOM 2024 C C . ASP A 1 292 ? 12.709 1.708 -28.325 1.00 87.94 292 ASP A C 1
ATOM 2026 O O . ASP A 1 292 ? 13.246 2.798 -28.102 1.00 87.94 292 ASP A O 1
ATOM 2030 N N . SER A 1 293 ? 12.322 0.901 -27.332 1.00 89.00 293 SER A N 1
ATOM 2031 C CA . SER A 1 293 ? 12.544 1.231 -25.924 1.00 89.00 293 SER A CA 1
ATOM 2032 C C . SER A 1 293 ? 14.039 1.268 -25.603 1.00 89.00 293 SER A C 1
ATOM 2034 O O . SER A 1 293 ? 14.488 2.204 -24.941 1.00 89.00 293 SER A O 1
ATOM 2036 N N . SER A 1 294 ? 14.838 0.333 -26.133 1.00 90.50 294 SER A N 1
ATOM 2037 C CA . SER A 1 294 ? 16.302 0.361 -26.001 1.00 90.50 294 SER A CA 1
ATOM 2038 C C . SER A 1 294 ? 16.921 1.632 -26.597 1.00 90.50 294 SER A C 1
ATOM 2040 O O . SER A 1 294 ? 17.764 2.268 -25.955 1.00 90.50 294 SER A O 1
ATOM 2042 N N . ALA A 1 295 ? 16.473 2.055 -27.782 1.00 90.25 295 ALA A N 1
ATOM 2043 C CA . ALA A 1 295 ? 16.913 3.295 -28.415 1.00 90.25 295 ALA A CA 1
ATOM 2044 C C . ALA A 1 295 ? 16.521 4.529 -27.585 1.00 90.25 295 ALA A C 1
ATOM 2046 O O . ALA A 1 295 ? 17.346 5.422 -27.378 1.00 90.25 295 ALA A O 1
ATOM 2047 N N . ALA A 1 296 ? 15.304 4.559 -27.034 1.00 92.44 296 ALA A N 1
ATOM 2048 C CA . ALA A 1 296 ? 14.851 5.63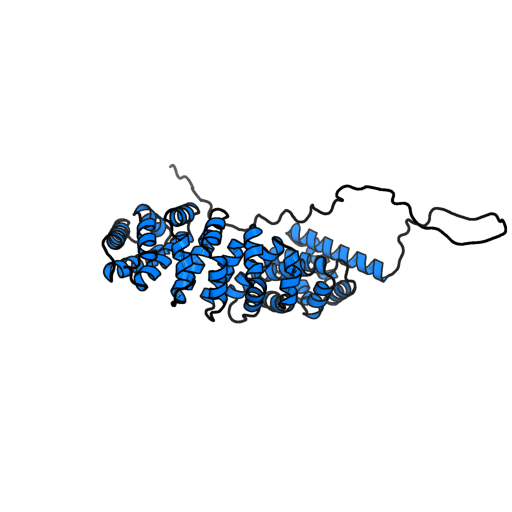1 -26.150 1.00 92.44 296 ALA A CA 1
ATOM 2049 C C . ALA A 1 296 ? 15.666 5.700 -24.843 1.00 92.44 296 ALA A C 1
ATOM 2051 O O . ALA A 1 296 ? 16.007 6.794 -24.385 1.00 92.44 296 ALA A O 1
ATOM 2052 N N . ILE A 1 297 ? 16.035 4.553 -24.260 1.00 94.38 297 ILE A N 1
ATOM 2053 C CA . ILE A 1 297 ? 16.916 4.483 -23.081 1.00 94.38 297 ILE A CA 1
ATOM 2054 C C . ILE A 1 297 ? 18.308 5.028 -23.417 1.00 94.38 297 ILE A C 1
ATOM 2056 O O . ILE A 1 297 ? 18.8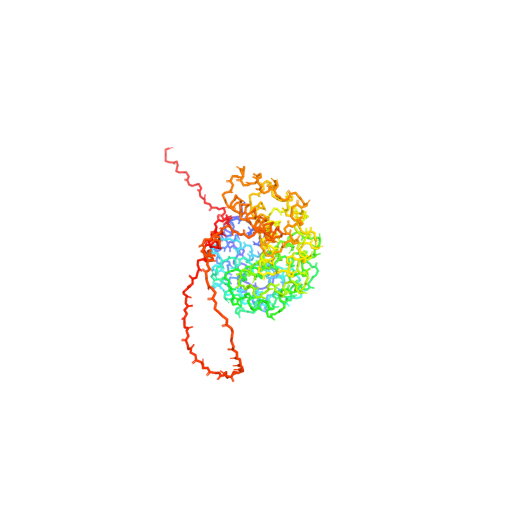62 5.821 -22.648 1.00 94.38 297 ILE A O 1
ATOM 2060 N N . ALA A 1 298 ? 18.871 4.644 -24.566 1.00 93.50 298 ALA A N 1
ATOM 2061 C CA . ALA A 1 298 ? 20.164 5.145 -25.023 1.00 93.50 298 ALA A CA 1
ATOM 2062 C C . ALA A 1 298 ? 20.133 6.667 -25.253 1.00 93.50 298 ALA A C 1
ATOM 2064 O O . ALA A 1 298 ? 20.985 7.381 -24.720 1.00 93.50 298 ALA A O 1
ATOM 2065 N N . ALA A 1 299 ? 19.112 7.170 -25.954 1.00 94.00 299 ALA A N 1
ATOM 2066 C CA . ALA A 1 299 ? 18.919 8.595 -26.226 1.00 94.00 299 ALA A CA 1
ATOM 2067 C C . ALA A 1 299 ? 18.738 9.430 -24.946 1.00 94.00 299 ALA A C 1
ATOM 2069 O O . ALA A 1 299 ? 19.210 10.563 -24.872 1.00 94.00 299 ALA A O 1
ATOM 2070 N N . ALA A 1 300 ? 18.120 8.864 -23.904 1.00 94.62 300 ALA A N 1
ATOM 2071 C CA . ALA A 1 300 ? 17.990 9.503 -22.594 1.00 94.62 300 ALA A CA 1
ATOM 2072 C C . ALA A 1 300 ? 19.296 9.504 -21.765 1.00 94.62 300 ALA A C 1
ATOM 2074 O O . ALA A 1 300 ? 19.305 9.996 -20.635 1.00 94.62 300 ALA A O 1
ATOM 2075 N N . GLY A 1 301 ? 20.397 8.949 -22.287 1.00 95.81 301 GLY A N 1
ATOM 2076 C CA . GLY A 1 301 ? 21.668 8.824 -21.570 1.00 95.81 301 GLY A CA 1
ATOM 2077 C C . GLY A 1 301 ? 21.682 7.686 -20.544 1.00 95.81 301 GLY A C 1
ATOM 2078 O O . GLY A 1 301 ? 22.428 7.750 -19.564 1.00 95.81 301 GLY A O 1
ATOM 2079 N N . GLY A 1 302 ? 20.857 6.652 -20.745 1.00 95.19 302 GLY A N 1
ATOM 2080 C CA . GLY A 1 302 ? 20.743 5.503 -19.846 1.00 95.19 302 GLY A CA 1
ATOM 2081 C C . GLY A 1 302 ? 22.010 4.651 -19.780 1.00 95.19 302 GLY A C 1
ATOM 2082 O O . GLY A 1 302 ? 22.420 4.272 -18.689 1.00 95.19 302 GLY A O 1
ATOM 2083 N N . ILE A 1 303 ? 22.688 4.421 -20.911 1.00 95.56 303 ILE A N 1
ATOM 2084 C CA . ILE A 1 303 ? 23.909 3.592 -20.978 1.00 95.56 303 ILE A CA 1
ATOM 2085 C C . ILE A 1 303 ? 25.013 4.096 -20.027 1.00 95.56 303 ILE A C 1
ATOM 2087 O O . ILE A 1 303 ? 25.431 3.329 -19.156 1.00 95.56 303 ILE A O 1
ATOM 2091 N N . PRO A 1 304 ? 25.490 5.358 -20.115 1.00 96.50 304 PRO A N 1
ATOM 2092 C CA . PRO A 1 304 ? 26.528 5.837 -19.202 1.00 96.50 304 PRO A CA 1
ATOM 2093 C C . PRO A 1 304 ? 26.061 5.871 -17.738 1.00 96.50 304 PRO A C 1
ATOM 2095 O O . PRO A 1 304 ? 26.860 5.607 -16.840 1.00 96.50 304 PRO A O 1
ATOM 2098 N N . ALA A 1 305 ? 24.775 6.141 -17.479 1.00 96.50 305 ALA A N 1
ATOM 2099 C CA . ALA A 1 305 ? 24.219 6.136 -16.125 1.00 96.50 305 ALA A CA 1
ATOM 2100 C C . ALA A 1 305 ? 24.202 4.726 -15.503 1.00 96.50 305 ALA A C 1
ATOM 2102 O O . ALA A 1 305 ? 24.619 4.560 -14.359 1.00 96.50 305 ALA A O 1
ATOM 2103 N N . LEU A 1 306 ? 23.789 3.707 -16.264 1.00 96.94 306 LEU A N 1
ATOM 2104 C CA . LEU A 1 306 ? 23.796 2.306 -15.833 1.00 96.94 306 LEU A CA 1
ATOM 2105 C C . LEU A 1 306 ? 25.224 1.795 -15.609 1.00 96.94 306 LEU A C 1
ATOM 2107 O O . LEU A 1 306 ? 25.489 1.122 -14.616 1.00 96.94 306 LEU A O 1
ATOM 2111 N N . GLN A 1 307 ? 26.173 2.165 -16.476 1.00 96.62 307 GLN A N 1
ATOM 2112 C CA . GLN A 1 307 ? 27.587 1.827 -16.282 1.00 96.62 307 GLN A CA 1
ATOM 2113 C C . GLN A 1 307 ? 28.165 2.450 -15.008 1.00 96.62 307 GLN A C 1
ATOM 2115 O O . GLN A 1 307 ? 28.932 1.800 -14.298 1.00 96.62 307 GLN A O 1
ATOM 2120 N N . GLN A 1 308 ? 27.819 3.708 -14.720 1.00 95.31 308 GLN A N 1
ATOM 2121 C CA . GLN A 1 308 ? 28.223 4.361 -13.479 1.00 95.31 308 GLN A CA 1
ATOM 2122 C C . GLN A 1 308 ? 27.629 3.626 -12.272 1.00 95.31 308 GLN A C 1
ATOM 2124 O O . GLN A 1 308 ? 28.380 3.243 -11.377 1.00 95.31 308 GLN A O 1
ATOM 2129 N N . LEU A 1 309 ? 26.319 3.355 -12.286 1.00 94.38 309 LEU A N 1
ATOM 2130 C CA . LEU A 1 309 ? 25.635 2.649 -11.204 1.00 94.38 309 LEU A CA 1
ATOM 2131 C C . LEU A 1 309 ? 26.253 1.264 -10.944 1.00 94.38 309 LEU A C 1
ATOM 2133 O O . LEU A 1 309 ? 26.561 0.934 -9.802 1.00 94.38 309 LEU A O 1
ATOM 2137 N N . HIS A 1 310 ? 26.528 0.491 -11.996 1.00 95.00 310 HIS A N 1
ATOM 2138 C CA . HIS A 1 310 ? 27.161 -0.824 -11.887 1.00 95.00 310 HIS A CA 1
ATOM 2139 C C . HIS A 1 310 ? 28.567 -0.778 -11.256 1.00 95.00 310 HIS A C 1
ATOM 2141 O O . HIS A 1 310 ? 28.936 -1.666 -10.487 1.00 95.00 310 HIS A O 1
ATOM 2147 N N . ARG A 1 311 ? 29.365 0.256 -11.558 1.00 93.38 311 ARG A N 1
ATOM 2148 C CA . ARG A 1 311 ? 30.741 0.376 -11.046 1.00 93.38 311 ARG A CA 1
ATOM 2149 C C . ARG A 1 311 ? 30.805 0.903 -9.616 1.00 93.38 311 ARG A C 1
ATOM 2151 O O . ARG A 1 311 ? 31.669 0.463 -8.865 1.00 93.38 311 ARG A O 1
ATOM 2158 N N . SER A 1 312 ? 29.949 1.862 -9.262 1.00 90.56 312 SER A N 1
ATOM 2159 C CA . SER A 1 312 ? 30.104 2.649 -8.032 1.00 90.56 312 SER A CA 1
ATOM 2160 C C . SER A 1 312 ? 28.976 2.502 -7.013 1.00 90.56 312 SER A C 1
ATOM 2162 O O . SER A 1 312 ? 29.079 3.107 -5.948 1.00 90.56 312 SER A O 1
ATOM 2164 N N . SER A 1 313 ? 27.892 1.770 -7.304 1.00 89.69 313 SER A N 1
ATOM 2165 C CA . SER A 1 313 ? 26.817 1.597 -6.319 1.00 89.69 313 SER A CA 1
ATOM 2166 C C . SER A 1 313 ? 27.284 0.728 -5.145 1.00 89.69 313 SER A C 1
ATOM 2168 O O . SER A 1 313 ? 27.889 -0.323 -5.375 1.00 89.69 313 SER A O 1
ATOM 2170 N N . PRO A 1 314 ? 26.979 1.121 -3.894 1.00 89.06 314 PRO A N 1
ATOM 2171 C CA . PRO A 1 314 ? 27.220 0.287 -2.721 1.00 89.06 314 PRO A CA 1
ATOM 2172 C C . PRO A 1 314 ? 26.216 -0.873 -2.596 1.00 89.06 314 PRO A C 1
ATOM 2174 O O . PRO A 1 314 ? 26.386 -1.713 -1.718 1.00 89.06 314 PRO A O 1
ATOM 2177 N N . SER A 1 315 ? 25.159 -0.907 -3.419 1.00 92.25 315 SER A N 1
ATOM 2178 C CA . SER A 1 315 ? 24.129 -1.950 -3.387 1.00 92.25 315 SER A CA 1
ATOM 2179 C C . SER A 1 315 ? 24.378 -2.989 -4.472 1.00 92.25 315 SER A C 1
ATOM 2181 O O . SER A 1 315 ? 24.273 -2.678 -5.660 1.00 92.25 315 SER A O 1
ATOM 2183 N N . ASP A 1 316 ? 24.644 -4.235 -4.079 1.00 92.81 316 ASP A N 1
ATOM 2184 C CA . ASP A 1 316 ? 24.842 -5.337 -5.029 1.00 92.81 316 ASP A CA 1
ATOM 2185 C C . ASP A 1 316 ? 23.616 -5.543 -5.926 1.00 92.81 316 ASP A C 1
ATOM 2187 O O . ASP A 1 316 ? 23.759 -5.679 -7.139 1.00 92.81 316 ASP A O 1
ATOM 2191 N N . THR A 1 317 ? 22.411 -5.426 -5.367 1.00 92.44 317 THR A N 1
ATOM 2192 C CA . THR A 1 317 ? 21.147 -5.521 -6.115 1.00 92.44 317 THR A CA 1
ATOM 2193 C C . THR A 1 317 ? 21.036 -4.467 -7.219 1.00 92.44 317 THR A C 1
ATOM 2195 O O . THR A 1 317 ? 20.661 -4.776 -8.349 1.00 92.44 317 THR A O 1
ATOM 2198 N N . ALA A 1 318 ? 21.425 -3.220 -6.936 1.00 92.69 318 ALA A N 1
ATOM 2199 C CA . ALA A 1 318 ? 21.413 -2.150 -7.927 1.00 92.69 318 ALA A CA 1
ATOM 2200 C C . ALA A 1 318 ? 22.482 -2.374 -9.008 1.00 92.69 318 ALA A C 1
ATOM 2202 O O . ALA A 1 318 ? 22.243 -2.079 -10.180 1.00 92.69 318 ALA A O 1
ATOM 2203 N N . ARG A 1 319 ? 23.646 -2.931 -8.640 1.00 94.88 319 ARG A N 1
ATOM 2204 C CA . ARG A 1 319 ? 24.701 -3.299 -9.599 1.00 94.88 319 ARG A CA 1
ATOM 2205 C C . ARG A 1 319 ? 24.263 -4.424 -10.530 1.00 94.88 319 ARG A C 1
ATOM 2207 O O . ARG A 1 319 ? 24.569 -4.358 -11.722 1.00 94.88 319 ARG A O 1
ATOM 2214 N N . GLU A 1 320 ? 23.581 -5.434 -9.999 1.00 95.06 320 GLU A N 1
ATOM 2215 C CA . GLU A 1 320 ? 23.043 -6.565 -10.760 1.00 95.06 320 GLU A CA 1
ATOM 2216 C C . GLU A 1 320 ? 21.947 -6.108 -11.723 1.00 95.06 320 GLU A C 1
ATOM 2218 O O . GLU A 1 320 ? 22.043 -6.374 -12.922 1.00 95.06 320 GLU A O 1
ATOM 2223 N N . ALA A 1 321 ? 20.976 -5.328 -11.240 1.00 94.75 321 ALA A N 1
ATOM 2224 C CA . ALA A 1 321 ? 19.927 -4.756 -12.079 1.00 94.75 321 ALA A CA 1
ATOM 2225 C C . ALA A 1 321 ? 20.509 -3.870 -13.198 1.00 94.75 321 ALA A C 1
ATOM 2227 O O . ALA A 1 321 ? 20.084 -3.951 -14.350 1.00 94.75 321 ALA A O 1
ATOM 2228 N N . ALA A 1 322 ? 21.538 -3.069 -12.893 1.00 95.88 322 ALA A N 1
ATOM 2229 C CA . ALA A 1 322 ? 22.221 -2.256 -13.896 1.00 95.88 322 ALA A CA 1
ATOM 2230 C C . ALA A 1 322 ? 22.950 -3.101 -14.953 1.00 95.88 322 ALA A C 1
ATOM 2232 O O . ALA A 1 322 ? 22.921 -2.764 -16.138 1.00 95.88 322 ALA A O 1
ATOM 2233 N N . ALA A 1 323 ? 23.586 -4.204 -14.545 1.00 95.56 323 ALA A N 1
ATOM 2234 C CA . ALA A 1 323 ? 24.241 -5.130 -15.465 1.00 95.56 323 ALA A CA 1
ATOM 2235 C C . ALA A 1 323 ? 23.232 -5.836 -16.383 1.00 95.56 323 ALA A C 1
ATOM 2237 O O . ALA A 1 323 ? 23.486 -5.964 -17.581 1.00 95.56 323 ALA A O 1
ATOM 2238 N N . ALA A 1 324 ? 22.089 -6.256 -15.836 1.00 94.62 324 ALA A N 1
ATOM 2239 C CA . ALA A 1 324 ? 21.014 -6.878 -16.600 1.00 94.62 324 ALA A CA 1
ATOM 2240 C C . ALA A 1 324 ? 20.436 -5.906 -17.643 1.00 94.62 324 ALA A C 1
ATOM 2242 O O . ALA A 1 324 ? 20.354 -6.245 -18.823 1.00 94.62 324 ALA A O 1
ATOM 2243 N N . ALA A 1 325 ? 20.179 -4.653 -17.248 1.00 95.00 325 ALA A N 1
ATOM 2244 C CA . ALA A 1 325 ? 19.721 -3.614 -18.168 1.00 95.00 325 ALA A CA 1
ATOM 2245 C C . ALA A 1 325 ? 20.718 -3.359 -19.310 1.00 95.00 325 ALA A C 1
ATOM 2247 O O . ALA A 1 325 ? 20.317 -3.273 -20.470 1.00 95.00 325 ALA A O 1
ATOM 2248 N N . LEU A 1 326 ? 22.020 -3.271 -19.000 1.00 95.56 326 LEU A N 1
ATOM 2249 C CA . LEU A 1 326 ? 23.077 -3.102 -20.005 1.00 95.56 326 LEU A CA 1
ATOM 2250 C C . LEU A 1 326 ? 23.149 -4.278 -20.983 1.00 95.56 326 LEU A C 1
ATOM 2252 O O . LEU A 1 326 ? 23.384 -4.053 -22.168 1.00 95.56 326 LEU A O 1
ATOM 2256 N N . ARG A 1 327 ? 22.933 -5.508 -20.502 1.00 93.56 327 ARG A N 1
ATOM 2257 C CA . ARG A 1 327 ? 22.891 -6.701 -21.352 1.00 93.56 327 ARG A CA 1
ATOM 2258 C C . ARG A 1 327 ? 21.712 -6.650 -22.321 1.00 93.56 327 ARG A C 1
ATOM 2260 O O . ARG A 1 327 ? 21.942 -6.712 -23.521 1.00 93.56 327 ARG A O 1
ATOM 2267 N N . GLY A 1 328 ? 20.497 -6.398 -21.828 1.00 90.38 328 GLY A N 1
ATOM 2268 C CA . GLY A 1 328 ? 19.314 -6.284 -22.693 1.00 90.38 328 GLY A CA 1
ATOM 2269 C C . GLY A 1 328 ? 19.439 -5.177 -23.752 1.00 90.38 328 GLY A C 1
ATOM 2270 O O . GLY A 1 328 ? 19.008 -5.336 -24.892 1.00 90.38 328 GLY A O 1
ATOM 2271 N N . LEU A 1 329 ? 20.111 -4.065 -23.422 1.00 91.31 329 LEU A N 1
ATOM 2272 C CA . LEU A 1 329 ? 20.420 -3.011 -24.398 1.00 91.31 329 LEU A CA 1
ATOM 2273 C C . LEU A 1 329 ? 21.409 -3.475 -25.481 1.00 91.31 329 LEU A C 1
ATOM 2275 O O . LEU A 1 329 ? 21.254 -3.099 -26.643 1.00 91.31 329 LEU A O 1
ATOM 2279 N N . ALA A 1 330 ? 22.422 -4.263 -25.111 1.00 88.31 330 ALA A N 1
ATOM 2280 C CA . ALA A 1 330 ? 23.415 -4.784 -26.046 1.00 88.31 330 ALA A CA 1
ATOM 2281 C C . ALA A 1 330 ? 22.812 -5.826 -26.999 1.00 88.31 330 ALA A C 1
ATOM 2283 O O . ALA A 1 330 ? 23.061 -5.755 -28.204 1.00 88.31 330 ALA A O 1
ATOM 2284 N N . ASP A 1 331 ? 21.978 -6.726 -26.477 1.00 85.88 331 ASP A N 1
ATOM 2285 C CA . ASP A 1 331 ? 21.350 -7.802 -27.247 1.00 85.88 331 ASP A CA 1
ATOM 2286 C C . ASP A 1 331 ? 20.452 -7.231 -28.365 1.00 85.88 331 ASP A C 1
ATOM 2288 O O . ASP A 1 331 ? 20.548 -7.642 -29.524 1.00 85.88 331 ASP A O 1
ATOM 2292 N N . ASN A 1 332 ? 19.672 -6.181 -28.074 1.00 79.75 332 ASN A N 1
ATOM 2293 C CA . ASN A 1 332 ? 18.873 -5.490 -29.097 1.00 79.75 332 ASN A CA 1
ATOM 2294 C C . ASN A 1 332 ? 19.726 -4.691 -30.093 1.00 79.75 332 ASN A C 1
ATOM 2296 O O . ASN A 1 332 ? 19.355 -4.571 -31.260 1.00 79.75 332 ASN A O 1
ATOM 2300 N N . GLY A 1 333 ? 20.865 -4.144 -29.657 1.00 67.50 333 GLY A N 1
ATOM 2301 C CA . GLY A 1 333 ? 21.801 -3.449 -30.544 1.00 67.50 333 GLY A CA 1
ATOM 2302 C C . GLY A 1 333 ? 22.432 -4.387 -31.577 1.00 67.50 333 GLY A C 1
ATOM 2303 O O . GLY A 1 333 ? 22.597 -4.007 -32.734 1.00 67.50 333 GLY A O 1
ATOM 2304 N N . GLN A 1 334 ? 22.729 -5.629 -31.183 1.00 61.03 334 GLN A N 1
ATOM 2305 C CA . GLN A 1 334 ? 23.233 -6.669 -32.085 1.00 61.03 334 GLN A CA 1
ATOM 2306 C C . GLN A 1 334 ? 22.142 -7.190 -33.027 1.00 61.03 334 GLN A C 1
ATOM 2308 O O . GLN A 1 334 ? 22.395 -7.340 -34.223 1.00 61.03 334 GLN A O 1
ATOM 2313 N N . ALA A 1 335 ? 20.919 -7.385 -32.522 1.00 59.50 335 ALA A N 1
ATOM 2314 C CA . ALA A 1 335 ? 19.770 -7.774 -33.339 1.00 59.50 335 ALA A CA 1
ATOM 2315 C C . ALA A 1 335 ? 19.432 -6.722 -34.414 1.00 59.50 335 ALA A C 1
ATOM 2317 O O . ALA A 1 335 ? 19.183 -7.076 -35.565 1.00 59.50 335 ALA A O 1
ATOM 2318 N N . ALA A 1 336 ? 19.492 -5.428 -34.075 1.00 56.44 336 ALA A N 1
ATOM 2319 C CA . ALA A 1 336 ? 19.283 -4.333 -35.027 1.00 56.44 336 ALA A CA 1
ATOM 2320 C C . ALA A 1 336 ? 20.428 -4.187 -36.051 1.00 56.44 336 ALA A C 1
ATOM 2322 O O . ALA A 1 336 ? 20.204 -3.692 -37.155 1.00 56.44 336 ALA A O 1
ATOM 2323 N N . ALA A 1 337 ? 21.646 -4.619 -35.703 1.00 53.28 337 ALA A N 1
ATOM 2324 C CA . ALA A 1 337 ? 22.822 -4.561 -36.572 1.00 53.28 337 ALA A CA 1
ATOM 2325 C C . ALA A 1 337 ? 22.964 -5.766 -37.525 1.00 53.28 337 ALA A C 1
ATOM 2327 O O . ALA A 1 337 ? 23.854 -5.750 -38.374 1.00 53.28 337 ALA A O 1
ATOM 2328 N N . GLY A 1 338 ? 22.114 -6.797 -37.416 1.00 47.56 338 GLY A N 1
ATOM 2329 C CA . GLY A 1 338 ? 22.060 -7.906 -38.376 1.00 47.56 338 GLY A CA 1
ATOM 2330 C C . GLY A 1 338 ? 23.372 -8.682 -38.546 1.00 47.56 338 GLY A C 1
ATOM 2331 O O . GLY A 1 338 ? 23.647 -9.173 -39.639 1.00 47.56 338 GLY A O 1
ATOM 2332 N N . VAL A 1 339 ? 24.199 -8.790 -37.501 1.00 38.91 339 VAL A N 1
ATOM 2333 C CA . VAL A 1 339 ? 25.431 -9.591 -37.555 1.00 38.91 339 VAL A CA 1
ATOM 2334 C C . VAL A 1 339 ? 25.107 -11.012 -37.081 1.00 38.91 339 VAL A C 1
ATOM 2336 O O . VAL A 1 339 ? 24.814 -11.187 -35.898 1.00 38.91 339 VAL A O 1
ATOM 2339 N N . PRO A 1 340 ? 25.131 -12.040 -37.951 1.00 36.62 340 PRO A N 1
ATOM 2340 C CA . PRO A 1 340 ? 24.971 -13.415 -37.501 1.00 36.62 340 PRO A CA 1
ATOM 2341 C C . PRO A 1 340 ? 26.184 -13.818 -36.651 1.00 36.62 340 PRO A C 1
ATOM 2343 O O . PRO A 1 340 ? 27.330 -13.534 -37.010 1.00 36.62 340 PRO A O 1
ATOM 2346 N N . SER A 1 341 ? 25.933 -14.478 -35.518 1.00 36.31 341 SER A N 1
ATOM 2347 C CA . SER A 1 341 ? 26.975 -15.059 -34.665 1.00 36.31 341 SER A CA 1
ATOM 2348 C C . SER A 1 341 ? 27.904 -15.986 -35.471 1.00 36.31 341 SER A C 1
ATOM 2350 O O . SER A 1 341 ? 27.425 -16.730 -36.331 1.00 36.31 341 SER A O 1
ATOM 2352 N N . PRO A 1 342 ? 29.221 -16.013 -35.183 1.00 38.84 342 PRO A N 1
ATOM 2353 C CA . PRO A 1 342 ? 30.204 -16.764 -35.971 1.00 38.84 342 PRO A CA 1
ATOM 2354 C C . PRO A 1 342 ? 30.144 -18.294 -35.792 1.00 38.84 342 PRO A C 1
ATOM 2356 O O . PRO A 1 342 ? 30.936 -19.005 -36.402 1.00 38.84 342 PRO A O 1
ATOM 2359 N N . GLU A 1 343 ? 29.213 -18.834 -35.001 1.00 35.44 343 GLU A N 1
ATOM 2360 C CA . GLU A 1 343 ? 29.169 -20.270 -34.677 1.00 35.44 343 GLU A CA 1
ATOM 2361 C C . GLU A 1 343 ? 28.507 -21.168 -35.741 1.00 35.44 343 GLU A C 1
ATOM 2363 O O . GLU A 1 343 ? 28.467 -22.378 -35.559 1.00 35.44 343 GLU A O 1
ATOM 2368 N N . SER A 1 344 ? 28.039 -20.633 -36.878 1.00 35.34 344 SER A N 1
ATOM 2369 C CA . SER A 1 344 ? 27.495 -21.463 -37.979 1.00 35.34 344 SER A CA 1
ATOM 2370 C C . SER A 1 344 ? 28.432 -21.645 -39.182 1.00 35.34 344 SER A C 1
ATOM 2372 O O . SER A 1 344 ? 28.063 -22.295 -40.157 1.00 35.34 344 SER A O 1
ATOM 2374 N N . ALA A 1 345 ? 29.664 -21.131 -39.126 1.00 33.78 345 ALA A N 1
ATOM 2375 C CA . ALA A 1 345 ? 30.641 -21.253 -40.211 1.00 33.78 345 ALA A CA 1
ATOM 2376 C C . ALA A 1 345 ? 31.645 -22.393 -39.971 1.00 33.78 345 ALA A C 1
ATOM 2378 O O . ALA A 1 345 ? 32.855 -22.181 -39.986 1.00 33.78 345 ALA A O 1
ATOM 2379 N N . ALA A 1 346 ? 31.154 -23.610 -39.746 1.00 37.78 346 ALA A N 1
ATOM 2380 C CA . ALA A 1 346 ? 31.984 -24.807 -39.818 1.00 37.78 346 ALA A CA 1
ATOM 2381 C C . ALA A 1 346 ? 31.124 -26.034 -40.126 1.00 37.78 346 ALA A C 1
ATOM 2383 O O . ALA A 1 346 ? 30.839 -26.817 -39.235 1.00 37.78 346 ALA A O 1
ATOM 2384 N N . GLU A 1 347 ? 30.697 -26.174 -41.382 1.00 32.16 347 GLU A N 1
ATOM 2385 C CA . GLU A 1 347 ? 30.662 -27.451 -42.112 1.00 32.16 347 GLU A CA 1
ATOM 2386 C C . GLU A 1 347 ? 30.120 -27.224 -43.533 1.00 32.16 347 GLU A C 1
ATOM 2388 O O . GLU A 1 347 ? 29.044 -26.663 -43.722 1.00 32.16 347 GLU A O 1
ATOM 2393 N N . GLY A 1 348 ? 30.875 -27.673 -44.543 1.00 27.67 348 GLY A N 1
ATOM 2394 C CA . GLY A 1 348 ? 30.347 -27.898 -45.894 1.00 27.67 348 GLY A CA 1
ATOM 2395 C C . GLY A 1 348 ? 30.982 -27.093 -47.030 1.00 27.67 348 GLY A C 1
ATOM 2396 O O . GLY A 1 348 ? 30.316 -26.285 -47.669 1.00 27.67 348 GLY A O 1
ATOM 2397 N N . SER A 1 349 ? 32.246 -27.376 -47.362 1.00 29.67 349 SER A N 1
ATOM 2398 C CA . SER A 1 349 ? 32.775 -27.114 -48.709 1.00 29.67 349 SER A CA 1
ATOM 2399 C C . SER A 1 349 ? 32.425 -28.284 -49.640 1.00 29.67 349 SER A C 1
ATOM 2401 O O . SER A 1 349 ? 32.851 -29.405 -49.382 1.00 29.67 349 SER A O 1
ATOM 2403 N N . ALA A 1 350 ? 31.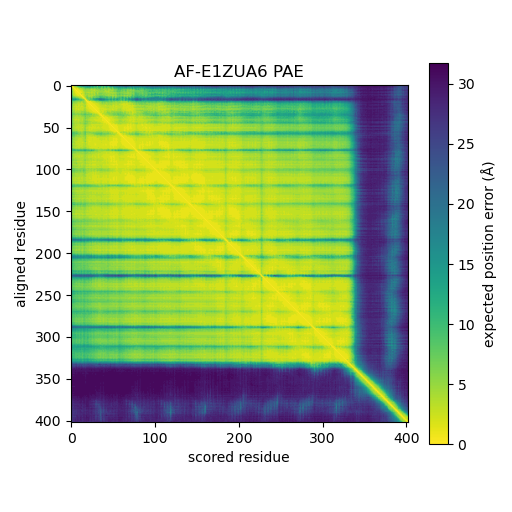654 -27.971 -50.691 1.00 29.17 350 ALA A N 1
ATOM 2404 C CA . ALA A 1 350 ? 31.669 -28.452 -52.090 1.00 29.17 350 ALA A CA 1
ATOM 2405 C C . ALA A 1 350 ? 32.564 -29.665 -52.457 1.00 29.17 350 ALA A C 1
ATOM 2407 O O . ALA A 1 350 ? 33.707 -29.741 -52.029 1.00 29.17 350 ALA A O 1
ATOM 2408 N N . ALA A 1 351 ? 32.233 -30.570 -53.386 1.00 29.38 351 ALA A N 1
ATOM 2409 C CA . ALA A 1 351 ? 31.115 -30.771 -54.315 1.00 29.38 351 ALA A CA 1
ATOM 2410 C C . ALA A 1 351 ? 31.345 -32.120 -55.042 1.00 29.38 351 ALA A C 1
ATOM 2412 O O . ALA A 1 351 ? 32.482 -32.579 -55.128 1.00 29.38 351 ALA A O 1
ATOM 2413 N N . THR A 1 352 ? 30.311 -32.718 -55.641 1.00 28.41 352 THR A N 1
ATOM 2414 C CA . THR A 1 352 ? 30.368 -33.304 -57.002 1.00 28.41 352 THR A CA 1
ATOM 2415 C C . THR A 1 352 ? 28.958 -33.590 -57.525 1.00 28.41 352 THR A C 1
ATOM 2417 O O . THR A 1 352 ? 28.020 -33.804 -56.766 1.00 28.41 352 THR A O 1
ATOM 2420 N N . ALA A 1 353 ? 28.841 -33.480 -58.846 1.00 29.05 353 ALA A N 1
ATOM 2421 C CA . ALA A 1 353 ? 27.642 -33.325 -59.661 1.00 29.05 353 ALA A CA 1
ATOM 2422 C C . ALA A 1 353 ? 26.776 -34.589 -59.839 1.00 29.05 353 ALA A C 1
ATOM 2424 O O . ALA A 1 353 ? 27.275 -35.709 -59.759 1.00 29.05 353 ALA A O 1
ATOM 2425 N N . GLY A 1 354 ? 25.504 -34.382 -60.207 1.00 27.12 354 GLY A N 1
ATOM 2426 C CA . GLY A 1 354 ? 24.600 -35.412 -60.730 1.00 27.12 354 GLY A CA 1
ATOM 2427 C C . GLY A 1 354 ? 23.187 -34.880 -61.019 1.00 27.12 354 GLY A C 1
ATOM 2428 O O . GLY A 1 354 ? 22.495 -34.462 -60.102 1.00 27.12 354 GLY A O 1
ATOM 2429 N N . ASP A 1 355 ? 22.822 -34.893 -62.299 1.00 29.20 355 ASP A N 1
ATOM 2430 C CA . ASP A 1 355 ? 21.638 -34.361 -63.007 1.00 29.20 355 ASP A CA 1
ATOM 2431 C C . ASP A 1 355 ? 20.224 -34.887 -62.586 1.00 29.20 355 ASP A C 1
ATOM 2433 O O . ASP A 1 355 ? 20.118 -35.766 -61.730 1.00 29.20 355 ASP A O 1
ATOM 2437 N N . PRO A 1 356 ? 19.114 -34.351 -63.168 1.00 48.25 356 PRO A N 1
ATOM 2438 C CA . PRO A 1 356 ? 17.790 -34.224 -62.542 1.00 48.25 356 PRO A CA 1
ATOM 2439 C C . PRO A 1 356 ? 16.724 -35.210 -63.064 1.00 48.25 356 PRO A C 1
ATOM 2441 O O . PRO A 1 356 ? 16.825 -35.674 -64.195 1.00 48.25 356 PRO A O 1
ATOM 2444 N N . ALA A 1 357 ? 15.636 -35.433 -62.302 1.00 27.39 357 ALA A N 1
ATOM 2445 C CA . ALA A 1 357 ? 14.275 -35.659 -62.833 1.00 27.39 357 ALA A CA 1
ATOM 2446 C C . ALA A 1 357 ? 13.193 -35.894 -61.749 1.00 27.39 357 ALA A C 1
ATOM 2448 O O . ALA A 1 357 ? 13.373 -36.688 -60.835 1.00 27.39 357 ALA A O 1
ATOM 2449 N N . ALA A 1 358 ? 12.023 -35.291 -62.006 1.00 28.70 358 ALA A N 1
ATOM 2450 C CA . ALA A 1 358 ? 10.657 -35.804 -61.795 1.00 28.70 358 ALA A CA 1
ATOM 2451 C C . ALA A 1 358 ? 9.982 -35.817 -60.392 1.00 28.70 358 ALA A C 1
ATOM 2453 O O . ALA A 1 358 ? 10.174 -36.710 -59.581 1.00 28.70 358 ALA A O 1
ATOM 2454 N N . ALA A 1 359 ? 9.002 -34.904 -60.272 1.00 26.69 359 ALA A N 1
ATOM 2455 C CA . ALA A 1 359 ? 7.559 -35.191 -60.146 1.00 26.69 359 ALA A CA 1
ATOM 2456 C C . ALA A 1 359 ? 6.896 -35.518 -58.775 1.00 26.69 359 ALA A C 1
ATOM 2458 O O . ALA A 1 359 ? 7.181 -36.518 -58.134 1.00 26.69 359 ALA A O 1
ATOM 2459 N N . LEU A 1 360 ? 5.837 -34.723 -58.514 1.00 28.56 360 LEU A N 1
ATOM 2460 C CA . LEU A 1 360 ? 4.528 -35.042 -57.898 1.00 28.56 360 LEU A CA 1
ATOM 2461 C C . LEU A 1 360 ? 4.389 -35.157 -56.357 1.00 28.56 360 LEU A C 1
ATOM 2463 O O . LEU A 1 360 ? 4.755 -36.150 -55.752 1.00 28.56 360 LEU A O 1
ATOM 2467 N N . THR A 1 361 ? 3.757 -34.113 -55.789 1.00 31.34 361 THR A N 1
ATOM 2468 C CA . THR A 1 361 ? 2.600 -34.033 -54.842 1.00 31.34 361 THR A CA 1
ATOM 2469 C C . THR A 1 361 ? 2.278 -35.134 -53.788 1.00 31.34 361 THR A C 1
ATOM 2471 O O . THR A 1 361 ? 2.574 -36.303 -53.988 1.00 31.34 361 THR A O 1
ATOM 2474 N N . PRO A 1 362 ? 1.587 -34.768 -52.672 1.00 39.59 362 PRO A N 1
ATOM 2475 C CA . PRO A 1 362 ? 1.732 -35.356 -51.325 1.00 39.59 362 PRO A CA 1
ATOM 2476 C C . PRO A 1 362 ? 0.637 -36.374 -50.918 1.00 39.59 362 PRO A C 1
ATOM 2478 O O . PRO A 1 362 ? -0.340 -36.557 -51.644 1.00 39.59 362 PRO A O 1
ATOM 2481 N N . PRO A 1 363 ? 0.760 -37.004 -49.728 1.00 34.62 363 PRO A N 1
ATOM 2482 C CA . PRO A 1 363 ? -0.245 -36.829 -48.649 1.00 34.62 363 PRO A CA 1
ATOM 2483 C C . PRO A 1 363 ? 0.407 -36.760 -47.236 1.00 34.62 363 PRO A C 1
ATOM 2485 O O . PRO A 1 363 ? 1.494 -37.279 -47.027 1.00 34.62 363 PRO A O 1
ATOM 2488 N N . VAL A 1 364 ? -0.041 -35.956 -46.262 1.00 27.84 364 VAL A N 1
ATOM 2489 C CA . VAL A 1 364 ? -1.229 -36.037 -45.373 1.00 27.84 364 VAL A CA 1
ATOM 2490 C C . VAL A 1 364 ? -1.198 -37.213 -44.356 1.00 27.84 364 VAL A C 1
ATOM 2492 O O . VAL A 1 364 ? -1.432 -38.360 -44.709 1.00 27.84 364 VAL A O 1
ATOM 2495 N N . VAL A 1 365 ? -0.990 -36.819 -43.082 1.00 28.98 365 VAL A N 1
ATOM 2496 C CA . VAL A 1 365 ? -1.168 -37.456 -41.744 1.00 28.98 365 VAL A CA 1
ATOM 2497 C C . VAL A 1 365 ? -0.275 -38.625 -41.295 1.00 28.98 365 VAL A C 1
ATOM 2499 O O . VAL A 1 365 ? -0.430 -39.753 -41.742 1.00 28.98 365 VAL A O 1
ATOM 2502 N N . ALA A 1 366 ? 0.475 -38.389 -40.211 1.00 26.61 366 ALA A N 1
ATOM 2503 C CA . ALA A 1 366 ? 0.502 -39.288 -39.052 1.00 26.61 366 ALA A CA 1
ATOM 2504 C C . ALA A 1 366 ? 0.872 -38.504 -37.778 1.00 26.61 366 ALA A C 1
ATOM 2506 O O . ALA A 1 366 ? 1.959 -37.942 -37.667 1.00 26.61 366 ALA A O 1
ATOM 2507 N N . LEU A 1 367 ? -0.067 -38.468 -36.826 1.00 31.48 367 LEU A N 1
ATOM 2508 C CA . LEU A 1 367 ? 0.163 -38.108 -35.429 1.00 31.48 367 LEU A CA 1
ATOM 2509 C C . LEU A 1 367 ? 1.208 -39.059 -34.831 1.00 31.48 367 LEU A C 1
ATOM 2511 O O . LEU A 1 367 ? 0.977 -40.263 -34.762 1.00 31.48 367 LEU A O 1
ATOM 2515 N N . GLY A 1 368 ? 2.325 -38.507 -34.368 1.00 24.55 368 GLY A N 1
ATOM 2516 C CA . GLY A 1 368 ? 3.332 -39.210 -33.583 1.00 24.55 368 GLY A CA 1
ATOM 2517 C C . GLY A 1 368 ? 3.688 -38.361 -32.375 1.00 24.55 368 GLY A C 1
ATOM 2518 O O . GLY A 1 368 ? 4.231 -37.270 -32.523 1.00 24.55 368 GLY A O 1
ATOM 2519 N N . ALA A 1 369 ? 3.312 -38.845 -31.196 1.00 34.66 369 ALA A N 1
ATOM 2520 C CA . ALA A 1 369 ? 3.624 -38.242 -29.913 1.00 34.66 369 ALA A CA 1
ATOM 2521 C C . ALA A 1 369 ? 5.140 -38.080 -29.732 1.00 34.66 369 ALA A C 1
ATOM 2523 O O . ALA A 1 369 ? 5.894 -39.039 -29.892 1.00 34.66 369 ALA A O 1
ATOM 2524 N N . ALA A 1 370 ? 5.555 -36.879 -29.342 1.00 25.64 370 ALA A N 1
ATOM 2525 C CA . ALA A 1 370 ? 6.876 -36.603 -28.805 1.00 25.64 370 ALA A CA 1
ATOM 2526 C C . ALA A 1 370 ? 6.715 -35.620 -27.636 1.00 25.64 370 ALA A C 1
ATOM 2528 O O . ALA A 1 370 ? 6.460 -34.435 -27.835 1.00 25.64 370 ALA A O 1
ATOM 2529 N N . GLU A 1 371 ? 6.845 -36.126 -26.408 1.00 34.44 371 GLU A N 1
ATOM 2530 C CA . GLU A 1 371 ? 7.541 -35.366 -25.362 1.00 34.44 371 GLU A CA 1
ATOM 2531 C C . GLU A 1 371 ? 8.938 -35.007 -25.901 1.00 34.44 371 GLU A C 1
ATOM 2533 O O . GLU A 1 371 ? 9.516 -35.837 -26.614 1.00 34.44 371 GLU A O 1
ATOM 2538 N N . PRO A 1 372 ? 9.513 -33.822 -25.599 1.00 34.34 372 PRO A N 1
ATOM 2539 C CA . PRO A 1 372 ? 10.155 -33.657 -24.290 1.00 34.34 372 PRO A CA 1
ATOM 2540 C C . PRO A 1 372 ? 10.320 -32.212 -23.775 1.00 34.34 372 PRO A C 1
ATOM 2542 O O . PRO A 1 372 ? 10.126 -31.230 -24.485 1.00 34.34 372 PRO A O 1
ATOM 2545 N N . ALA A 1 373 ? 10.798 -32.145 -22.529 1.00 25.30 373 ALA A N 1
ATOM 2546 C CA . ALA A 1 373 ? 11.859 -31.266 -22.017 1.00 25.30 373 ALA A CA 1
ATOM 2547 C C . ALA A 1 373 ? 11.440 -30.528 -20.739 1.00 25.30 373 ALA A C 1
ATOM 2549 O O . ALA A 1 373 ? 10.511 -29.726 -20.718 1.00 25.30 373 ALA A O 1
ATOM 2550 N N . GLY A 1 374 ? 12.146 -30.858 -19.655 1.00 26.14 374 GLY A N 1
ATOM 2551 C CA . GLY A 1 374 ? 11.941 -30.320 -18.315 1.00 26.14 374 GLY A CA 1
ATOM 2552 C C . GLY A 1 374 ? 12.172 -28.808 -18.201 1.00 26.14 374 GLY A C 1
ATOM 2553 O O . GLY A 1 374 ? 12.583 -28.155 -19.160 1.00 26.14 374 GLY A O 1
ATOM 2554 N N . PRO A 1 375 ? 11.911 -28.232 -17.016 1.00 26.91 375 PRO A N 1
ATOM 2555 C CA . PRO A 1 375 ? 11.898 -26.790 -16.836 1.00 26.91 375 PRO A CA 1
ATOM 2556 C C . PRO A 1 375 ? 13.309 -26.215 -16.996 1.00 26.91 375 PRO A C 1
ATOM 2558 O O . PRO A 1 375 ? 14.211 -26.489 -16.203 1.00 26.91 375 PRO A O 1
ATOM 2561 N N . THR A 1 376 ? 13.485 -25.404 -18.035 1.00 25.86 376 THR A N 1
ATOM 2562 C CA . THR A 1 376 ? 14.685 -24.615 -18.294 1.00 25.86 376 THR A CA 1
ATOM 2563 C C . THR A 1 376 ? 14.832 -23.506 -17.252 1.00 25.86 376 THR A C 1
ATOM 2565 O O . THR A 1 376 ? 13.870 -22.904 -16.775 1.00 25.86 376 THR A O 1
ATOM 2568 N N . VAL A 1 377 ? 16.083 -23.265 -16.885 1.00 27.95 377 VAL A N 1
ATOM 2569 C CA . VAL A 1 377 ? 16.570 -22.367 -15.837 1.00 27.95 377 VAL A CA 1
ATOM 2570 C C . VAL A 1 377 ? 16.202 -20.905 -16.144 1.00 27.95 377 VAL A C 1
ATOM 2572 O O . VAL A 1 377 ? 16.963 -20.194 -16.786 1.00 27.95 377 VAL A O 1
ATOM 2575 N N . ALA A 1 378 ? 15.030 -20.451 -15.691 1.00 26.41 378 ALA A N 1
ATOM 2576 C CA . ALA A 1 378 ? 14.603 -19.042 -15.757 1.00 26.41 378 ALA A CA 1
ATOM 2577 C C . ALA A 1 378 ? 13.769 -18.599 -14.531 1.00 26.41 378 ALA A C 1
ATOM 2579 O O . ALA A 1 378 ? 13.071 -17.592 -14.570 1.00 26.41 378 ALA A O 1
ATOM 2580 N N . ALA A 1 379 ? 13.837 -19.343 -13.420 1.00 26.11 379 ALA A N 1
ATOM 2581 C CA . ALA A 1 379 ? 13.000 -19.123 -12.232 1.00 26.11 379 ALA A CA 1
ATOM 2582 C C . ALA A 1 379 ? 13.771 -18.674 -10.971 1.00 26.11 379 ALA A C 1
ATOM 2584 O O . ALA A 1 379 ? 13.208 -18.671 -9.878 1.00 26.11 379 ALA A O 1
ATOM 2585 N N . THR A 1 380 ? 15.052 -18.299 -11.072 1.00 25.81 380 THR A N 1
ATOM 2586 C CA . THR A 1 380 ? 15.922 -18.156 -9.878 1.00 25.81 380 THR A CA 1
ATOM 2587 C C . THR A 1 380 ? 16.363 -16.722 -9.546 1.00 25.81 380 THR A C 1
ATOM 2589 O O . THR A 1 380 ? 17.111 -16.537 -8.594 1.00 25.81 380 THR A O 1
ATOM 2592 N N . ALA A 1 381 ? 15.858 -15.684 -10.223 1.00 26.00 381 ALA A N 1
ATOM 2593 C CA . ALA A 1 381 ? 16.245 -14.291 -9.929 1.00 26.00 381 ALA A CA 1
ATOM 2594 C C . ALA A 1 381 ? 15.166 -13.424 -9.236 1.00 26.00 381 ALA A C 1
ATOM 2596 O O . ALA A 1 381 ? 15.473 -12.325 -8.793 1.00 26.00 381 ALA A O 1
ATOM 2597 N N . VAL A 1 382 ? 13.926 -13.903 -9.059 1.00 28.28 382 VAL A N 1
ATOM 2598 C CA . VAL A 1 382 ? 12.816 -13.083 -8.498 1.00 28.28 382 VAL A CA 1
ATOM 2599 C C . VAL A 1 382 ? 12.527 -13.377 -7.011 1.00 28.28 382 VAL A C 1
ATOM 2601 O O . VAL A 1 382 ? 11.647 -12.788 -6.391 1.00 28.28 382 VAL A O 1
ATOM 2604 N N . ALA A 1 383 ? 13.306 -14.248 -6.367 1.00 27.06 383 ALA A N 1
ATOM 2605 C CA . ALA A 1 383 ? 13.061 -14.678 -4.990 1.00 27.06 383 ALA A CA 1
ATOM 2606 C C . ALA A 1 383 ? 14.137 -14.200 -4.001 1.00 27.06 383 ALA A C 1
ATOM 2608 O O . ALA A 1 383 ? 14.768 -15.043 -3.369 1.00 27.06 383 ALA A O 1
ATOM 2609 N N . ARG A 1 384 ? 14.360 -12.880 -3.840 1.00 28.66 384 ARG A N 1
ATOM 2610 C CA . ARG A 1 384 ? 15.084 -12.312 -2.669 1.00 28.66 384 ARG A CA 1
ATOM 2611 C C . ARG A 1 384 ? 15.076 -10.772 -2.570 1.00 28.66 384 ARG A C 1
ATOM 2613 O O . ARG A 1 384 ? 16.119 -10.144 -2.516 1.00 28.66 384 ARG A O 1
ATOM 2620 N N . VAL A 1 385 ? 13.902 -10.157 -2.405 1.00 28.47 385 VAL A N 1
ATOM 2621 C CA . VAL A 1 385 ? 13.790 -8.792 -1.829 1.00 28.47 385 VAL A CA 1
ATOM 2622 C C . VAL A 1 385 ? 12.689 -8.779 -0.760 1.00 28.47 385 VAL A C 1
ATOM 2624 O O . VAL A 1 385 ? 11.624 -8.190 -0.896 1.00 28.47 385 VAL A O 1
ATOM 2627 N N . CYS A 1 386 ? 12.912 -9.536 0.316 1.00 28.00 386 CYS A N 1
ATOM 2628 C CA . CYS A 1 386 ? 12.041 -9.600 1.497 1.00 28.00 386 CYS A CA 1
ATOM 2629 C C . CYS A 1 386 ? 12.893 -9.534 2.772 1.00 28.00 386 CYS A C 1
ATOM 2631 O O . CYS A 1 386 ? 12.921 -10.483 3.548 1.00 28.00 386 CYS A O 1
ATOM 2633 N N . ALA A 1 387 ? 13.626 -8.436 2.964 1.00 26.95 387 ALA A N 1
ATOM 2634 C CA . ALA A 1 387 ? 14.299 -8.124 4.227 1.00 26.95 387 ALA A CA 1
ATOM 2635 C C . ALA A 1 387 ? 14.678 -6.633 4.301 1.00 26.95 387 ALA A C 1
ATOM 2637 O O . ALA A 1 387 ? 15.848 -6.295 4.426 1.00 26.95 387 ALA A O 1
ATOM 2638 N N . ALA A 1 388 ? 13.703 -5.727 4.187 1.00 26.53 388 ALA A N 1
ATOM 2639 C CA . ALA A 1 388 ? 13.937 -4.304 4.467 1.00 26.53 388 ALA A CA 1
ATOM 2640 C C . ALA A 1 388 ? 12.727 -3.566 5.070 1.00 26.53 388 ALA A C 1
ATOM 2642 O O . ALA A 1 388 ? 12.786 -2.352 5.237 1.00 26.53 388 ALA A O 1
ATOM 2643 N N . ASP A 1 389 ? 11.669 -4.274 5.482 1.00 28.41 389 ASP A N 1
ATOM 2644 C CA . ASP A 1 389 ? 10.617 -3.671 6.307 1.00 28.41 389 ASP A CA 1
ATOM 2645 C C . ASP A 1 389 ? 11.068 -3.695 7.770 1.00 28.41 389 ASP A C 1
ATOM 2647 O O . ASP A 1 389 ? 10.764 -4.592 8.561 1.00 28.41 389 ASP A O 1
ATOM 2651 N N . GLY A 1 390 ? 11.889 -2.697 8.098 1.00 26.30 390 GLY A N 1
ATOM 2652 C CA . GLY A 1 390 ? 12.358 -2.400 9.438 1.00 26.30 390 GLY A CA 1
ATOM 2653 C C . GLY A 1 390 ? 11.199 -2.023 10.352 1.00 26.30 390 GLY A C 1
ATOM 2654 O O . GLY A 1 390 ? 10.897 -0.852 10.560 1.00 26.30 390 GLY A O 1
ATOM 2655 N N . CYS A 1 391 ? 10.625 -3.035 10.995 1.00 26.16 391 CYS A N 1
ATOM 2656 C CA . CYS A 1 391 ? 10.080 -2.920 12.337 1.00 26.16 391 CYS A CA 1
ATOM 2657 C C . CYS A 1 391 ? 11.238 -2.548 13.286 1.00 26.16 391 CYS A C 1
ATOM 2659 O O . CYS A 1 391 ? 11.817 -3.400 13.960 1.00 26.16 391 CYS A O 1
ATOM 2661 N N . ALA A 1 392 ? 11.638 -1.276 13.296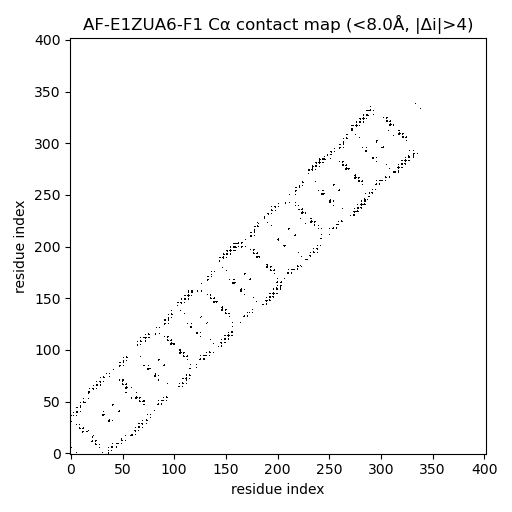 1.00 27.69 392 ALA A N 1
ATOM 2662 C CA . ALA A 1 392 ? 12.684 -0.777 14.175 1.00 27.69 392 ALA A CA 1
ATOM 2663 C C . ALA A 1 392 ? 12.144 -0.651 15.606 1.00 27.69 392 ALA A C 1
ATOM 2665 O O . ALA A 1 392 ? 11.716 0.419 16.029 1.00 27.69 392 ALA A O 1
ATOM 2666 N N . ASN A 1 393 ? 12.168 -1.749 16.366 1.00 26.55 393 ASN A N 1
ATOM 2667 C CA . ASN A 1 393 ? 12.284 -1.659 17.819 1.00 26.55 393 ASN A CA 1
ATOM 2668 C C . ASN A 1 393 ? 12.887 -2.935 18.429 1.00 26.55 393 ASN A C 1
ATOM 2670 O O . ASN A 1 393 ? 12.189 -3.793 18.967 1.00 26.55 393 ASN A O 1
ATOM 2674 N N . THR A 1 394 ? 14.214 -3.052 18.381 1.00 29.28 394 THR A N 1
ATOM 2675 C CA . THR A 1 394 ? 14.965 -4.006 19.206 1.00 29.28 394 THR A CA 1
ATOM 2676 C C . THR A 1 394 ? 15.841 -3.264 20.207 1.00 29.28 394 THR A C 1
ATOM 2678 O O . THR A 1 394 ? 16.887 -2.721 19.869 1.00 29.28 394 THR A O 1
ATOM 2681 N N . ARG A 1 395 ? 15.364 -3.275 21.457 1.00 28.19 395 ARG A N 1
ATOM 2682 C CA . ARG A 1 395 ? 16.103 -3.481 22.715 1.00 28.19 395 ARG A CA 1
ATOM 2683 C C . ARG A 1 395 ? 17.538 -2.931 22.787 1.00 28.19 395 ARG A C 1
ATOM 2685 O O . ARG A 1 395 ? 18.479 -3.546 22.296 1.00 28.19 395 ARG A O 1
ATOM 2692 N N . ARG A 1 396 ? 17.732 -1.917 23.637 1.00 26.05 396 ARG A N 1
ATOM 2693 C CA . ARG A 1 396 ? 18.937 -1.809 24.479 1.00 26.05 396 ARG A CA 1
ATOM 2694 C C . ARG A 1 396 ? 18.564 -2.084 25.935 1.00 26.05 396 ARG A C 1
ATOM 2696 O O . ARG A 1 396 ? 18.197 -1.180 26.672 1.00 26.05 396 ARG A O 1
ATOM 2703 N N . LEU A 1 397 ? 18.682 -3.347 26.339 1.00 27.59 397 LEU A N 1
ATOM 2704 C CA . LEU A 1 397 ? 18.962 -3.712 27.727 1.00 27.59 397 LEU A CA 1
ATOM 2705 C C . LEU A 1 397 ? 20.479 -3.589 27.898 1.00 27.59 397 LEU A C 1
ATOM 2707 O O . LEU A 1 397 ? 21.224 -4.424 27.390 1.00 27.59 397 LEU A O 1
ATOM 2711 N N . LYS A 1 398 ? 20.942 -2.532 28.569 1.00 28.66 398 LYS A N 1
ATOM 2712 C CA . LYS A 1 398 ? 22.267 -2.534 29.193 1.00 28.66 398 LYS A CA 1
ATOM 2713 C C . LYS A 1 398 ? 22.070 -2.802 30.676 1.00 28.66 398 LYS A C 1
ATOM 2715 O O . LYS A 1 398 ? 21.465 -2.004 31.384 1.00 28.66 398 LYS A O 1
ATOM 2720 N N . LEU A 1 399 ? 22.567 -3.964 31.083 1.00 30.34 399 LEU A N 1
ATOM 2721 C CA . LEU A 1 399 ? 22.910 -4.302 32.451 1.00 30.34 399 LEU A CA 1
ATOM 2722 C C . LEU A 1 399 ? 23.843 -3.227 33.025 1.00 30.34 399 LEU A C 1
ATOM 2724 O O . LEU A 1 399 ? 24.887 -2.951 32.437 1.00 30.34 399 LEU A O 1
ATOM 2728 N N . CYS A 1 400 ? 23.483 -2.689 34.185 1.00 26.02 400 CYS A N 1
ATOM 2729 C CA . CYS A 1 400 ? 24.428 -2.169 35.165 1.00 26.02 400 CYS A CA 1
ATOM 2730 C C . CYS A 1 400 ? 24.141 -2.908 36.474 1.00 26.02 400 CYS A C 1
ATOM 2732 O O . CYS A 1 400 ? 23.241 -2.553 37.228 1.00 26.02 400 CYS A O 1
ATOM 2734 N N . THR A 1 401 ? 24.864 -4.006 36.673 1.00 30.67 401 THR A N 1
ATOM 2735 C CA . THR A 1 401 ? 25.269 -4.496 37.990 1.00 30.67 401 THR A CA 1
ATOM 2736 C C . THR A 1 401 ? 26.515 -3.715 38.396 1.00 30.67 401 THR A C 1
ATOM 2738 O O . THR A 1 401 ? 27.450 -3.651 37.593 1.00 30.67 401 THR A O 1
ATOM 2741 N N . GLY A 1 402 ? 26.528 -3.158 39.606 1.00 32.25 402 GLY A N 1
ATOM 2742 C CA . GLY A 1 402 ? 27.647 -2.402 40.174 1.00 32.25 402 GLY A CA 1
ATOM 2743 C C . GLY A 1 402 ? 27.164 -1.144 40.857 1.00 32.25 402 GLY A C 1
ATOM 2744 O O . GLY A 1 402 ? 27.082 -0.122 40.143 1.00 32.25 402 GLY A O 1
#

Radius of gyration: 28.6 Å; Cα contacts (8 Å, |Δi|>4): 572; chains: 1; bounding box: 60×56×103 Å

InterPro domains:
  IPR000225 Armadillo [PS50176] (46-90)
  IPR000225 Armadillo [PS50176] (90-132)
  IPR000225 Armadillo [PS50176] (131-173)
  IPR000225 Armadillo [PS50176] (173-216)
  IPR000225 Armadillo [PS50176] (216-259)
  IPR000225 Armadillo [PS50176] (259-301)
  IPR000225 Armadillo [SM00185] (35-77)
  IPR000225 Armadillo [SM00185] (79-119)
  IPR000225 Armadillo [SM00185] (120-160)
  IPR000225 Armadillo [SM00185] (162-203)
  IPR000225 Armadillo [SM00185] (205-246)
  IPR000225 Armadillo [SM00185] (248-288)
  IPR000225 Armadillo [SM00185] (290-331)
  IPR011989 Armadillo-like helical [G3DSA:1.25.10.10] (9-145)
  IPR011989 Armadillo-like helical [G3DSA:1.25.10.10] (146-389)
  IPR016024 Armadillo-type fold [SSF48371] (7-333)
  IPR045156 Vacuolar protein 8 [PTHR47249] (64-201)
  IPR058678 U-box domain-containing protein-like, ARM repeat region [PF25598] (65-328)

Mean predicted aligned error: 11.8 Å

pLDDT: mean 80.57, std 23.5, range [24.55, 98.56]

Solvent-accessible surface area (backbone atoms only — not comparable to full-atom values): 21612 Å² total; per-residue (Å²): 132,84,54,67,66,55,49,40,52,35,36,50,40,48,68,73,47,70,49,75,69,22,31,54,33,30,43,55,44,33,68,44,28,76,40,70,73,44,36,55,44,36,51,76,51,54,32,56,57,43,33,35,49,38,45,62,38,87,77,35,46,71,69,34,22,42,27,23,38,42,30,51,24,45,40,23,70,51,55,71,68,45,30,50,52,42,50,74,52,54,32,54,58,43,37,40,57,35,38,72,47,92,44,64,69,41,22,23,36,27,26,40,26,50,21,43,41,16,68,48,77,91,38,30,63,62,41,50,74,54,50,30,59,70,36,35,60,55,44,61,74,62,88,51,60,68,33,34,20,23,23,32,34,23,52,17,33,40,14,49,95,27,50,72,48,25,53,52,38,47,75,72,51,39,53,52,56,36,37,55,39,34,62,44,87,89,38,70,61,30,24,39,20,20,46,52,23,51,42,26,34,37,78,59,33,66,77,46,42,61,56,36,50,75,52,45,28,61,65,29,35,42,52,43,46,70,68,49,99,39,64,67,40,26,16,47,31,27,38,45,50,16,62,45,13,45,97,28,65,69,42,26,52,50,38,48,74,58,54,38,51,57,50,34,44,56,30,45,71,47,95,44,62,62,29,21,22,22,18,24,40,20,49,18,29,29,12,56,92,28,57,67,42,27,50,52,36,49,75,56,50,28,59,68,41,33,53,48,30,41,74,69,50,93,41,67,66,29,21,51,24,16,49,50,19,53,46,30,39,49,55,41,53,46,64,75,63,70,67,79,74,81,87,77,80,83,83,85,83,85,87,86,88,82,88,90,85,85,87,83,88,89,86,90,89,79,95,71,93,72,88,86,82,77,92,72,95,79,81,83,83,83,83,82,90,86,85,76,85,73,80,84,77,81,82,85,85,75,88,81,85,132

Organism: Chlorella variabilis (NCBI:txid554065)